Protein AF-A0A0F4G5C2-F1 (afdb_monomer_lite)

Sequence (392 aa):
MADSIFTSLRLTYRAVEDSDDDFLLQLQTDPESQLRLCPAFPTPQSKPNVEVRKAFHAKCMLVAMIWAKSGPDNEEPQRVGTIMLKRPTSFGNFRDKDLGLSRFNGCWIGRFGGVDLRNVGSMVCDYNVGGIKLYEQSGFKLEGRLREEIWYDGEWRDDLIYGMLKGEWENRYGNAKAQVEKAWSRKVISGIIVMRVMNTAYATSGFSFNTKSIDYHVHDTWATAGTAPLVLEYKNALRKGSYEDFNVYFLSDIPGGNLGSCTYPQQNITDLVRRRDRCSNLAGTLLGAETTDYNLGKTAVHETGHWLGLFHTVDGGNYTGDGDFIADTPAQLTPTTGCPIANRTDSCPMQEGLDPIHNYMDYSSDVCMTEFAKMQSVRMLKTFAEMRKGRK

Foldseek 3Di:
DDPDLQDDPWKGWDDDDPVCLVVLLVCLQPPVQVVFQDLDDNDHDDSVVSVVVVVQQVQFPDKTFMWTDQDPVRDDIDGAWMWTWHDDPDDPQDDDTAITTGHDQDADQDDCPPPVHQKHKHKGWPVPPSVVVNCVVNPWDFPDKDFQPGDDPNGRTIITMTMDGPVSSCVVVVDDPCVVCPVVVVLVVLVVQLLVVQCQQCVLLPDHDDDPDDDDDDDLQLLAPQDPVSLLVVLVVDPDDFLLDAAEEAHQHHPPPDQWAADAFDQDDDPVNGSNGYIYGHSQLGAPHDPPLRVPSLSVVLRVLRNLPFAALQAVQDLDDCRSVFPQRWRDNDADEEAPPVQAAARRVVTPDHHPLQDSRGHYGPVSHRHHGNVSSVSSVVSCVNGGPPGD

Structure (mmCIF, N/CA/C/O backbone):
data_AF-A0A0F4G5C2-F1
#
_entry.id   AF-A0A0F4G5C2-F1
#
loop_
_atom_site.group_PDB
_atom_site.id
_atom_site.type_symbol
_atom_site.label_atom_id
_atom_site.label_alt_id
_atom_site.label_comp_id
_atom_site.label_asym_id
_atom_site.label_entity_id
_atom_site.label_seq_id
_atom_site.pdbx_PDB_ins_code
_atom_site.Cartn_x
_atom_site.Cartn_y
_atom_site.Cartn_z
_atom_site.occupancy
_atom_site.B_iso_or_equiv
_atom_site.auth_seq_id
_atom_site.auth_comp_id
_atom_site.auth_asym_id
_atom_site.auth_atom_id
_atom_site.pdbx_PDB_model_num
ATOM 1 N N . MET A 1 1 ? -5.565 -22.561 -8.575 1.00 36.06 1 MET A N 1
ATOM 2 C CA . MET A 1 1 ? -4.162 -22.829 -8.959 1.00 36.06 1 MET A CA 1
ATOM 3 C C . MET A 1 1 ? -3.417 -21.514 -8.872 1.00 36.06 1 MET A C 1
ATOM 5 O O . MET A 1 1 ? -3.925 -20.538 -9.399 1.00 36.06 1 MET A O 1
ATOM 9 N N . ALA A 1 2 ? -2.331 -21.456 -8.105 1.00 33.47 2 ALA A N 1
ATOM 10 C CA . ALA A 1 2 ? -1.673 -20.198 -7.766 1.00 33.47 2 ALA A CA 1
ATOM 11 C C . ALA A 1 2 ? -1.012 -19.561 -9.000 1.00 33.47 2 ALA A C 1
ATOM 13 O O . ALA A 1 2 ? -0.161 -20.189 -9.628 1.00 33.47 2 ALA A O 1
ATOM 14 N N . ASP A 1 3 ? -1.391 -18.321 -9.320 1.00 42.22 3 ASP A N 1
ATOM 15 C CA . ASP A 1 3 ? -0.703 -17.477 -10.299 1.00 42.22 3 ASP A CA 1
ATOM 16 C C . ASP A 1 3 ? 0.692 -17.123 -9.765 1.00 42.22 3 ASP A C 1
ATOM 18 O O . ASP A 1 3 ? 0.887 -16.147 -9.039 1.00 42.22 3 ASP A O 1
ATOM 22 N N . SER A 1 4 ? 1.677 -17.959 -10.090 1.00 53.09 4 SER A N 1
ATOM 23 C CA . SER A 1 4 ? 3.087 -17.690 -9.822 1.00 53.09 4 SER A CA 1
ATOM 24 C C . SER A 1 4 ? 3.712 -16.972 -11.014 1.00 53.09 4 SER A C 1
ATOM 26 O O . SER A 1 4 ? 3.469 -17.333 -12.168 1.00 53.09 4 SER A O 1
ATOM 28 N N . ILE A 1 5 ? 4.603 -16.011 -10.745 1.00 60.09 5 ILE A N 1
ATOM 29 C CA . ILE A 1 5 ? 5.434 -15.355 -11.773 1.00 60.09 5 ILE A CA 1
ATOM 30 C C . ILE A 1 5 ? 6.325 -16.346 -12.546 1.00 60.09 5 ILE A C 1
ATOM 32 O O . ILE A 1 5 ? 6.849 -16.000 -13.600 1.00 60.09 5 ILE A O 1
ATOM 36 N N . PHE A 1 6 ? 6.470 -17.572 -12.036 1.00 65.00 6 PHE A N 1
ATOM 37 C CA . PHE A 1 6 ? 7.228 -18.667 -12.632 1.00 65.00 6 PHE A CA 1
ATOM 38 C C . PHE A 1 6 ? 6.337 -19.726 -13.293 1.00 65.00 6 PHE A C 1
ATOM 40 O O . PHE A 1 6 ? 6.737 -20.874 -13.467 1.00 65.00 6 PHE A O 1
ATOM 47 N N . THR A 1 7 ? 5.121 -19.365 -13.695 1.00 65.38 7 THR A N 1
ATOM 48 C CA . THR A 1 7 ? 4.233 -20.258 -14.448 1.00 65.38 7 THR A CA 1
ATOM 49 C C . THR A 1 7 ? 3.606 -19.522 -15.625 1.00 65.38 7 THR A C 1
ATOM 51 O O . THR A 1 7 ? 3.253 -18.352 -15.520 1.00 65.38 7 THR A O 1
ATOM 54 N N . SER A 1 8 ? 3.470 -20.202 -16.762 1.00 63.97 8 SER A N 1
ATOM 55 C CA . SER A 1 8 ? 2.703 -19.744 -17.925 1.00 63.97 8 SER A CA 1
ATOM 56 C C . SER A 1 8 ? 1.549 -20.707 -18.207 1.00 63.97 8 SER A C 1
ATOM 58 O O . SER A 1 8 ? 1.366 -21.699 -17.498 1.00 63.97 8 SER A O 1
ATOM 60 N N . LEU A 1 9 ? 0.759 -20.447 -19.252 1.00 65.44 9 LEU A N 1
ATOM 61 C CA . LEU A 1 9 ? -0.343 -21.332 -19.643 1.00 65.44 9 LEU A CA 1
ATOM 62 C C . LEU A 1 9 ? 0.125 -22.776 -19.893 1.00 65.44 9 LEU A C 1
ATOM 64 O O . LEU A 1 9 ? -0.583 -23.712 -19.545 1.00 65.44 9 LEU A O 1
ATOM 68 N N . ARG A 1 10 ? 1.322 -22.950 -20.467 1.00 67.31 10 ARG A N 1
ATOM 69 C CA . ARG A 1 10 ? 1.836 -24.258 -20.908 1.00 67.31 10 ARG A CA 1
ATOM 70 C C . ARG A 1 10 ? 3.088 -24.716 -20.174 1.00 67.31 10 ARG A C 1
ATOM 72 O O . ARG A 1 10 ? 3.471 -25.870 -20.317 1.00 67.31 10 ARG A O 1
ATOM 79 N N . LEU A 1 11 ? 3.741 -23.827 -19.427 1.00 75.81 11 LEU A N 1
ATOM 80 C CA . LEU A 1 11 ? 5.064 -24.089 -18.872 1.00 75.81 11 LEU A CA 1
ATOM 81 C C . LEU A 1 11 ? 5.139 -23.729 -17.391 1.00 75.81 11 LEU A C 1
ATOM 83 O O . LEU A 1 11 ? 4.446 -22.828 -16.913 1.00 75.81 11 LEU A O 1
ATOM 87 N N . THR A 1 12 ? 6.031 -24.410 -16.690 1.00 79.44 12 THR A N 1
ATOM 88 C CA . THR A 1 12 ? 6.445 -24.094 -15.326 1.00 79.44 12 THR A CA 1
ATOM 89 C C . THR A 1 12 ? 7.949 -23.858 -15.330 1.00 79.44 12 THR A C 1
ATOM 91 O O . THR A 1 12 ? 8.699 -24.585 -15.979 1.00 79.44 12 THR A O 1
ATOM 94 N N . TYR A 1 13 ? 8.386 -22.828 -14.619 1.00 79.75 13 TYR A N 1
ATOM 95 C CA . TYR A 1 13 ? 9.787 -22.472 -14.451 1.00 79.75 13 TYR A CA 1
ATOM 96 C C . TYR A 1 13 ? 10.160 -22.744 -12.999 1.00 79.75 13 TYR A C 1
ATOM 98 O O . TYR A 1 13 ? 9.467 -22.295 -12.088 1.00 79.75 13 TYR A O 1
ATOM 106 N N . ARG A 1 14 ? 11.233 -23.493 -12.762 1.00 83.88 14 ARG A N 1
ATOM 107 C CA . ARG A 1 14 ? 11.722 -23.743 -11.401 1.00 83.88 14 ARG A CA 1
ATOM 108 C C . ARG A 1 14 ? 13.230 -23.592 -11.312 1.00 83.88 14 ARG A C 1
ATOM 110 O O . ARG A 1 14 ? 13.912 -23.591 -12.338 1.00 83.88 14 ARG A O 1
ATOM 117 N N . ALA A 1 15 ? 13.731 -23.466 -10.087 1.00 83.69 15 ALA A N 1
ATOM 118 C CA . ALA A 1 15 ? 15.161 -23.520 -9.824 1.00 83.69 15 ALA A CA 1
ATOM 119 C C . ALA A 1 15 ? 15.757 -24.817 -10.395 1.00 83.69 15 ALA A C 1
ATOM 121 O O . ALA A 1 15 ? 15.070 -25.839 -10.492 1.00 83.69 15 ALA A O 1
ATOM 122 N N . VAL A 1 16 ? 17.011 -24.739 -10.833 1.00 81.69 16 VAL A N 1
ATOM 123 C CA . VAL A 1 16 ? 17.794 -25.912 -11.231 1.00 81.69 16 VAL A CA 1
ATOM 124 C C . VAL A 1 16 ? 18.244 -26.606 -9.950 1.00 81.69 16 VAL A C 1
ATOM 126 O O . VAL A 1 16 ? 18.852 -25.955 -9.107 1.00 81.69 16 VAL A O 1
ATOM 129 N N . GLU A 1 17 ? 17.941 -27.893 -9.818 1.00 85.88 17 GLU A N 1
ATOM 130 C CA . GLU A 1 17 ? 18.237 -28.700 -8.627 1.00 85.88 17 GLU A CA 1
ATOM 131 C C . GLU A 1 17 ? 19.154 -29.869 -9.009 1.00 85.88 17 GLU A C 1
ATOM 133 O O . GLU A 1 17 ? 19.202 -30.249 -10.179 1.00 85.88 17 GLU A O 1
ATOM 138 N N . ASP A 1 18 ? 19.800 -30.513 -8.036 1.00 86.19 18 ASP A N 1
ATOM 139 C CA . ASP A 1 18 ? 20.682 -31.672 -8.289 1.00 86.19 18 ASP A CA 1
ATOM 140 C C . ASP A 1 18 ? 19.955 -32.846 -8.968 1.00 86.19 18 ASP A C 1
ATOM 142 O O . ASP A 1 18 ? 20.534 -33.618 -9.729 1.00 86.19 18 ASP A O 1
ATOM 146 N N . SER A 1 19 ? 18.636 -32.945 -8.771 1.00 86.38 19 SER A N 1
ATOM 147 C CA . SER A 1 19 ? 17.789 -33.916 -9.480 1.00 86.38 19 SER A CA 1
ATOM 148 C C . SER A 1 19 ? 17.767 -33.743 -11.010 1.00 86.38 19 SER A C 1
ATOM 150 O O . SER A 1 19 ? 17.253 -34.616 -11.714 1.00 86.38 19 SER A O 1
ATOM 152 N N . ASP A 1 20 ? 18.276 -32.626 -11.540 1.00 85.31 20 ASP A N 1
ATOM 153 C CA . ASP A 1 20 ? 18.321 -32.325 -12.972 1.00 85.31 20 ASP A CA 1
ATOM 154 C C . ASP A 1 20 ? 19.657 -32.665 -13.635 1.00 85.31 20 ASP A C 1
ATOM 156 O O . ASP A 1 20 ? 19.783 -32.486 -14.845 1.00 85.31 20 ASP A O 1
ATOM 160 N N . ASP A 1 21 ? 20.638 -33.177 -12.893 1.00 87.88 21 ASP A N 1
ATOM 161 C CA . ASP A 1 21 ? 22.010 -33.364 -13.378 1.00 87.88 21 ASP A CA 1
ATOM 162 C C . ASP A 1 21 ? 22.106 -34.273 -14.590 1.00 87.88 21 ASP A C 1
ATOM 164 O O . ASP A 1 21 ? 22.791 -33.945 -15.558 1.00 87.88 21 ASP A O 1
ATOM 168 N N . ASP A 1 22 ? 21.376 -35.386 -14.580 1.00 86.00 22 ASP A N 1
ATOM 169 C CA . ASP A 1 22 ? 21.375 -36.310 -15.711 1.00 86.00 22 ASP A CA 1
ATOM 170 C C . ASP A 1 22 ? 20.715 -35.675 -16.950 1.00 86.00 22 ASP A C 1
ATOM 172 O O . ASP A 1 22 ? 21.152 -35.913 -18.075 1.00 86.00 22 ASP A O 1
ATOM 176 N N . PHE A 1 23 ? 19.723 -34.796 -16.763 1.00 84.31 23 PHE A N 1
ATOM 177 C CA . PHE A 1 23 ? 19.103 -34.051 -17.863 1.00 84.31 23 PHE A CA 1
ATOM 178 C C . PHE A 1 23 ? 20.009 -32.924 -18.378 1.00 84.31 23 PHE A C 1
ATOM 180 O O . PHE A 1 23 ? 20.114 -32.709 -19.584 1.00 84.31 23 PHE A O 1
ATOM 187 N N . LEU A 1 24 ? 20.706 -32.215 -17.488 1.00 81.06 24 LEU A N 1
ATOM 188 C CA . LEU A 1 24 ? 21.708 -31.219 -17.866 1.00 81.06 24 LEU A CA 1
ATOM 189 C C . LEU A 1 24 ? 22.868 -31.863 -18.622 1.00 81.06 24 LEU A C 1
ATOM 191 O O . LEU A 1 24 ? 23.302 -31.310 -19.633 1.00 81.06 24 LEU A O 1
ATOM 195 N N . LEU A 1 25 ? 23.320 -33.037 -18.174 1.00 83.56 25 LEU A N 1
ATOM 196 C CA . LEU A 1 25 ? 24.320 -33.831 -18.872 1.00 83.56 25 LEU A CA 1
ATOM 197 C C . LEU A 1 25 ? 23.807 -34.247 -20.249 1.00 83.56 25 LEU A C 1
ATOM 199 O O . LEU A 1 25 ? 24.530 -34.080 -21.219 1.00 83.56 25 LEU A O 1
ATOM 203 N N . GLN A 1 26 ? 22.561 -34.715 -20.358 1.00 83.44 26 GLN A N 1
ATOM 204 C CA . GLN A 1 26 ? 21.945 -35.060 -21.642 1.00 83.44 26 GLN A CA 1
ATOM 205 C C . GLN A 1 26 ? 21.903 -33.863 -22.606 1.00 83.44 26 GLN A C 1
ATOM 207 O O . GLN A 1 26 ? 22.252 -33.995 -23.775 1.00 83.44 26 GLN A O 1
ATOM 212 N N . LEU A 1 27 ? 21.515 -32.678 -22.125 1.00 74.31 27 LEU A N 1
ATOM 213 C CA . LEU A 1 27 ? 21.536 -31.445 -22.924 1.00 74.31 27 LEU A CA 1
ATOM 214 C C . LEU A 1 27 ? 22.954 -31.029 -23.323 1.00 74.31 27 LEU A C 1
ATOM 216 O O . LEU A 1 27 ? 23.143 -30.367 -24.339 1.00 74.31 27 LEU A O 1
ATOM 220 N N . GLN A 1 28 ? 23.938 -31.345 -22.484 1.00 72.62 28 GLN A N 1
ATOM 221 C CA . GLN A 1 28 ? 25.342 -31.085 -22.748 1.00 72.62 28 GLN A CA 1
ATOM 222 C C . GLN A 1 28 ? 25.944 -32.106 -23.704 1.00 72.62 28 GLN A C 1
ATOM 224 O O . GLN A 1 28 ? 26.836 -31.732 -24.439 1.00 72.62 28 GLN A O 1
ATOM 229 N N . THR A 1 29 ? 25.521 -33.364 -23.719 1.00 77.31 29 THR A N 1
ATOM 230 C CA . THR A 1 29 ? 26.096 -34.390 -24.600 1.00 77.31 29 THR A CA 1
ATOM 231 C C . THR A 1 29 ? 25.427 -34.448 -25.967 1.00 77.31 29 THR A C 1
ATOM 233 O O . THR A 1 29 ? 26.017 -35.004 -26.888 1.00 77.31 29 THR A O 1
ATOM 236 N N . ASP A 1 30 ? 24.238 -33.859 -26.117 1.00 75.81 30 ASP A N 1
ATOM 237 C CA . ASP A 1 30 ? 23.543 -33.733 -27.395 1.00 75.81 30 ASP A CA 1
ATOM 238 C C . ASP A 1 30 ? 24.249 -32.720 -28.325 1.00 75.81 30 ASP A C 1
ATOM 240 O O . ASP A 1 30 ? 24.230 -31.515 -28.042 1.00 75.81 30 ASP A O 1
ATOM 244 N N . PRO A 1 31 ? 24.860 -33.164 -29.443 1.00 66.62 31 PRO A N 1
ATOM 245 C CA . PRO A 1 31 ? 25.639 -32.286 -30.319 1.00 66.62 31 PRO A CA 1
ATOM 246 C C . PRO A 1 31 ? 24.798 -31.165 -30.937 1.00 66.62 31 PRO A C 1
ATOM 248 O O . PRO A 1 31 ? 25.261 -30.034 -31.057 1.00 66.62 31 PRO A O 1
ATOM 251 N N . GLU A 1 32 ? 23.539 -31.451 -31.280 1.00 66.19 32 GLU A N 1
ATOM 252 C CA . GLU A 1 32 ? 22.610 -30.464 -31.836 1.00 66.19 32 GLU A CA 1
ATOM 253 C C . GLU A 1 32 ? 22.288 -29.362 -30.812 1.00 66.19 32 GLU A C 1
ATOM 255 O O . GLU A 1 32 ? 22.259 -28.177 -31.150 1.00 66.19 32 GLU A O 1
ATOM 260 N N . SER A 1 33 ? 22.096 -29.728 -29.541 1.00 64.88 33 SER A N 1
ATOM 261 C CA . SER A 1 33 ? 21.919 -28.768 -28.448 1.00 64.88 33 SER A CA 1
ATOM 262 C C . SER A 1 33 ? 23.184 -27.959 -28.167 1.00 64.88 33 SER A C 1
ATOM 264 O O . SER A 1 33 ? 23.067 -26.751 -27.965 1.00 64.88 33 SER A O 1
ATOM 266 N N . GLN A 1 34 ? 24.376 -28.570 -28.178 1.00 62.69 34 GLN A N 1
ATOM 267 C CA . GLN A 1 34 ? 25.642 -27.845 -27.992 1.00 62.69 34 GLN A CA 1
ATOM 268 C C . GLN A 1 34 ? 25.836 -26.762 -29.056 1.00 62.69 34 GLN A C 1
ATOM 270 O O . GLN A 1 34 ? 26.064 -25.603 -28.711 1.00 62.69 34 GLN A O 1
ATOM 275 N N . LEU A 1 35 ? 25.658 -27.131 -30.325 1.00 59.50 35 LEU A N 1
ATOM 276 C CA . LEU A 1 35 ? 25.818 -26.236 -31.472 1.00 59.50 35 LEU A CA 1
ATOM 277 C C . LEU A 1 35 ? 24.798 -25.090 -31.477 1.00 59.50 35 LEU A C 1
ATOM 279 O O . LEU A 1 35 ? 25.081 -24.004 -31.967 1.00 59.50 35 LEU A O 1
ATOM 283 N N . ARG A 1 36 ? 23.605 -25.306 -30.912 1.00 58.62 36 ARG A N 1
ATOM 284 C CA . ARG A 1 36 ? 22.567 -24.267 -30.796 1.00 58.62 36 ARG A CA 1
ATOM 285 C C . ARG A 1 36 ? 22.738 -23.348 -29.592 1.00 58.62 36 ARG A C 1
ATOM 287 O O . ARG A 1 36 ? 22.155 -22.267 -29.583 1.00 58.62 36 ARG A O 1
ATOM 294 N N . LEU A 1 37 ? 23.460 -23.793 -28.568 1.00 55.09 37 LEU A N 1
ATOM 295 C CA . LEU A 1 37 ? 23.662 -23.059 -27.319 1.00 55.09 37 LEU A CA 1
ATOM 296 C C . LEU A 1 37 ? 24.893 -22.161 -27.350 1.00 55.09 37 LEU A C 1
ATOM 298 O O . LEU A 1 37 ? 24.911 -21.136 -26.672 1.00 55.09 37 LEU A O 1
ATOM 302 N N . CYS A 1 38 ? 25.940 -22.582 -28.055 1.00 51.84 38 CYS A N 1
ATOM 303 C CA . CYS A 1 38 ? 27.219 -21.900 -28.061 1.00 51.84 38 CYS A CA 1
ATOM 304 C C . CYS A 1 38 ? 27.936 -22.160 -29.391 1.00 51.84 38 CYS A C 1
ATOM 306 O O . CYS A 1 38 ? 28.037 -23.319 -29.789 1.00 51.84 38 CYS A O 1
ATOM 308 N N . PRO A 1 39 ? 28.503 -21.129 -30.040 1.00 48.44 39 PRO A N 1
ATOM 309 C CA . PRO A 1 39 ? 29.294 -21.299 -31.259 1.00 48.44 39 PRO A CA 1
ATOM 310 C C . PRO A 1 39 ? 30.679 -21.922 -31.004 1.00 48.44 39 PRO A C 1
ATOM 312 O O . PRO A 1 39 ? 31.496 -22.021 -31.915 1.00 48.44 39 PRO A O 1
ATOM 315 N N . ALA A 1 40 ? 30.973 -22.328 -29.765 1.00 54.41 40 ALA A N 1
ATOM 316 C CA . ALA A 1 40 ? 32.194 -23.046 -29.436 1.00 54.41 40 ALA A CA 1
ATOM 317 C C . ALA A 1 40 ? 32.184 -24.458 -30.033 1.00 54.41 40 ALA A C 1
ATOM 319 O O . ALA A 1 40 ? 31.137 -25.093 -30.168 1.00 54.41 40 ALA A O 1
ATOM 320 N N . PHE A 1 41 ? 33.379 -24.978 -30.319 1.00 58.34 41 PHE A N 1
ATOM 321 C CA . PHE A 1 41 ? 33.531 -26.354 -30.771 1.00 58.34 41 PHE A CA 1
ATOM 322 C C . PHE A 1 41 ? 32.867 -27.330 -29.787 1.00 58.34 41 PHE A C 1
ATOM 324 O O . PHE A 1 41 ? 33.153 -27.262 -28.583 1.00 58.34 41 PHE A O 1
ATOM 331 N N . PRO A 1 42 ? 32.023 -28.256 -30.285 1.00 64.38 42 PRO A N 1
ATOM 332 C CA . PRO A 1 42 ? 31.493 -29.344 -29.488 1.00 64.38 42 PRO A CA 1
ATOM 333 C C . PRO A 1 42 ? 32.634 -30.087 -28.804 1.00 64.38 42 PRO A C 1
ATOM 335 O O . PRO A 1 42 ? 33.502 -30.665 -29.457 1.00 64.38 42 PRO A O 1
ATOM 338 N N . THR A 1 43 ? 32.657 -30.049 -27.478 1.00 68.69 43 THR A N 1
ATOM 339 C CA . THR A 1 43 ? 33.632 -30.803 -26.687 1.00 68.69 43 THR A CA 1
ATOM 340 C C . THR A 1 43 ? 32.905 -31.924 -25.960 1.00 68.69 43 THR A C 1
ATOM 342 O O . THR A 1 43 ? 31.775 -31.708 -25.505 1.00 68.69 43 THR A O 1
ATOM 345 N N . PRO A 1 44 ? 33.511 -33.118 -25.824 1.00 78.00 44 PRO A N 1
ATOM 346 C CA . PRO A 1 44 ? 32.937 -34.192 -25.023 1.00 78.00 44 PRO A CA 1
ATOM 347 C C . PRO A 1 44 ? 32.630 -33.714 -23.600 1.00 78.00 44 PRO A C 1
ATOM 349 O O . PRO A 1 44 ? 33.484 -33.123 -22.940 1.00 78.00 44 PRO A O 1
ATOM 352 N N . GLN A 1 45 ? 31.405 -33.961 -23.135 1.00 79.69 45 GLN A N 1
ATOM 353 C CA . GLN A 1 45 ? 30.938 -33.531 -21.814 1.00 79.69 45 GLN A CA 1
ATOM 354 C C . GLN A 1 45 ? 30.816 -34.727 -20.877 1.00 79.69 45 GLN A C 1
ATOM 356 O O . GLN A 1 45 ? 30.445 -35.828 -21.281 1.00 79.69 45 GLN A O 1
ATOM 361 N N . SER A 1 46 ? 31.114 -34.492 -19.605 1.00 81.00 46 SER A N 1
ATOM 362 C CA . SER A 1 46 ? 31.052 -35.473 -18.524 1.00 81.00 46 SER A CA 1
ATOM 363 C C . SER A 1 46 ? 30.360 -34.874 -17.296 1.00 81.00 46 SER A C 1
ATOM 365 O O . SER A 1 46 ? 30.141 -33.665 -17.236 1.00 81.00 46 SER A O 1
ATOM 367 N N . LYS A 1 47 ? 30.022 -35.693 -16.289 1.00 79.31 47 LYS A N 1
ATOM 368 C CA . LYS A 1 47 ? 29.361 -35.217 -15.054 1.00 79.31 47 LYS A CA 1
ATOM 369 C C . LYS A 1 47 ? 30.079 -34.030 -14.379 1.00 79.31 47 LYS A C 1
ATOM 371 O O . LYS A 1 47 ? 29.399 -33.068 -14.042 1.00 79.31 47 LYS A O 1
ATOM 376 N N . PRO A 1 48 ? 31.422 -33.995 -14.268 1.00 83.19 48 PRO A N 1
ATOM 377 C CA . PRO A 1 48 ? 32.138 -32.801 -13.804 1.00 83.19 48 PRO A CA 1
ATOM 378 C C . PRO A 1 48 ? 31.836 -31.503 -14.579 1.00 83.19 48 PRO A C 1
ATOM 380 O O . PRO A 1 48 ? 31.866 -30.418 -14.002 1.00 83.19 48 PRO A O 1
ATOM 383 N N . ASN A 1 49 ? 31.509 -31.578 -15.874 1.00 79.06 49 ASN A N 1
ATOM 384 C CA . ASN A 1 49 ? 31.143 -30.406 -16.675 1.00 79.06 49 ASN A CA 1
ATOM 385 C C . ASN A 1 49 ? 29.740 -29.863 -16.341 1.00 79.06 49 ASN A C 1
ATOM 387 O O . ASN A 1 49 ? 29.457 -28.695 -16.633 1.00 79.06 49 ASN A O 1
ATOM 391 N N . VAL A 1 50 ? 28.875 -30.667 -15.709 1.00 78.06 50 VAL A N 1
ATOM 392 C CA . VAL A 1 50 ? 27.573 -30.216 -15.189 1.00 78.06 50 VAL A CA 1
ATOM 393 C C . VAL A 1 50 ? 27.791 -29.235 -14.041 1.00 78.06 50 VAL A C 1
ATOM 395 O O . VAL A 1 50 ? 27.182 -28.168 -14.028 1.00 78.06 50 VAL A O 1
ATOM 398 N N . GLU A 1 51 ? 28.732 -29.526 -13.142 1.00 80.50 51 GLU A N 1
ATOM 399 C CA . GLU A 1 51 ? 29.076 -28.644 -12.020 1.00 80.50 51 GLU A CA 1
ATOM 400 C C . GLU A 1 51 ? 29.666 -27.311 -12.492 1.00 80.50 51 GLU A C 1
ATOM 402 O O . GLU A 1 51 ? 29.298 -26.246 -11.998 1.00 80.50 51 GLU A O 1
ATOM 407 N N . VAL A 1 52 ? 30.501 -27.332 -13.537 1.00 76.25 52 VAL A N 1
ATOM 408 C CA . VAL A 1 52 ? 30.992 -26.101 -14.184 1.00 76.25 52 VAL A CA 1
ATOM 409 C C . VAL A 1 52 ? 29.831 -25.279 -14.757 1.00 76.25 52 VAL A C 1
ATOM 411 O O . VAL A 1 52 ? 29.803 -24.053 -14.621 1.00 76.25 52 VAL A O 1
ATOM 414 N N . ARG A 1 53 ? 28.836 -25.938 -15.360 1.00 74.12 53 ARG A N 1
ATOM 415 C CA . ARG A 1 53 ? 27.643 -25.274 -15.899 1.00 74.12 53 ARG A CA 1
ATOM 416 C C . ARG A 1 53 ? 26.732 -24.733 -14.798 1.00 74.12 53 ARG A C 1
ATOM 418 O O . ARG A 1 53 ? 26.264 -23.605 -14.928 1.00 74.12 53 ARG A O 1
ATOM 425 N N . LYS A 1 54 ? 26.529 -25.457 -13.695 1.00 75.94 54 LYS A N 1
ATOM 426 C CA . LYS A 1 54 ? 25.829 -24.946 -12.503 1.00 75.94 54 LYS A CA 1
ATOM 427 C C . LYS A 1 54 ? 26.559 -23.745 -11.897 1.00 75.94 54 LYS A C 1
ATOM 429 O O . LYS A 1 54 ? 25.925 -22.745 -11.568 1.00 75.94 54 LYS A O 1
ATOM 434 N N . ALA A 1 55 ? 27.890 -23.783 -11.832 1.00 77.12 55 ALA A N 1
ATOM 435 C CA . ALA A 1 55 ? 28.699 -22.655 -11.374 1.00 77.12 55 ALA A CA 1
ATOM 436 C C . ALA A 1 55 ? 28.574 -21.432 -12.302 1.00 77.12 55 ALA A C 1
ATOM 438 O O . ALA A 1 55 ? 28.591 -20.293 -11.832 1.00 77.12 55 ALA A O 1
ATOM 439 N N . PHE A 1 56 ? 28.414 -21.643 -13.612 1.00 68.62 56 PHE A N 1
ATOM 440 C CA . PHE A 1 56 ? 28.068 -20.576 -14.553 1.00 68.62 56 PHE A CA 1
ATOM 441 C C . PHE A 1 56 ? 26.638 -20.061 -14.330 1.00 68.62 56 PHE A C 1
ATOM 443 O O . PHE A 1 56 ? 26.439 -18.851 -14.232 1.00 68.62 56 PHE A O 1
ATOM 450 N N . HIS A 1 57 ? 25.658 -20.953 -14.163 1.00 72.81 57 HIS A N 1
ATOM 451 C CA . HIS A 1 57 ? 24.270 -20.602 -13.854 1.00 72.81 57 HIS A CA 1
ATOM 452 C C . HIS A 1 57 ? 24.159 -19.737 -12.586 1.00 72.81 57 HIS A C 1
ATOM 454 O O . HIS A 1 57 ? 23.440 -18.740 -12.581 1.00 72.81 57 HIS A O 1
ATOM 460 N N . ALA A 1 58 ? 24.927 -20.042 -11.537 1.00 72.88 58 ALA A N 1
ATOM 461 C CA . ALA A 1 58 ? 24.965 -19.251 -10.305 1.00 72.88 58 ALA A CA 1
ATOM 462 C C . ALA A 1 58 ? 25.451 -17.798 -10.516 1.00 72.88 58 ALA A C 1
ATOM 464 O O . ALA A 1 58 ? 25.162 -16.912 -9.708 1.00 72.88 58 ALA A O 1
ATOM 465 N N . LYS A 1 59 ? 26.175 -17.528 -11.612 1.00 66.62 59 LYS A N 1
ATOM 466 C CA . LYS A 1 59 ? 26.654 -16.186 -11.988 1.00 66.62 59 LYS A CA 1
ATOM 467 C C . LYS A 1 59 ? 25.653 -15.407 -12.849 1.00 66.62 59 LYS A C 1
ATOM 469 O O . LYS A 1 59 ? 25.844 -14.208 -13.058 1.00 66.62 59 LYS A O 1
ATOM 474 N N . CYS A 1 60 ? 24.590 -16.041 -13.338 1.00 64.88 60 CYS A N 1
ATOM 475 C CA . CYS A 1 60 ? 23.530 -15.387 -14.103 1.00 64.88 60 CYS A CA 1
ATOM 476 C C . CYS A 1 60 ? 22.599 -14.554 -13.192 1.00 64.88 60 CYS A C 1
ATOM 478 O O . CYS A 1 60 ? 22.604 -14.676 -11.965 1.00 64.88 60 CYS A O 1
ATOM 480 N N . MET A 1 61 ? 21.823 -13.645 -13.789 1.00 65.88 61 MET A N 1
ATOM 481 C CA . MET A 1 61 ? 20.752 -12.909 -13.093 1.00 65.88 61 MET A CA 1
ATOM 482 C C . MET A 1 61 ? 19.471 -13.734 -12.988 1.00 65.88 61 MET A C 1
ATOM 484 O O . MET A 1 61 ? 18.707 -13.576 -12.043 1.00 65.88 61 MET A O 1
ATOM 488 N N . LEU A 1 62 ? 19.232 -14.591 -13.980 1.00 66.75 62 LEU A N 1
ATOM 489 C CA . LEU A 1 62 ? 18.099 -15.501 -14.034 1.00 66.75 62 LEU A CA 1
ATOM 490 C C . LEU A 1 62 ? 18.585 -16.828 -14.595 1.00 66.75 62 LEU A C 1
ATOM 492 O O . LEU A 1 62 ? 19.258 -16.838 -15.624 1.00 66.75 62 LEU A O 1
ATOM 496 N N . VAL A 1 63 ? 18.195 -17.922 -13.948 1.00 72.88 63 VAL A N 1
ATOM 497 C CA . VAL A 1 63 ? 18.272 -19.274 -14.500 1.00 72.88 63 VAL A CA 1
ATOM 498 C C . VAL A 1 63 ? 17.025 -20.025 -14.077 1.00 72.88 63 VAL A C 1
ATOM 500 O O . VAL A 1 63 ? 16.632 -19.954 -12.914 1.00 72.88 63 VAL A O 1
ATOM 503 N N . ALA A 1 64 ? 16.410 -20.746 -15.008 1.00 79.19 64 ALA A N 1
ATOM 504 C CA . ALA A 1 64 ? 15.319 -21.648 -14.681 1.00 79.19 64 ALA A CA 1
ATOM 505 C C . ALA A 1 64 ? 15.341 -22.908 -15.546 1.00 79.19 64 ALA A C 1
ATOM 507 O O . ALA A 1 64 ? 15.638 -22.861 -16.743 1.00 79.19 64 ALA A O 1
ATOM 508 N N . MET A 1 65 ? 14.960 -24.022 -14.927 1.00 83.19 65 MET A N 1
ATOM 509 C CA . MET A 1 65 ? 14.561 -25.237 -15.621 1.00 83.19 65 MET A CA 1
ATOM 510 C C . MET A 1 65 ? 13.137 -25.059 -16.149 1.00 83.19 65 MET A C 1
ATOM 512 O O . MET A 1 65 ? 12.244 -24.631 -15.413 1.00 83.19 65 MET A O 1
ATOM 516 N N . ILE A 1 66 ? 12.926 -25.391 -17.418 1.00 82.88 66 ILE A N 1
ATOM 517 C CA . ILE A 1 66 ? 11.646 -25.275 -18.112 1.00 82.88 66 ILE A CA 1
ATOM 518 C C . ILE A 1 66 ? 10.963 -26.637 -18.114 1.00 82.88 66 ILE A C 1
ATOM 520 O O . ILE A 1 66 ? 11.521 -27.626 -18.592 1.00 82.88 66 ILE A O 1
ATOM 524 N N . TRP A 1 67 ? 9.729 -26.658 -17.629 1.00 82.38 67 TRP A N 1
ATOM 525 C CA . TRP A 1 67 ? 8.863 -27.827 -17.603 1.00 82.38 67 TRP A CA 1
ATOM 526 C C . TRP A 1 67 ? 7.624 -27.574 -18.450 1.00 82.38 67 TRP A C 1
ATOM 528 O O . TRP A 1 67 ? 6.993 -26.527 -18.313 1.00 82.38 67 TRP A O 1
ATOM 538 N N . ALA A 1 68 ? 7.255 -28.530 -19.296 1.00 82.00 68 ALA A N 1
ATOM 539 C CA . ALA A 1 68 ? 5.941 -28.565 -19.915 1.00 82.00 68 ALA A CA 1
ATOM 540 C C . ALA A 1 68 ? 4.917 -29.031 -18.880 1.00 82.00 68 ALA A C 1
ATOM 542 O O . ALA A 1 68 ? 5.138 -30.018 -18.177 1.00 82.00 68 ALA A O 1
ATOM 543 N N . LYS A 1 69 ? 3.806 -28.299 -18.759 1.00 79.69 69 LYS A N 1
ATOM 544 C CA . LYS A 1 69 ? 2.660 -28.755 -17.967 1.00 79.69 69 LYS A CA 1
ATOM 545 C C . LYS A 1 69 ? 2.048 -29.982 -18.642 1.00 79.69 69 LYS A C 1
ATOM 547 O O . LYS A 1 69 ? 2.029 -30.042 -19.870 1.00 79.69 69 LYS A O 1
ATOM 552 N N . SER A 1 70 ? 1.533 -30.903 -17.831 1.00 68.94 70 SER A N 1
ATOM 553 C CA . SER A 1 70 ? 0.783 -32.079 -18.276 1.00 68.94 70 SER A CA 1
ATOM 554 C C . SER A 1 70 ? -0.229 -31.716 -19.359 1.00 68.94 70 SER A C 1
ATOM 556 O O . SER A 1 70 ? -1.014 -30.776 -19.188 1.00 68.94 70 SER A O 1
ATOM 558 N N . GLY A 1 71 ? -0.179 -32.434 -20.481 1.00 60.97 71 GLY A N 1
ATOM 559 C CA . GLY A 1 71 ? -1.163 -32.306 -21.550 1.00 60.97 71 GLY A CA 1
ATOM 560 C C . GLY A 1 71 ? -2.566 -32.742 -21.097 1.00 60.97 71 GLY A C 1
ATOM 561 O O . GLY A 1 71 ? -2.722 -33.292 -20.004 1.00 60.97 71 GLY A O 1
ATOM 562 N N . PRO A 1 72 ? -3.604 -32.523 -21.926 1.00 51.28 72 PRO A N 1
ATOM 563 C CA . PRO A 1 72 ? -4.977 -32.955 -21.635 1.00 51.28 72 PRO A CA 1
ATOM 564 C C . PRO A 1 72 ? -5.120 -34.468 -21.376 1.00 51.28 72 PRO A C 1
ATOM 566 O O . PRO A 1 72 ? -6.102 -34.876 -20.762 1.00 51.28 72 PRO A O 1
ATOM 569 N N . ASP A 1 73 ? -4.126 -35.271 -21.762 1.00 56.97 73 ASP A N 1
ATOM 570 C CA . ASP A 1 73 ? -4.105 -36.731 -21.627 1.00 56.97 73 ASP A CA 1
ATOM 571 C C . ASP A 1 73 ? -3.433 -37.239 -20.329 1.00 56.97 73 ASP A C 1
ATOM 573 O O . ASP A 1 73 ? -3.035 -38.398 -20.251 1.00 56.97 73 ASP A O 1
ATOM 577 N N . ASN A 1 74 ? -3.308 -36.400 -19.287 1.00 52.44 74 ASN A N 1
ATOM 578 C CA . ASN A 1 74 ? -2.679 -36.751 -17.996 1.00 52.44 74 ASN A CA 1
ATOM 579 C C . ASN A 1 74 ? -1.204 -37.204 -18.094 1.00 52.44 74 ASN A C 1
ATOM 581 O O . ASN A 1 74 ? -0.704 -37.900 -17.211 1.00 52.44 74 ASN A O 1
ATOM 585 N N . GLU A 1 75 ? -0.481 -36.783 -19.132 1.00 60.09 75 GLU A N 1
ATOM 586 C CA . GLU A 1 75 ? 0.959 -37.038 -19.239 1.00 60.09 75 GLU A CA 1
ATOM 587 C C . GLU A 1 75 ? 1.728 -36.361 -18.092 1.00 60.09 75 GLU A C 1
ATOM 589 O O . GLU A 1 75 ? 1.421 -35.232 -17.687 1.00 60.09 75 GLU A O 1
ATOM 594 N N . GLU A 1 76 ? 2.743 -37.038 -17.551 1.00 66.81 76 GLU A N 1
ATOM 595 C CA . GLU A 1 76 ? 3.584 -36.446 -16.512 1.00 66.81 76 GLU A CA 1
ATOM 596 C C . GLU A 1 76 ? 4.317 -35.196 -17.037 1.00 66.81 76 GLU A C 1
ATOM 598 O O . GLU A 1 76 ? 4.713 -35.147 -18.205 1.00 66.81 76 GLU A O 1
ATOM 603 N N . PRO A 1 77 ? 4.517 -34.164 -16.196 1.00 72.94 77 PRO A N 1
ATOM 604 C CA . PRO A 1 77 ? 5.257 -32.969 -16.581 1.00 72.94 77 PRO A CA 1
ATOM 605 C C . PRO A 1 77 ? 6.643 -33.311 -17.150 1.00 72.94 77 PRO A C 1
ATOM 607 O O . PRO A 1 77 ? 7.437 -33.991 -16.502 1.00 72.94 77 PRO A O 1
ATOM 610 N N . GLN A 1 78 ? 6.965 -32.803 -18.342 1.00 81.31 78 GLN A N 1
ATOM 611 C CA . GLN A 1 78 ? 8.215 -33.136 -19.029 1.00 81.31 78 GLN A CA 1
ATOM 612 C C . GLN A 1 78 ? 9.239 -32.002 -18.926 1.00 81.31 78 GLN A C 1
ATOM 614 O O . GLN A 1 78 ? 8.914 -30.827 -19.118 1.00 81.31 78 GLN A O 1
ATOM 619 N N . ARG A 1 79 ? 10.508 -32.351 -18.685 1.00 81.06 79 ARG A N 1
ATOM 620 C CA . ARG A 1 79 ? 11.637 -31.415 -18.791 1.00 81.06 79 ARG A CA 1
ATOM 621 C C . ARG A 1 79 ? 11.857 -31.019 -20.252 1.00 81.06 79 ARG A C 1
ATOM 623 O O . ARG A 1 79 ? 12.049 -31.880 -21.107 1.00 81.06 79 ARG A O 1
ATOM 630 N N . VAL A 1 80 ? 11.853 -29.717 -20.525 1.00 79.56 80 VAL A N 1
ATOM 631 C CA . VAL A 1 80 ? 11.969 -29.167 -21.886 1.00 79.56 80 VAL A CA 1
ATOM 632 C C . VAL A 1 80 ? 13.364 -28.606 -22.137 1.00 79.56 80 VAL A C 1
ATOM 634 O O . VAL A 1 80 ? 13.956 -28.878 -23.176 1.00 79.56 80 VAL A O 1
ATOM 637 N N . GLY A 1 81 ? 13.917 -27.859 -21.179 1.00 77.81 81 GLY A N 1
ATOM 638 C CA . GLY A 1 81 ? 15.206 -27.194 -21.355 1.00 77.81 81 GLY A CA 1
ATOM 639 C C . GLY A 1 81 ? 15.534 -26.211 -20.238 1.00 77.81 81 GLY A C 1
ATOM 640 O O . GLY A 1 81 ? 14.917 -26.231 -19.175 1.00 77.81 81 GLY A O 1
ATOM 641 N N . THR A 1 82 ? 16.497 -25.326 -20.486 1.00 71.94 82 THR A N 1
ATOM 642 C CA . THR A 1 82 ? 16.918 -24.274 -19.548 1.00 71.94 82 THR A CA 1
ATOM 643 C C . THR A 1 82 ? 16.876 -22.907 -20.211 1.00 71.94 82 THR A C 1
ATOM 645 O O . THR A 1 82 ? 17.211 -22.779 -21.389 1.00 71.94 82 THR A O 1
ATOM 648 N N . ILE A 1 83 ? 16.527 -21.885 -19.433 1.00 73.12 83 ILE A N 1
ATOM 649 C CA . ILE A 1 83 ? 16.648 -20.478 -19.819 1.00 73.12 83 ILE A CA 1
ATOM 650 C C . ILE A 1 83 ? 17.609 -19.771 -18.876 1.00 73.12 83 ILE A C 1
ATOM 652 O O . ILE A 1 83 ? 17.585 -20.017 -17.668 1.00 73.12 83 ILE A O 1
ATOM 656 N N . MET A 1 84 ? 18.440 -18.888 -19.424 1.00 68.62 84 MET A N 1
ATOM 657 C CA . MET A 1 84 ? 19.384 -18.103 -18.638 1.00 68.62 84 MET A CA 1
ATOM 658 C C . MET A 1 84 ? 19.506 -16.667 -19.146 1.00 68.62 84 MET A C 1
ATOM 660 O O . MET A 1 84 ? 19.439 -16.418 -20.348 1.00 68.62 84 MET A O 1
ATOM 664 N N . LEU A 1 85 ? 19.720 -15.736 -18.216 1.00 68.62 85 LEU A N 1
ATOM 665 C CA . LEU A 1 85 ? 20.048 -14.338 -18.489 1.00 68.62 85 LEU A CA 1
ATOM 666 C C . LEU A 1 85 ? 21.359 -13.988 -17.787 1.00 68.62 85 LEU A C 1
ATOM 668 O O . LEU A 1 85 ? 21.434 -13.986 -16.553 1.00 68.62 85 LEU A O 1
ATOM 672 N N . LYS A 1 86 ? 22.401 -13.702 -18.566 1.00 63.47 86 LYS A N 1
ATOM 673 C CA . LYS A 1 86 ? 23.747 -13.422 -18.048 1.00 63.47 86 LYS A CA 1
ATOM 674 C C . LYS A 1 86 ? 23.826 -12.038 -17.375 1.00 63.47 86 LYS A C 1
ATOM 676 O O . LYS A 1 86 ? 23.113 -11.109 -17.751 1.00 63.47 86 LYS A O 1
ATOM 681 N N . ARG A 1 87 ? 24.697 -11.898 -16.363 1.00 57.81 87 ARG A N 1
ATOM 682 C CA . ARG A 1 87 ? 25.085 -10.589 -15.797 1.00 57.81 87 ARG A CA 1
ATOM 683 C C . ARG A 1 87 ? 26.054 -9.866 -16.748 1.00 57.81 87 ARG A C 1
ATOM 685 O O . ARG A 1 87 ? 26.934 -10.536 -17.289 1.00 57.81 87 ARG A O 1
ATOM 692 N N . PRO A 1 88 ? 25.957 -8.535 -16.911 1.00 53.56 88 PRO A N 1
ATOM 693 C CA . PRO A 1 88 ? 26.921 -7.778 -17.707 1.00 53.56 88 PRO A CA 1
ATOM 694 C C . PRO A 1 88 ? 28.316 -7.843 -17.068 1.00 53.56 88 PRO A C 1
ATOM 696 O O . PRO A 1 88 ? 28.448 -7.783 -15.843 1.00 53.56 88 PRO A O 1
ATOM 699 N N . THR A 1 89 ? 29.355 -7.988 -17.891 1.00 50.31 89 THR A N 1
ATOM 700 C CA . THR A 1 89 ? 30.734 -8.224 -17.428 1.00 50.31 89 THR A CA 1
ATOM 701 C C . THR A 1 89 ? 31.528 -6.952 -17.116 1.00 50.31 89 THR A C 1
ATOM 703 O O . THR A 1 89 ? 32.548 -7.047 -16.441 1.00 50.31 89 THR A O 1
ATOM 706 N N . SER A 1 90 ? 31.056 -5.766 -17.511 1.00 45.16 90 SER A N 1
ATOM 707 C CA . SER A 1 90 ? 31.652 -4.473 -17.135 1.00 45.16 90 SER A CA 1
ATOM 708 C C . SER A 1 90 ? 30.779 -3.316 -17.643 1.00 45.16 90 SER A C 1
ATOM 710 O O . SER A 1 90 ? 30.268 -3.376 -18.752 1.00 45.16 90 SER A O 1
ATOM 712 N N . PHE A 1 91 ? 30.619 -2.270 -16.821 1.00 39.22 91 PHE A N 1
ATOM 713 C CA . PHE A 1 91 ? 29.687 -1.131 -16.960 1.00 39.22 91 PHE A CA 1
ATOM 714 C C . PHE A 1 91 ? 28.218 -1.456 -16.647 1.00 39.22 91 PHE A C 1
ATOM 716 O O . PHE A 1 91 ? 27.414 -1.844 -17.494 1.00 39.22 91 PHE A O 1
ATOM 723 N N . GLY A 1 92 ? 27.853 -1.235 -15.380 1.00 42.00 92 GLY A N 1
ATOM 724 C CA . GLY A 1 92 ? 26.463 -1.225 -14.942 1.00 42.00 92 GLY A CA 1
ATOM 725 C C . GLY A 1 92 ? 25.631 -0.303 -15.836 1.00 42.00 92 GLY A C 1
ATOM 726 O O . GLY A 1 92 ? 25.919 0.885 -15.952 1.00 42.00 92 GLY A O 1
ATOM 727 N N . ASN A 1 93 ? 24.599 -0.885 -16.445 1.00 41.25 93 ASN A N 1
ATOM 728 C CA . ASN A 1 93 ? 23.522 -0.252 -17.216 1.00 41.25 93 ASN A CA 1
ATOM 729 C C . ASN A 1 93 ? 23.689 -0.094 -18.737 1.00 41.25 93 ASN A C 1
ATOM 731 O O . ASN A 1 93 ? 22.711 0.314 -19.368 1.00 41.25 93 ASN A O 1
ATOM 735 N N . PHE A 1 94 ? 24.797 -0.501 -19.373 1.00 35.47 94 PHE A N 1
ATOM 736 C CA . PHE A 1 94 ? 24.912 -0.383 -20.838 1.00 35.47 94 PHE A CA 1
ATOM 737 C C . PHE A 1 94 ? 25.529 -1.609 -21.532 1.00 35.47 94 PHE A C 1
ATOM 739 O O . PHE A 1 94 ? 26.698 -1.903 -21.339 1.00 35.47 94 PHE A O 1
ATOM 746 N N . ARG A 1 95 ? 24.713 -2.207 -22.423 1.00 35.88 95 ARG A N 1
ATOM 747 C CA . ARG A 1 95 ? 25.022 -3.205 -23.477 1.00 35.88 95 ARG A CA 1
ATOM 748 C C . ARG A 1 95 ? 25.459 -4.608 -22.995 1.00 35.88 95 ARG A C 1
ATOM 750 O O . ARG A 1 95 ? 25.946 -4.765 -21.887 1.00 35.88 95 ARG A O 1
ATOM 757 N N . ASP A 1 96 ? 25.134 -5.617 -23.810 1.00 34.78 96 ASP A N 1
ATOM 758 C CA . ASP A 1 96 ? 25.342 -7.071 -23.622 1.00 34.78 96 ASP A CA 1
ATOM 759 C C . ASP A 1 96 ? 24.640 -7.750 -22.439 1.00 34.78 96 ASP A C 1
ATOM 761 O O . ASP A 1 96 ? 25.233 -8.078 -21.409 1.00 34.78 96 ASP A O 1
ATOM 765 N N . LYS A 1 97 ? 23.343 -8.033 -22.609 1.00 47.69 97 LYS A N 1
ATOM 766 C CA . LYS A 1 97 ? 22.617 -8.981 -21.749 1.00 47.69 97 LYS A CA 1
ATOM 767 C C . LYS A 1 97 ? 22.112 -10.128 -22.597 1.00 47.69 97 LYS A C 1
ATOM 769 O O . LYS A 1 97 ? 21.005 -10.026 -23.114 1.00 47.69 97 LYS A O 1
ATOM 774 N N . ASP A 1 98 ? 22.919 -11.175 -22.710 1.00 45.44 98 ASP A N 1
ATOM 775 C CA . ASP A 1 98 ? 22.602 -12.332 -23.543 1.00 45.44 98 ASP A CA 1
ATOM 776 C C . ASP A 1 98 ? 21.544 -13.218 -22.890 1.00 45.44 98 ASP A C 1
ATOM 778 O O . ASP A 1 98 ? 21.708 -13.712 -21.763 1.00 45.44 98 ASP A O 1
ATOM 782 N N . LEU A 1 99 ? 20.453 -13.423 -23.625 1.00 41.97 99 LEU A N 1
ATOM 783 C CA . LEU A 1 99 ? 19.478 -14.470 -23.368 1.00 41.97 99 LEU A CA 1
ATOM 784 C C . LEU A 1 99 ? 19.924 -15.760 -24.069 1.00 41.97 99 LEU A C 1
ATOM 786 O O . LEU A 1 99 ? 20.076 -15.775 -25.290 1.00 41.97 99 LEU A O 1
ATOM 790 N N . GLY A 1 100 ? 20.091 -16.837 -23.297 1.00 41.47 100 GLY A N 1
ATOM 791 C CA . GLY A 1 100 ? 20.403 -18.176 -23.803 1.00 41.47 100 GLY A CA 1
ATOM 792 C C . GLY A 1 100 ? 19.251 -19.155 -23.566 1.00 41.47 100 GLY A C 1
ATOM 793 O O . GLY A 1 100 ? 18.698 -19.212 -22.463 1.00 41.47 100 GLY A O 1
ATOM 794 N N . LEU A 1 101 ? 18.902 -19.939 -24.591 1.00 43.41 101 LEU A N 1
ATOM 795 C CA . LEU A 1 101 ? 17.830 -20.941 -24.570 1.00 43.41 101 LEU A CA 1
ATOM 796 C C . LEU A 1 101 ? 18.359 -22.296 -25.058 1.00 43.41 101 LEU A C 1
ATOM 798 O O . LEU A 1 101 ? 18.922 -22.381 -26.146 1.00 43.41 101 LEU A O 1
ATOM 802 N N . SER A 1 102 ? 18.145 -23.370 -24.290 1.00 39.38 102 SER A N 1
ATOM 803 C CA . SER A 1 102 ? 18.376 -24.744 -24.763 1.00 39.38 102 SER A CA 1
ATOM 804 C C . SER A 1 102 ? 17.056 -25.425 -25.124 1.00 39.38 102 SER A C 1
ATOM 806 O O . SER A 1 102 ? 16.138 -25.448 -24.310 1.00 39.38 102 SER A O 1
ATOM 808 N N . ARG A 1 103 ? 16.991 -25.982 -26.345 1.00 42.22 103 ARG A N 1
ATOM 809 C CA . ARG A 1 103 ? 15.926 -26.851 -26.890 1.00 42.22 103 ARG A CA 1
ATOM 810 C C . ARG A 1 103 ? 14.493 -26.334 -26.646 1.00 42.22 103 ARG A C 1
ATOM 812 O O . ARG A 1 103 ? 13.818 -26.737 -25.705 1.00 42.22 103 ARG A O 1
ATOM 819 N N . PHE A 1 104 ? 13.997 -25.453 -27.521 1.00 36.22 104 PHE A N 1
ATOM 820 C CA . PHE A 1 104 ? 12.649 -24.888 -27.381 1.00 36.22 104 PHE A CA 1
ATOM 821 C C . PHE A 1 104 ? 11.943 -24.669 -28.732 1.00 36.22 104 PHE A C 1
ATOM 823 O O . PHE A 1 104 ? 12.487 -24.017 -29.615 1.00 36.22 104 PHE A O 1
ATOM 830 N N . ASN A 1 105 ? 10.711 -25.185 -28.855 1.00 30.14 105 ASN A N 1
ATOM 831 C CA . ASN A 1 105 ? 9.769 -24.966 -29.971 1.00 30.14 105 ASN A CA 1
ATOM 832 C C . ASN A 1 105 ? 8.535 -24.158 -29.503 1.00 30.14 105 ASN A C 1
ATOM 834 O O . ASN A 1 105 ? 7.400 -24.433 -29.891 1.00 30.14 105 ASN A O 1
ATOM 838 N N . GLY A 1 106 ? 8.726 -23.196 -28.601 1.00 27.52 106 GLY A N 1
ATOM 839 C CA . GLY A 1 106 ? 7.646 -22.379 -28.041 1.00 27.52 106 GLY A CA 1
ATOM 840 C C . GLY A 1 106 ? 8.046 -20.916 -27.907 1.00 27.52 106 GLY A C 1
ATOM 841 O O . GLY A 1 106 ? 9.195 -20.572 -28.127 1.00 27.52 106 GLY A O 1
ATOM 842 N N . CYS A 1 107 ? 7.108 -20.050 -27.527 1.00 26.50 107 CYS A N 1
ATOM 843 C CA . CYS A 1 107 ? 7.349 -18.629 -27.265 1.00 26.50 107 CYS A CA 1
ATOM 844 C C . CYS A 1 107 ? 7.503 -18.394 -25.751 1.00 26.50 107 CYS A C 1
ATOM 846 O O . CYS A 1 107 ? 6.653 -18.839 -24.974 1.00 26.50 107 CYS A O 1
ATOM 848 N N . TRP A 1 108 ? 8.577 -17.718 -25.321 1.00 33.12 108 TRP A N 1
ATOM 849 C CA . TRP A 1 108 ? 8.719 -17.215 -23.950 1.00 33.12 108 TRP A CA 1
ATOM 850 C C . TRP A 1 108 ? 8.741 -15.692 -23.945 1.00 33.12 108 TRP A C 1
ATOM 852 O O . TRP A 1 108 ? 9.504 -15.072 -24.678 1.00 33.12 108 TRP A O 1
ATOM 862 N N . ILE A 1 109 ? 7.930 -15.097 -23.071 1.00 32.97 109 ILE A N 1
ATOM 863 C CA . ILE A 1 109 ? 7.883 -13.654 -22.846 1.00 32.97 109 ILE A CA 1
ATOM 864 C C . ILE A 1 109 ? 8.330 -13.416 -21.405 1.00 32.97 109 ILE A C 1
ATOM 866 O O . ILE A 1 109 ? 7.550 -13.559 -20.461 1.00 32.97 109 ILE A O 1
ATOM 870 N N . GLY A 1 110 ? 9.603 -13.070 -21.233 1.00 34.31 110 GLY A N 1
ATOM 871 C CA . GLY A 1 110 ? 10.134 -12.607 -19.958 1.00 34.31 110 GLY A CA 1
ATOM 872 C C . GLY A 1 110 ? 9.528 -11.265 -19.570 1.00 34.31 110 GLY A C 1
ATOM 873 O O . GLY A 1 110 ? 9.383 -10.365 -20.396 1.00 34.31 110 GLY A O 1
ATOM 874 N N . ARG A 1 111 ? 9.153 -11.122 -18.300 1.00 32.38 111 ARG A N 1
ATOM 875 C CA . ARG A 1 111 ? 8.655 -9.867 -17.730 1.00 32.38 111 ARG A CA 1
ATOM 876 C C . ARG A 1 111 ? 9.865 -8.993 -17.378 1.00 32.38 111 ARG A C 1
ATOM 878 O O . ARG A 1 111 ? 10.640 -9.373 -16.509 1.00 32.38 111 ARG A O 1
ATOM 885 N N . PHE A 1 112 ? 9.972 -7.789 -17.942 1.00 37.84 112 PHE A N 1
ATOM 886 C CA . PHE A 1 112 ? 10.959 -6.755 -17.554 1.00 37.84 112 PHE A CA 1
ATOM 887 C C . PHE A 1 112 ? 10.757 -6.202 -16.116 1.00 37.84 112 PHE A C 1
ATOM 889 O O . PHE A 1 112 ? 11.312 -5.179 -15.738 1.00 37.84 112 PHE A O 1
ATOM 896 N N . GLY A 1 113 ? 9.905 -6.830 -15.299 1.00 30.31 113 GLY A N 1
ATOM 897 C CA . GLY A 1 113 ? 9.253 -6.204 -14.145 1.00 30.31 113 GLY A CA 1
ATOM 898 C C . GLY A 1 113 ? 9.985 -6.250 -12.802 1.00 30.31 113 GLY A C 1
ATOM 899 O O . GLY A 1 113 ? 9.364 -5.870 -11.816 1.00 30.31 113 GLY A O 1
ATOM 900 N N . GLY A 1 114 ? 11.233 -6.722 -12.732 1.00 33.16 114 GLY A N 1
ATOM 901 C CA . GLY A 1 114 ? 11.982 -6.837 -11.465 1.00 33.16 114 GLY A CA 1
ATOM 902 C C . GLY A 1 114 ? 13.408 -6.280 -11.486 1.00 33.16 114 GLY A C 1
ATOM 903 O O . GLY A 1 114 ? 14.030 -6.170 -10.439 1.00 33.16 114 GLY A O 1
ATOM 904 N N . VAL A 1 115 ? 13.924 -5.917 -12.661 1.00 41.84 115 VAL A N 1
ATOM 905 C CA . VAL A 1 115 ? 15.263 -5.347 -12.859 1.00 41.84 115 VAL A CA 1
ATOM 906 C C . VAL A 1 115 ? 15.092 -4.248 -13.905 1.00 41.84 115 VAL A C 1
ATOM 908 O O . VAL A 1 115 ? 14.498 -4.520 -14.948 1.00 41.84 115 VAL A O 1
ATOM 911 N N . ASP A 1 116 ? 15.535 -3.014 -13.640 1.00 47.91 116 ASP A N 1
ATOM 912 C CA . ASP A 1 116 ? 15.317 -1.876 -14.550 1.00 47.91 116 ASP A CA 1
ATOM 913 C C . ASP A 1 116 ? 16.231 -1.957 -15.786 1.00 47.91 116 ASP A C 1
ATOM 915 O O . ASP A 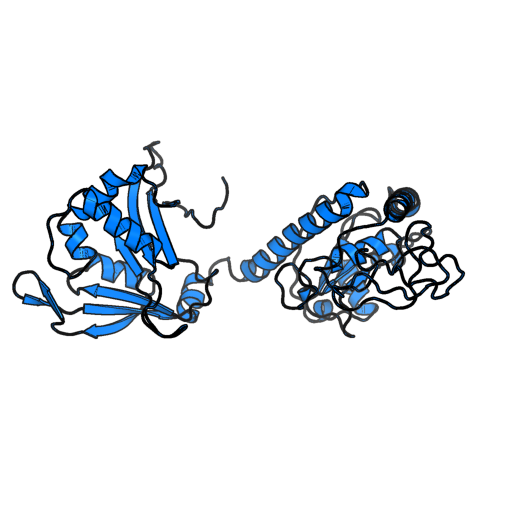1 116 ? 17.234 -1.261 -15.935 1.00 47.91 116 ASP A O 1
ATOM 919 N N . LEU A 1 117 ? 15.919 -2.904 -16.670 1.00 55.47 117 LEU A N 1
ATOM 920 C CA . LEU A 1 117 ? 16.669 -3.170 -17.886 1.00 55.47 117 LEU A CA 1
ATOM 921 C C . LEU A 1 117 ? 16.138 -2.304 -19.028 1.00 55.47 117 LEU A C 1
ATOM 923 O O . LEU A 1 117 ? 14.985 -2.432 -19.432 1.00 55.47 117 LEU A O 1
ATOM 927 N N . ARG A 1 118 ? 17.006 -1.467 -19.609 1.00 60.91 118 ARG A N 1
ATOM 928 C CA . ARG A 1 118 ? 16.680 -0.660 -20.800 1.00 60.91 118 ARG A CA 1
ATOM 929 C C . ARG A 1 118 ? 16.528 -1.496 -22.080 1.00 60.91 118 ARG A C 1
ATOM 931 O O . ARG A 1 118 ? 15.749 -1.129 -22.958 1.00 60.91 118 ARG A O 1
ATOM 938 N N . ASN A 1 119 ? 17.274 -2.595 -22.181 1.00 66.88 119 ASN A N 1
ATOM 939 C CA . ASN A 1 119 ? 17.245 -3.549 -23.289 1.00 66.88 119 ASN A CA 1
ATOM 940 C C . ASN A 1 119 ? 17.645 -4.962 -22.827 1.00 66.88 119 ASN A C 1
ATOM 942 O O . ASN A 1 119 ? 18.264 -5.128 -21.763 1.00 66.88 119 ASN A O 1
ATOM 946 N N . VAL A 1 120 ? 17.290 -5.949 -23.649 1.00 67.94 120 VAL A N 1
ATOM 947 C CA . VAL A 1 120 ? 17.764 -7.341 -23.602 1.00 67.94 120 VAL A CA 1
ATOM 948 C C . VAL A 1 120 ? 18.258 -7.708 -25.000 1.00 67.94 120 VAL A C 1
ATOM 950 O O . VAL A 1 120 ? 17.611 -7.334 -25.978 1.00 67.94 120 VAL A O 1
ATOM 953 N N . GLY A 1 121 ? 19.395 -8.402 -25.078 1.00 67.44 121 GLY A N 1
ATOM 954 C CA . GLY A 1 121 ? 20.012 -8.842 -26.327 1.00 67.44 121 GLY A CA 1
ATOM 955 C C . GLY A 1 121 ? 20.107 -10.364 -26.420 1.00 67.44 121 GLY A C 1
ATOM 956 O O . GLY A 1 121 ? 19.937 -11.087 -25.437 1.00 67.44 121 GLY A O 1
ATOM 957 N N . SER A 1 122 ? 20.351 -10.869 -27.617 1.00 70.69 122 SER A N 1
ATOM 958 C CA . SER A 1 122 ? 20.760 -12.249 -27.846 1.00 70.69 122 SER A CA 1
ATOM 959 C C . SER A 1 122 ? 21.527 -12.342 -29.159 1.00 70.69 122 SER A C 1
ATOM 961 O O . SER A 1 122 ? 21.289 -11.560 -30.080 1.00 70.69 122 SER A O 1
ATOM 963 N N . MET A 1 123 ? 22.434 -13.307 -29.233 1.00 67.50 123 MET A N 1
ATOM 964 C CA . MET A 1 123 ? 23.187 -13.643 -30.435 1.00 67.50 123 MET A CA 1
ATOM 965 C C . MET A 1 123 ? 22.719 -15.001 -30.945 1.00 67.50 123 MET A C 1
ATOM 967 O O . MET A 1 123 ? 22.424 -15.911 -30.162 1.00 67.50 123 MET A O 1
ATOM 971 N N . VAL A 1 124 ? 22.580 -15.118 -32.259 1.00 68.50 124 VAL A N 1
ATOM 972 C CA . VAL A 1 124 ? 22.103 -16.330 -32.914 1.00 68.50 124 VAL A CA 1
ATOM 973 C C . VAL A 1 124 ? 22.792 -16.506 -34.253 1.00 68.50 124 VAL A C 1
ATOM 975 O O . VAL A 1 124 ? 22.736 -15.638 -35.120 1.00 68.50 124 VAL A O 1
ATOM 978 N N . CYS A 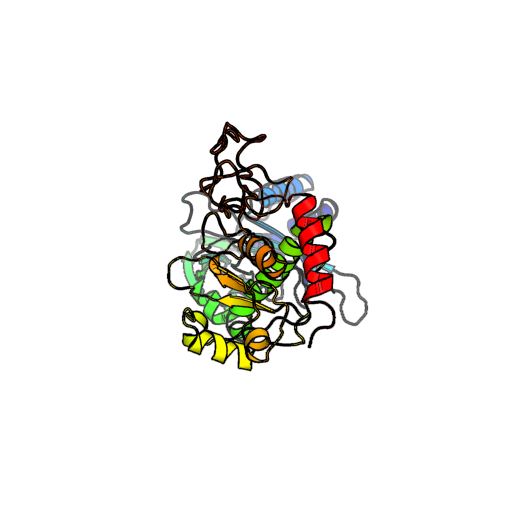1 125 ? 23.393 -17.675 -34.449 1.00 70.62 125 CYS A N 1
ATOM 979 C CA . CYS A 1 125 ? 24.008 -18.017 -35.721 1.00 70.62 125 CYS A CA 1
ATOM 980 C C . CYS A 1 125 ? 22.955 -18.049 -36.836 1.00 70.62 125 CYS A C 1
ATOM 982 O O . CYS A 1 125 ? 21.833 -18.529 -36.634 1.00 70.62 125 CYS A O 1
ATOM 984 N N . ASP A 1 126 ? 23.331 -17.602 -38.030 1.00 76.81 126 ASP A N 1
ATOM 985 C CA . ASP A 1 126 ? 22.434 -17.497 -39.185 1.00 76.81 126 ASP A CA 1
ATOM 986 C C . ASP A 1 126 ? 21.771 -18.831 -39.608 1.00 76.81 126 ASP A C 1
ATOM 988 O O . ASP A 1 126 ? 20.666 -18.836 -40.151 1.00 76.81 126 ASP A O 1
ATOM 992 N N . TYR A 1 127 ? 22.402 -19.973 -39.317 1.00 74.75 127 TYR A N 1
ATOM 993 C CA . TYR A 1 127 ? 21.887 -21.311 -39.607 1.00 74.75 127 TYR A CA 1
ATOM 994 C C . TYR A 1 127 ? 20.842 -21.778 -38.584 1.00 74.75 127 TYR A C 1
ATOM 996 O O . TYR A 1 127 ? 20.095 -22.725 -38.845 1.00 74.75 127 TYR A O 1
ATOM 1004 N N . ASN A 1 128 ? 20.729 -21.121 -37.424 1.00 69.69 128 ASN A N 1
ATOM 1005 C CA . ASN A 1 128 ? 19.728 -21.445 -36.412 1.00 69.69 128 ASN A CA 1
ATOM 1006 C C . ASN A 1 128 ? 18.382 -20.770 -36.728 1.00 69.69 128 ASN A C 1
ATOM 1008 O O . ASN A 1 128 ? 17.888 -19.895 -36.013 1.00 69.69 128 ASN A O 1
ATOM 1012 N N . VAL A 1 129 ? 17.751 -21.241 -37.806 1.00 77.81 129 VAL A N 1
ATOM 1013 C CA . VAL A 1 129 ? 16.464 -20.734 -38.312 1.00 77.81 129 VAL A CA 1
ATOM 1014 C C . VAL A 1 129 ? 15.358 -20.788 -37.248 1.00 77.81 129 VAL A C 1
ATOM 1016 O O . VAL A 1 129 ? 14.479 -19.926 -37.221 1.00 77.81 129 VAL A O 1
ATOM 1019 N N . GLY A 1 130 ? 15.388 -21.786 -36.358 1.00 66.75 130 GLY A N 1
ATOM 1020 C CA . GLY A 1 130 ? 14.429 -21.915 -35.257 1.00 66.75 130 GLY A CA 1
ATOM 1021 C C . GLY A 1 130 ? 14.561 -20.793 -34.225 1.00 66.75 130 GLY A C 1
ATOM 1022 O O . GLY A 1 130 ? 13.560 -20.174 -33.865 1.00 66.75 130 GLY A O 1
ATOM 1023 N N . GLY A 1 131 ? 15.793 -20.489 -33.802 1.00 64.75 131 GLY A N 1
ATOM 1024 C CA . GLY A 1 131 ? 16.086 -19.385 -32.887 1.00 64.75 131 GLY A CA 1
ATOM 1025 C C . GLY A 1 131 ? 15.720 -18.027 -33.482 1.00 64.75 131 GLY A C 1
ATOM 1026 O O . GLY A 1 131 ? 15.038 -17.239 -32.833 1.00 64.75 131 GLY A O 1
ATOM 1027 N N . ILE A 1 132 ? 16.072 -17.794 -34.750 1.00 75.12 132 ILE A N 1
ATOM 1028 C CA . ILE A 1 132 ? 15.730 -16.561 -35.478 1.00 75.12 132 ILE A CA 1
ATOM 1029 C C . ILE A 1 132 ? 14.214 -16.333 -35.486 1.00 75.12 132 ILE A C 1
ATOM 1031 O O . ILE A 1 132 ? 13.734 -15.293 -35.031 1.00 75.12 132 ILE A O 1
ATOM 1035 N N . LYS A 1 133 ? 13.440 -17.343 -35.913 1.00 76.81 133 LYS A N 1
ATOM 1036 C CA . LYS A 1 133 ? 11.970 -17.269 -35.924 1.00 76.81 133 LYS A CA 1
ATOM 1037 C C . LYS A 1 133 ? 11.408 -16.998 -34.536 1.00 76.81 133 LYS A C 1
ATOM 1039 O O . LYS A 1 133 ? 10.466 -16.221 -34.408 1.00 76.81 133 LYS A O 1
ATOM 1044 N N . LEU A 1 134 ? 11.969 -17.625 -33.504 1.00 67.44 134 LEU A N 1
ATOM 1045 C CA . LEU A 1 134 ? 11.547 -17.401 -32.129 1.00 67.44 134 LEU A CA 1
ATOM 1046 C C . LEU A 1 134 ? 11.783 -15.950 -31.697 1.00 67.44 134 LEU A C 1
ATOM 1048 O O . LEU A 1 134 ? 10.871 -15.341 -31.136 1.00 67.44 134 LEU A O 1
ATOM 1052 N N . TYR A 1 135 ? 12.962 -15.386 -31.966 1.00 72.19 135 TYR A N 1
ATOM 1053 C CA . TYR A 1 135 ? 13.286 -14.006 -31.601 1.00 72.19 135 TYR A CA 1
ATOM 1054 C C . TYR A 1 135 ? 12.360 -13.012 -32.304 1.00 72.19 135 TYR A C 1
ATOM 1056 O O . TYR A 1 135 ? 11.751 -12.168 -31.645 1.00 72.19 135 TYR A O 1
ATOM 1064 N N . GLU A 1 136 ? 12.148 -13.177 -33.606 1.00 83.62 136 GLU A N 1
ATOM 1065 C CA . GLU A 1 136 ? 11.270 -12.316 -34.404 1.00 83.62 136 GLU A CA 1
ATOM 1066 C C . GLU A 1 136 ? 9.796 -12.428 -33.987 1.00 83.62 136 GLU A C 1
ATOM 1068 O O . GLU A 1 136 ? 9.110 -11.419 -33.791 1.00 83.62 136 GLU A O 1
ATOM 1073 N N . GLN A 1 137 ? 9.294 -13.650 -33.765 1.00 77.12 137 GLN A N 1
ATOM 1074 C CA . GLN A 1 137 ? 7.940 -13.878 -33.243 1.00 77.12 137 GLN A CA 1
ATOM 1075 C C . GLN A 1 137 ? 7.774 -13.297 -31.838 1.00 77.12 137 GLN A C 1
ATOM 1077 O O . GLN A 1 137 ? 6.727 -12.725 -31.517 1.00 77.12 137 GLN A O 1
ATOM 1082 N N . SER A 1 138 ? 8.829 -13.373 -31.030 1.00 69.56 138 SER A N 1
ATOM 1083 C CA . SER A 1 138 ? 8.895 -12.755 -29.710 1.00 69.56 138 SER A CA 1
ATOM 1084 C C . SER A 1 138 ? 9.131 -11.242 -29.779 1.00 69.56 138 SER A C 1
ATOM 1086 O O . SER A 1 138 ? 9.132 -10.590 -28.741 1.00 69.56 138 SER A O 1
ATOM 1088 N N . GLY A 1 139 ? 9.249 -10.641 -30.964 1.00 80.94 139 GLY A N 1
ATOM 1089 C CA . GLY A 1 139 ? 9.327 -9.192 -31.147 1.00 80.94 139 GLY A CA 1
ATOM 1090 C C . GLY A 1 139 ? 10.708 -8.575 -30.974 1.00 80.94 139 GLY A C 1
ATOM 1091 O O . GLY A 1 139 ? 10.786 -7.351 -30.889 1.00 80.94 139 GLY A O 1
ATOM 1092 N N . PHE A 1 140 ? 11.768 -9.381 -30.897 1.00 83.38 140 PHE A N 1
ATOM 1093 C CA . PHE A 1 140 ? 13.132 -8.874 -31.018 1.00 83.38 140 PHE A CA 1
ATOM 1094 C C . PHE A 1 140 ? 13.364 -8.376 -32.447 1.00 83.38 140 PHE A C 1
ATOM 1096 O O . PHE A 1 140 ? 12.770 -8.882 -33.402 1.00 83.38 140 PHE A O 1
ATOM 1103 N N . LYS A 1 141 ? 14.247 -7.391 -32.589 1.00 89.88 141 LYS A N 1
ATOM 1104 C CA . LYS A 1 141 ? 14.676 -6.840 -33.873 1.00 89.88 141 LYS A CA 1
ATOM 1105 C C . LYS A 1 141 ? 16.140 -7.166 -34.112 1.00 89.88 141 LYS A C 1
ATOM 1107 O O . LYS A 1 141 ? 16.927 -7.168 -33.171 1.00 89.88 141 LYS A O 1
ATOM 1112 N N . LEU A 1 142 ? 16.493 -7.412 -35.370 1.00 90.19 142 LEU A N 1
ATOM 1113 C CA . LEU A 1 142 ? 17.884 -7.539 -35.785 1.00 90.19 142 LEU A CA 1
ATOM 1114 C C . LEU A 1 142 ? 18.575 -6.175 -35.614 1.00 90.19 142 LEU A C 1
ATOM 1116 O O . LEU A 1 142 ? 18.207 -5.207 -36.277 1.00 90.19 142 LEU A O 1
ATOM 1120 N N . GLU A 1 143 ? 19.545 -6.101 -34.709 1.00 85.12 143 GLU A N 1
ATOM 1121 C CA . GLU A 1 143 ? 20.337 -4.900 -34.421 1.00 85.12 143 GLU A CA 1
ATOM 1122 C C . GLU A 1 143 ? 21.669 -4.895 -35.179 1.00 85.12 143 GLU A C 1
ATOM 1124 O O . GLU A 1 143 ? 22.204 -3.826 -35.479 1.00 85.12 143 GLU A O 1
ATOM 1129 N N . GLY A 1 144 ? 22.204 -6.072 -35.516 1.00 77.88 144 GLY A N 1
ATOM 1130 C CA . GLY A 1 144 ? 23.492 -6.180 -36.189 1.00 77.88 144 GLY A CA 1
ATOM 1131 C C . GLY A 1 144 ? 23.818 -7.581 -36.691 1.00 77.88 144 GLY A C 1
ATOM 1132 O O . GLY A 1 144 ? 23.118 -8.551 -36.408 1.00 77.88 144 GLY A O 1
ATOM 1133 N N . ARG A 1 145 ? 24.902 -7.665 -37.461 1.00 86.88 145 ARG A N 1
ATOM 1134 C CA . ARG A 1 145 ? 25.440 -8.898 -38.034 1.00 86.88 145 ARG A CA 1
ATOM 1135 C C . ARG A 1 145 ? 26.960 -8.855 -37.963 1.00 86.88 145 ARG A C 1
ATOM 1137 O O . ARG A 1 145 ? 27.565 -7.939 -38.523 1.00 86.88 145 ARG A O 1
ATOM 1144 N N . LEU A 1 146 ? 27.552 -9.849 -37.319 1.00 74.62 146 LEU A N 1
ATOM 1145 C CA . LEU A 1 146 ? 28.980 -10.128 -37.391 1.00 74.62 146 LEU A CA 1
ATOM 1146 C C . LEU A 1 146 ? 29.186 -11.095 -38.553 1.00 74.62 146 LEU A C 1
ATOM 1148 O O . LEU A 1 146 ? 28.617 -12.184 -38.561 1.00 74.62 146 LEU A O 1
ATOM 1152 N N . ARG A 1 147 ? 29.899 -10.641 -39.585 1.00 87.06 147 ARG A N 1
ATOM 1153 C CA . ARG A 1 147 ? 30.081 -11.418 -40.813 1.00 87.06 147 ARG A CA 1
ATOM 1154 C C . ARG A 1 147 ? 31.258 -12.358 -40.665 1.00 87.06 147 ARG A C 1
ATOM 1156 O O . ARG A 1 147 ? 32.303 -11.899 -40.216 1.00 87.06 147 ARG A O 1
ATOM 1163 N N . GLU A 1 148 ? 31.086 -13.601 -41.102 1.00 85.81 148 GLU A N 1
ATOM 1164 C CA . GLU A 1 148 ? 32.146 -14.620 -41.062 1.00 85.81 148 GLU A CA 1
ATOM 1165 C C . GLU A 1 148 ? 32.766 -14.790 -39.658 1.00 85.81 148 GLU A C 1
ATOM 1167 O O . GLU A 1 148 ? 33.965 -14.996 -39.509 1.00 85.81 148 GLU A O 1
ATOM 1172 N N . GLU A 1 149 ? 31.944 -14.682 -38.613 1.00 73.75 149 GLU A N 1
ATOM 1173 C CA . GLU A 1 149 ? 32.395 -14.757 -37.216 1.00 73.75 149 GLU A CA 1
ATOM 1174 C C . GLU A 1 149 ? 32.542 -16.213 -36.745 1.00 73.75 149 GLU A C 1
ATOM 1176 O O . GLU A 1 149 ? 33.395 -16.532 -35.917 1.00 73.75 149 GLU A O 1
ATOM 1181 N N . ILE A 1 150 ? 31.708 -17.119 -37.271 1.00 66.00 150 ILE A N 1
ATOM 1182 C CA . ILE A 1 150 ? 31.572 -18.487 -36.760 1.00 66.00 150 ILE A CA 1
ATOM 1183 C C . ILE A 1 150 ? 31.926 -19.489 -37.853 1.00 66.00 150 ILE A C 1
ATOM 1185 O O . ILE A 1 150 ? 31.362 -19.451 -38.939 1.00 66.00 150 ILE A O 1
ATOM 1189 N N . TRP A 1 151 ? 32.803 -20.444 -37.556 1.00 67.56 151 TRP A N 1
ATOM 1190 C CA . TRP A 1 151 ? 33.078 -21.568 -38.451 1.00 67.56 151 TRP A CA 1
ATOM 1191 C C . TRP A 1 151 ? 32.106 -22.723 -38.186 1.00 67.56 151 TRP A C 1
ATOM 1193 O O . TRP A 1 151 ? 32.099 -23.287 -37.089 1.00 67.56 151 TRP A O 1
ATOM 1203 N N . TYR A 1 152 ? 31.297 -23.100 -39.177 1.00 66.94 152 TYR A N 1
ATOM 1204 C CA . TYR A 1 152 ? 30.319 -24.182 -39.053 1.00 66.94 152 TYR A CA 1
ATOM 1205 C C . TYR A 1 152 ? 30.120 -24.912 -40.384 1.00 66.94 152 TYR A C 1
ATOM 1207 O O . TYR A 1 152 ? 30.022 -24.288 -41.432 1.00 66.94 152 TYR A O 1
ATOM 1215 N N . ASP A 1 153 ? 30.073 -26.246 -40.330 1.00 70.81 153 ASP A N 1
ATOM 1216 C CA . ASP A 1 153 ? 29.844 -27.133 -41.485 1.00 70.81 153 ASP A CA 1
ATOM 1217 C C . ASP A 1 153 ? 30.734 -26.847 -42.715 1.00 70.81 153 ASP A C 1
ATOM 1219 O O . ASP A 1 153 ? 30.322 -26.945 -43.867 1.00 70.81 153 ASP A O 1
ATOM 1223 N N . GLY A 1 154 ? 31.997 -26.485 -42.463 1.00 76.12 154 GLY A N 1
ATOM 1224 C CA . GLY A 1 154 ? 32.990 -26.249 -43.515 1.00 76.12 154 GLY A CA 1
ATOM 1225 C C . GLY A 1 154 ? 32.938 -24.863 -44.161 1.00 76.12 154 GLY A C 1
ATOM 1226 O O . GLY A 1 154 ? 33.671 -24.624 -45.120 1.00 76.12 154 GLY A O 1
ATOM 1227 N N . GLU A 1 155 ? 32.126 -23.948 -43.636 1.00 83.94 155 GLU A N 1
ATOM 1228 C CA . GLU A 1 155 ? 32.017 -22.573 -44.117 1.00 83.94 155 GLU A CA 1
ATOM 1229 C C . GLU A 1 155 ? 32.002 -21.559 -42.962 1.00 83.94 155 GLU A C 1
ATOM 1231 O O . GLU A 1 155 ? 31.673 -21.870 -41.813 1.00 83.94 155 GLU A O 1
ATOM 1236 N N . TRP A 1 156 ? 32.387 -20.318 -43.269 1.00 79.62 156 TRP A N 1
ATOM 1237 C CA . TRP A 1 156 ? 32.217 -19.196 -42.351 1.00 79.62 156 TRP A CA 1
ATOM 1238 C C . TRP A 1 156 ? 30.766 -18.714 -42.397 1.00 79.62 156 TRP A C 1
ATOM 1240 O O . TRP A 1 156 ? 30.190 -18.525 -43.468 1.00 79.62 156 TRP A O 1
ATOM 1250 N N . ARG A 1 157 ? 30.178 -18.528 -41.220 1.00 77.69 157 ARG A N 1
ATOM 1251 C CA . ARG A 1 157 ? 28.777 -18.179 -40.990 1.00 77.69 157 ARG A CA 1
ATOM 1252 C C . ARG A 1 157 ? 28.678 -16.881 -40.207 1.00 77.69 157 ARG A C 1
ATOM 1254 O O . ARG A 1 157 ? 29.580 -16.520 -39.444 1.00 77.69 157 ARG A O 1
ATOM 1261 N N . ASP A 1 158 ? 27.553 -16.203 -40.380 1.00 78.75 158 ASP A N 1
ATOM 1262 C CA . ASP A 1 158 ? 27.289 -14.944 -39.702 1.00 78.75 158 ASP A CA 1
ATOM 1263 C C . ASP A 1 158 ? 26.687 -15.179 -38.308 1.00 78.75 158 ASP A C 1
ATOM 1265 O O . ASP A 1 158 ? 25.875 -16.090 -38.102 1.00 78.75 158 ASP A O 1
ATOM 1269 N N . ASP A 1 159 ? 27.029 -14.302 -37.365 1.00 72.00 159 ASP A N 1
ATOM 1270 C CA . ASP A 1 159 ? 26.352 -14.202 -36.073 1.00 72.00 159 ASP A CA 1
ATOM 1271 C C . ASP A 1 159 ? 25.407 -12.996 -36.067 1.00 72.00 159 ASP A C 1
ATOM 1273 O O . ASP A 1 159 ? 25.791 -11.865 -36.390 1.00 72.00 159 ASP A O 1
ATOM 1277 N N . LEU A 1 160 ? 24.139 -13.235 -35.749 1.00 76.62 160 LEU A N 1
ATOM 1278 C CA . LEU A 1 160 ? 23.085 -12.233 -35.797 1.00 76.62 160 LEU A CA 1
ATOM 1279 C C . LEU A 1 160 ? 22.805 -11.715 -34.392 1.00 76.62 160 LEU A C 1
ATOM 1281 O O . LEU A 1 160 ? 22.451 -12.472 -33.491 1.00 76.62 160 LEU A O 1
ATOM 1285 N N . ILE A 1 161 ? 22.897 -10.400 -34.225 1.00 77.44 161 ILE A N 1
ATOM 1286 C CA . ILE A 1 161 ? 22.623 -9.725 -32.960 1.00 77.44 161 ILE A CA 1
ATOM 1287 C C . ILE A 1 161 ? 21.174 -9.260 -32.985 1.00 77.44 161 ILE A C 1
ATOM 1289 O O . ILE A 1 161 ? 20.805 -8.387 -33.773 1.00 77.44 161 ILE A O 1
ATOM 1293 N N . TYR A 1 162 ? 20.356 -9.829 -32.110 1.00 78.00 162 TYR A N 1
ATOM 1294 C CA . TYR A 1 162 ? 18.979 -9.418 -31.884 1.00 78.00 162 TYR A CA 1
ATOM 1295 C C . TYR A 1 162 ? 18.861 -8.658 -30.568 1.00 78.00 162 TYR A C 1
ATOM 1297 O O . TYR A 1 162 ? 19.436 -9.042 -29.552 1.00 78.00 162 TYR A O 1
ATOM 1305 N N . GLY A 1 163 ? 18.046 -7.610 -30.563 1.00 77.94 163 GLY A N 1
ATOM 1306 C CA . GLY A 1 163 ? 17.759 -6.831 -29.369 1.00 77.94 163 GLY A CA 1
ATOM 1307 C C . GLY A 1 163 ? 16.297 -6.439 -29.270 1.00 77.94 163 GLY A C 1
ATOM 1308 O O . GLY A 1 163 ? 15.533 -6.470 -30.236 1.00 77.94 163 GLY A O 1
ATOM 1309 N N . MET A 1 164 ? 15.888 -6.121 -28.050 1.00 80.19 164 MET A N 1
ATOM 1310 C CA . MET A 1 164 ? 14.569 -5.584 -27.762 1.00 80.19 164 MET A CA 1
ATOM 1311 C C . MET A 1 164 ? 14.688 -4.493 -26.712 1.00 80.19 164 MET A C 1
ATOM 1313 O O . MET A 1 164 ? 15.215 -4.710 -25.612 1.00 80.19 164 MET A O 1
ATOM 1317 N N . LEU A 1 165 ? 14.162 -3.316 -27.037 1.00 81.00 165 LEU A N 1
ATOM 1318 C CA . LEU A 1 165 ? 14.074 -2.212 -26.095 1.00 81.00 165 LEU A CA 1
ATOM 1319 C C . LEU A 1 165 ? 12.894 -2.408 -25.144 1.00 81.00 165 LEU A C 1
ATOM 1321 O O . LEU A 1 165 ? 11.842 -2.926 -25.521 1.00 81.00 165 LEU A O 1
ATOM 1325 N N . LYS A 1 166 ? 13.033 -1.892 -23.919 1.00 66.50 166 LYS A N 1
ATOM 1326 C CA . LYS A 1 166 ? 11.957 -1.882 -22.916 1.00 66.50 166 LYS A CA 1
ATOM 1327 C C . LYS A 1 166 ? 10.646 -1.325 -23.485 1.00 66.50 166 LYS A C 1
ATOM 1329 O O . LYS A 1 166 ? 9.617 -1.978 -23.373 1.00 66.50 166 LYS A O 1
ATOM 1334 N N . GLY A 1 167 ? 10.698 -0.185 -24.178 1.00 72.06 167 GLY A N 1
ATOM 1335 C CA . GLY A 1 167 ? 9.515 0.431 -24.791 1.00 72.06 167 GLY A CA 1
ATOM 1336 C C . GLY A 1 167 ? 8.882 -0.404 -25.912 1.00 72.06 167 GLY A C 1
ATOM 1337 O O . GLY A 1 167 ? 7.673 -0.358 -26.108 1.00 72.06 167 GLY A O 1
ATOM 1338 N N . GLU A 1 168 ? 9.665 -1.209 -26.634 1.00 78.88 168 GLU A N 1
ATOM 1339 C CA . GLU A 1 168 ? 9.151 -2.103 -27.683 1.00 78.88 168 GLU A CA 1
ATOM 1340 C C . GLU A 1 168 ? 8.461 -3.321 -27.081 1.00 78.88 168 GLU A C 1
ATOM 1342 O O . GLU A 1 168 ? 7.378 -3.701 -27.528 1.00 78.88 168 GLU A O 1
ATOM 1347 N N . TRP A 1 169 ? 9.050 -3.888 -26.025 1.00 71.31 169 TRP A N 1
ATOM 1348 C CA . TRP A 1 169 ? 8.403 -4.917 -25.224 1.00 71.31 169 TRP A CA 1
ATOM 1349 C C . TRP A 1 169 ? 7.103 -4.393 -24.606 1.00 71.31 169 TRP A C 1
ATOM 1351 O O . TRP A 1 169 ? 6.065 -5.042 -24.700 1.00 71.31 169 TRP A O 1
ATOM 1361 N N . GLU A 1 170 ? 7.138 -3.200 -24.012 1.00 66.31 170 GLU A N 1
ATOM 1362 C CA . GLU A 1 170 ? 5.973 -2.542 -23.417 1.00 66.31 170 GLU A CA 1
ATOM 1363 C C . GLU A 1 170 ? 4.906 -2.206 -24.459 1.00 66.31 170 GLU A C 1
ATOM 1365 O O . GLU A 1 170 ? 3.727 -2.301 -24.156 1.00 66.31 170 GLU A O 1
ATOM 1370 N N . ASN A 1 171 ? 5.263 -1.867 -25.693 1.00 73.00 171 ASN A N 1
ATOM 1371 C CA . ASN A 1 171 ? 4.278 -1.646 -26.749 1.00 73.00 171 ASN A CA 1
ATOM 1372 C C . ASN A 1 171 ? 3.653 -2.975 -27.216 1.00 73.00 171 ASN A C 1
ATOM 1374 O O . ASN A 1 171 ? 2.434 -3.133 -27.241 1.00 73.00 171 ASN A O 1
ATOM 1378 N N . ARG A 1 172 ? 4.493 -3.971 -27.522 1.00 69.00 172 ARG A N 1
ATOM 1379 C CA . ARG A 1 172 ? 4.069 -5.261 -28.089 1.00 69.00 172 ARG A CA 1
ATOM 1380 C C . ARG A 1 172 ? 3.313 -6.136 -27.094 1.00 69.00 172 ARG A C 1
ATOM 1382 O O . ARG A 1 172 ? 2.324 -6.768 -27.449 1.00 69.00 172 ARG A O 1
ATOM 1389 N N . TYR A 1 173 ? 3.789 -6.186 -25.857 1.00 61.59 173 TYR A N 1
ATOM 1390 C CA . TYR A 1 173 ? 3.239 -7.020 -24.787 1.00 61.59 173 TYR A CA 1
ATOM 1391 C C . TYR A 1 173 ? 2.486 -6.218 -23.733 1.00 61.59 173 TYR A C 1
ATOM 1393 O O . TYR A 1 173 ? 1.940 -6.795 -22.789 1.00 61.59 173 TYR A O 1
ATOM 1401 N N . GLY A 1 174 ? 2.455 -4.891 -23.856 1.00 52.50 174 GLY A N 1
ATOM 1402 C CA . GLY A 1 174 ? 1.717 -4.054 -22.924 1.00 52.50 174 GLY A CA 1
ATOM 1403 C C . GLY A 1 174 ? 0.250 -3.867 -23.256 1.00 52.50 174 GLY A C 1
ATOM 1404 O O . GLY A 1 174 ? -0.461 -3.504 -22.331 1.00 52.50 174 GLY A O 1
ATOM 1405 N N . ASN A 1 175 ? -0.256 -4.162 -24.462 1.00 47.06 175 ASN A N 1
ATOM 1406 C CA . ASN A 1 175 ? -1.671 -3.909 -24.775 1.00 47.06 175 ASN A CA 1
ATOM 1407 C C . ASN A 1 175 ? -2.421 -5.067 -25.452 1.00 47.06 175 ASN A C 1
ATOM 1409 O O . ASN A 1 175 ? -2.555 -5.122 -26.667 1.00 47.06 175 ASN A O 1
ATOM 1413 N N . ALA A 1 176 ? -3.035 -5.921 -24.630 1.00 41.38 176 ALA A N 1
ATOM 1414 C CA . ALA A 1 176 ? -4.407 -6.397 -24.831 1.00 41.38 176 ALA A CA 1
ATOM 1415 C C . ALA A 1 176 ? -4.955 -6.831 -23.455 1.00 41.38 176 ALA A C 1
ATOM 1417 O O . ALA A 1 176 ? -4.391 -7.715 -22.818 1.00 41.38 176 ALA A O 1
ATOM 1418 N N . LYS A 1 177 ? -6.005 -6.171 -22.946 1.00 38.03 177 LYS A N 1
ATOM 1419 C CA . LYS A 1 177 ? -6.623 -6.334 -21.602 1.00 38.03 177 LYS A CA 1
ATOM 1420 C C . LYS A 1 177 ? -5.833 -5.851 -20.367 1.00 38.03 177 LYS A C 1
ATOM 1422 O O . LYS A 1 177 ? -6.443 -5.292 -19.466 1.00 38.03 177 LYS A O 1
ATOM 1427 N N . ALA A 1 178 ? -4.505 -5.963 -20.331 1.00 43.16 178 ALA A N 1
ATOM 1428 C CA . ALA A 1 178 ? -3.752 -5.780 -19.081 1.00 43.16 178 ALA A CA 1
ATOM 1429 C C . ALA A 1 178 ? -3.288 -4.346 -18.735 1.00 43.16 178 ALA A C 1
ATOM 1431 O O . ALA A 1 178 ? -2.784 -4.146 -17.635 1.00 43.16 178 ALA A O 1
ATOM 1432 N N . GLN A 1 179 ? -3.385 -3.345 -19.619 1.00 40.25 179 GLN A N 1
ATOM 1433 C CA . GLN A 1 179 ? -2.824 -2.004 -19.342 1.00 40.25 179 GLN A CA 1
ATOM 1434 C C . GLN A 1 179 ? -3.802 -1.046 -18.664 1.00 40.25 179 GLN A C 1
ATOM 1436 O O . GLN A 1 179 ? -3.387 -0.287 -17.789 1.00 40.25 179 GLN A O 1
ATOM 1441 N N . VAL A 1 180 ? -5.102 -1.200 -18.926 1.00 38.97 180 VAL A N 1
ATOM 1442 C CA . VAL A 1 180 ? -6.116 -0.714 -17.988 1.00 38.97 180 VAL A CA 1
ATOM 1443 C C . VAL A 1 180 ? -6.074 -1.552 -16.710 1.00 38.97 180 VAL A C 1
ATOM 1445 O O . VAL A 1 180 ? -6.391 -1.013 -15.686 1.00 38.97 180 VAL A O 1
ATOM 1448 N N . GLU A 1 181 ? -5.555 -2.786 -16.675 1.00 38.75 181 GLU A N 1
ATOM 1449 C CA . GLU A 1 181 ? -5.444 -3.572 -15.428 1.00 38.75 181 GLU A CA 1
ATOM 1450 C C . GLU A 1 181 ? -4.089 -3.467 -14.685 1.00 38.75 181 GLU A C 1
ATOM 1452 O O . GLU A 1 181 ? -3.980 -3.995 -13.588 1.00 38.75 181 GLU A O 1
ATOM 1457 N N . LYS A 1 182 ? -3.033 -2.806 -15.193 1.00 39.75 182 LYS A N 1
ATOM 1458 C CA . LYS A 1 182 ? -1.681 -2.809 -14.558 1.00 39.75 182 LYS A CA 1
ATOM 1459 C C . LYS A 1 182 ? -1.373 -1.591 -13.693 1.00 39.75 182 LYS A C 1
ATOM 1461 O O . LYS A 1 182 ? -0.668 -1.732 -12.693 1.00 39.75 182 LYS A O 1
ATOM 1466 N N . ALA A 1 183 ? -1.949 -0.429 -14.005 1.00 39.47 183 ALA A N 1
ATOM 1467 C CA . ALA A 1 183 ? -2.129 0.607 -12.985 1.00 39.47 183 ALA A CA 1
ATOM 1468 C C . ALA A 1 183 ? -3.072 0.097 -11.875 1.00 39.47 183 ALA A C 1
ATOM 1470 O O . ALA A 1 183 ? -2.911 0.450 -10.708 1.00 39.47 183 ALA A O 1
ATOM 1471 N N . TRP A 1 184 ? -3.981 -0.819 -12.233 1.00 37.97 184 TRP A N 1
ATOM 1472 C CA . TRP A 1 184 ? -4.908 -1.456 -11.310 1.00 37.97 184 TRP A CA 1
ATOM 1473 C C . TRP A 1 184 ? -4.249 -2.588 -10.518 1.00 37.97 184 TRP A C 1
ATOM 1475 O O . TRP A 1 184 ? -4.492 -2.678 -9.332 1.00 37.97 184 TRP A O 1
ATOM 1485 N N . SER A 1 185 ? -3.342 -3.400 -11.072 1.00 40.41 185 SER A N 1
ATOM 1486 C CA . SER A 1 185 ? -2.778 -4.555 -10.363 1.00 40.41 185 SER A CA 1
ATOM 1487 C C . SER A 1 185 ? -1.752 -4.142 -9.320 1.00 40.41 185 SER A C 1
ATOM 1489 O O . SER A 1 185 ? -1.729 -4.740 -8.259 1.00 40.41 185 SER A O 1
ATOM 1491 N N . ARG A 1 186 ? -0.918 -3.118 -9.561 1.00 46.88 186 ARG A N 1
ATOM 1492 C CA . ARG A 1 186 ? -0.011 -2.612 -8.514 1.00 46.88 186 ARG A CA 1
ATOM 1493 C C . ARG A 1 186 ? -0.790 -1.950 -7.386 1.00 46.88 186 ARG A C 1
ATOM 1495 O O . ARG A 1 186 ? -0.515 -2.266 -6.246 1.00 46.88 186 ARG A O 1
ATOM 1502 N N . LYS A 1 187 ? -1.808 -1.132 -7.680 1.00 45.91 187 LYS A N 1
ATOM 1503 C CA . LYS A 1 187 ? -2.617 -0.460 -6.649 1.00 45.91 187 LYS A CA 1
ATOM 1504 C C . LYS A 1 187 ? -3.620 -1.385 -5.948 1.00 45.91 187 LYS A C 1
ATOM 1506 O O . LYS A 1 187 ? -3.832 -1.221 -4.758 1.00 45.91 187 LYS A O 1
ATOM 1511 N N . VAL A 1 188 ? -4.175 -2.394 -6.624 1.00 50.19 188 VAL A N 1
ATOM 1512 C CA . VAL A 1 188 ? -5.006 -3.453 -6.013 1.00 50.19 188 VAL A CA 1
ATOM 1513 C C . VAL A 1 188 ? -4.138 -4.403 -5.190 1.00 50.19 188 VAL A C 1
ATOM 1515 O O . VAL A 1 188 ? -4.517 -4.725 -4.072 1.00 50.19 188 VAL A O 1
ATOM 1518 N N . ILE A 1 189 ? -2.949 -4.800 -5.667 1.00 50.22 189 ILE A N 1
ATOM 1519 C CA . ILE A 1 189 ? -1.981 -5.560 -4.856 1.00 50.22 189 ILE A CA 1
ATOM 1520 C C . ILE A 1 189 ? -1.519 -4.716 -3.668 1.00 50.22 189 ILE A C 1
ATOM 1522 O O . ILE A 1 189 ? -1.515 -5.226 -2.559 1.00 50.22 189 ILE A O 1
ATOM 1526 N N . SER A 1 190 ? -1.212 -3.432 -3.851 1.00 58.41 190 SER A N 1
ATOM 1527 C CA . SER A 1 190 ? -0.888 -2.518 -2.754 1.00 58.41 190 SER A CA 1
ATOM 1528 C C . SER A 1 190 ? -2.070 -2.300 -1.811 1.00 58.41 190 SER A C 1
ATOM 1530 O O . SER A 1 190 ? -1.849 -2.215 -0.615 1.00 58.41 190 SER A O 1
ATOM 1532 N N . GLY A 1 191 ? -3.314 -2.288 -2.295 1.00 59.50 191 GLY A N 1
ATOM 1533 C CA . GLY A 1 191 ? -4.518 -2.242 -1.462 1.00 59.50 191 GLY A CA 1
ATOM 1534 C C . GLY A 1 191 ? -4.709 -3.526 -0.649 1.00 59.50 191 GLY A C 1
ATOM 1535 O O . GLY A 1 191 ? -4.976 -3.468 0.547 1.00 59.50 191 GLY A O 1
ATOM 1536 N N . ILE A 1 192 ? -4.480 -4.693 -1.261 1.00 66.19 192 ILE A N 1
ATOM 1537 C CA . ILE A 1 192 ? -4.462 -5.997 -0.577 1.00 66.19 192 ILE A CA 1
ATOM 1538 C C . ILE A 1 192 ? -3.320 -6.052 0.446 1.00 66.19 192 ILE A C 1
ATOM 1540 O O . ILE A 1 192 ? -3.501 -6.552 1.553 1.00 66.19 192 ILE A O 1
ATOM 1544 N N . ILE A 1 193 ? -2.139 -5.543 0.098 1.00 67.69 193 ILE A N 1
ATOM 1545 C CA . ILE A 1 193 ? -0.969 -5.503 0.976 1.00 67.69 193 ILE A CA 1
ATOM 1546 C C . ILE A 1 193 ? -1.197 -4.530 2.126 1.00 67.69 193 ILE A C 1
ATOM 1548 O O . ILE A 1 193 ? -0.931 -4.902 3.261 1.00 67.69 193 ILE A O 1
ATOM 1552 N N . VAL A 1 194 ? -1.737 -3.336 1.882 1.00 82.06 194 VAL A N 1
ATOM 1553 C CA . VAL A 1 194 ? -2.105 -2.404 2.953 1.00 82.06 194 VAL A CA 1
ATOM 1554 C C . VAL A 1 194 ? -3.141 -3.035 3.862 1.00 82.06 194 VAL A C 1
ATOM 1556 O O . VAL A 1 194 ? -3.008 -2.932 5.074 1.00 82.06 194 VAL A O 1
ATOM 1559 N N . MET A 1 195 ? -4.098 -3.791 3.324 1.00 86.25 195 MET A N 1
ATOM 1560 C CA . MET A 1 195 ? -5.025 -4.535 4.171 1.00 86.25 195 MET A CA 1
ATOM 1561 C C . MET A 1 195 ? -4.317 -5.588 5.039 1.00 86.25 195 MET A C 1
ATOM 1563 O O . MET A 1 195 ? -4.730 -5.833 6.171 1.00 86.25 195 MET A O 1
ATOM 1567 N N . ARG A 1 196 ? -3.227 -6.203 4.559 1.00 85.50 196 ARG A N 1
ATOM 1568 C CA . ARG A 1 196 ? -2.375 -7.069 5.393 1.00 85.50 196 ARG A CA 1
ATOM 1569 C C . ARG A 1 196 ? -1.617 -6.266 6.446 1.00 85.50 196 ARG A C 1
ATOM 1571 O O . ARG A 1 196 ? -1.613 -6.683 7.594 1.00 85.50 196 ARG A O 1
ATOM 1578 N N . VAL A 1 197 ? -1.024 -5.126 6.087 1.00 88.56 197 VAL A N 1
ATOM 1579 C CA . VAL A 1 197 ? -0.333 -4.226 7.030 1.00 88.56 197 VAL A CA 1
ATOM 1580 C C . VAL A 1 197 ? -1.285 -3.783 8.141 1.00 88.56 197 VAL A C 1
ATOM 1582 O O . VAL A 1 197 ? -0.931 -3.874 9.313 1.00 88.56 197 VAL A O 1
ATOM 1585 N N . MET A 1 198 ? -2.510 -3.394 7.783 1.00 92.88 198 MET A N 1
ATOM 1586 C CA . MET A 1 198 ? -3.575 -3.068 8.725 1.00 92.88 198 MET A CA 1
ATOM 1587 C C . MET A 1 198 ? -3.924 -4.257 9.616 1.00 92.88 198 MET A C 1
ATOM 1589 O O . MET A 1 198 ? -3.875 -4.133 10.833 1.00 92.88 198 MET A O 1
ATOM 1593 N N . ASN A 1 199 ? -4.230 -5.424 9.043 1.00 93.62 199 ASN A N 1
ATOM 1594 C CA . ASN A 1 199 ? -4.553 -6.606 9.843 1.00 93.62 199 ASN A CA 1
ATOM 1595 C C . ASN A 1 199 ? -3.413 -6.998 10.794 1.00 93.62 199 ASN A C 1
ATOM 1597 O O . ASN A 1 199 ? -3.689 -7.392 11.919 1.00 93.62 199 ASN A O 1
ATOM 1601 N N . THR A 1 200 ? -2.149 -6.842 10.392 1.00 92.19 200 THR A N 1
ATOM 1602 C CA . THR A 1 200 ? -0.996 -7.054 11.277 1.00 92.19 200 THR A CA 1
ATOM 1603 C C . THR A 1 200 ? -0.950 -6.023 12.406 1.00 92.19 200 THR A C 1
ATOM 1605 O O . THR A 1 200 ? -0.791 -6.407 13.559 1.00 92.19 200 THR A O 1
ATOM 1608 N N . ALA A 1 201 ? -1.106 -4.731 12.099 1.00 94.56 201 ALA A N 1
ATOM 1609 C CA . ALA A 1 201 ? -1.044 -3.656 13.095 1.00 94.56 201 ALA A CA 1
ATOM 1610 C C . ALA A 1 201 ? -2.188 -3.726 14.121 1.00 94.56 201 ALA A C 1
ATOM 1612 O O . ALA A 1 201 ? -1.990 -3.420 15.291 1.00 94.56 201 ALA A O 1
ATOM 1613 N N . TYR A 1 202 ? -3.371 -4.161 13.687 1.00 96.62 202 TYR A N 1
ATOM 1614 C CA . TYR A 1 202 ? -4.582 -4.213 14.504 1.00 96.62 202 TYR A CA 1
ATOM 1615 C C . TYR A 1 202 ? -4.861 -5.574 15.155 1.00 96.62 202 TYR A C 1
ATOM 1617 O O . TYR A 1 202 ? -5.786 -5.676 15.968 1.00 96.62 202 TYR A O 1
ATOM 1625 N N . ALA A 1 203 ? -4.073 -6.610 14.840 1.00 92.94 203 ALA A N 1
ATOM 1626 C CA . ALA A 1 203 ? -4.275 -7.966 15.355 1.00 92.94 203 ALA A CA 1
ATOM 1627 C C . ALA A 1 203 ? -4.303 -8.013 16.891 1.00 92.94 203 ALA A C 1
ATOM 1629 O O . ALA A 1 203 ? -5.128 -8.713 17.477 1.00 92.94 203 ALA A O 1
ATOM 1630 N N . THR A 1 204 ? -3.429 -7.245 17.547 1.00 89.50 204 THR A N 1
ATOM 1631 C CA . THR A 1 204 ? -3.345 -7.163 19.014 1.00 89.50 204 THR A CA 1
ATOM 1632 C C . THR A 1 204 ? -4.441 -6.291 19.628 1.00 89.50 204 THR A C 1
ATOM 1634 O O . THR A 1 204 ? -4.762 -6.457 20.802 1.00 89.50 204 THR A O 1
ATOM 1637 N N . SER A 1 205 ? -5.064 -5.413 18.837 1.00 92.62 205 SER A N 1
ATOM 1638 C CA . SER A 1 205 ? -6.154 -4.528 19.261 1.00 92.62 205 SER A CA 1
ATOM 1639 C C . SER A 1 205 ? -7.549 -5.147 19.115 1.00 92.62 205 SER A C 1
ATOM 1641 O O . SER A 1 205 ? -8.544 -4.489 19.411 1.00 92.62 205 SER A O 1
ATOM 1643 N N . GLY A 1 206 ? -7.646 -6.399 18.653 1.00 91.44 206 GLY A N 1
ATOM 1644 C CA . GLY A 1 206 ? -8.916 -7.119 18.514 1.00 91.44 206 GLY A CA 1
ATOM 1645 C C . GLY A 1 206 ? -9.728 -6.754 17.267 1.00 91.44 206 GLY A C 1
ATOM 1646 O O . GLY A 1 206 ? -10.908 -7.097 17.191 1.00 91.44 206 GLY A O 1
ATOM 1647 N N . PHE A 1 207 ? -9.115 -6.089 16.284 1.00 94.50 207 PHE A N 1
ATOM 1648 C CA . PHE A 1 207 ? -9.748 -5.782 15.002 1.00 94.50 207 PHE A CA 1
ATOM 1649 C C . PHE A 1 207 ? -9.193 -6.669 13.888 1.00 94.50 207 PHE A C 1
ATOM 1651 O O . PHE A 1 207 ? -8.009 -6.992 13.839 1.00 94.50 207 PHE A O 1
ATOM 1658 N N . SER A 1 208 ? -10.071 -7.033 12.957 1.00 93.25 208 SER A N 1
ATOM 1659 C CA . SER A 1 208 ? -9.688 -7.618 11.677 1.00 93.25 208 SER A CA 1
ATOM 1660 C C . SER A 1 208 ? -10.537 -7.001 10.577 1.00 93.25 208 SER A C 1
ATOM 1662 O O . SER A 1 208 ? -11.724 -6.723 10.759 1.00 93.25 208 SER A O 1
ATOM 1664 N N . PHE A 1 209 ? -9.916 -6.770 9.432 1.00 91.56 209 PHE A N 1
ATOM 1665 C CA . PHE A 1 209 ? -10.526 -6.129 8.285 1.00 91.56 209 PHE A CA 1
ATOM 1666 C C . PHE A 1 209 ? -10.666 -7.149 7.162 1.00 91.56 209 PHE A C 1
ATOM 1668 O O . PHE A 1 209 ? -9.679 -7.709 6.676 1.00 91.56 209 PHE A O 1
ATOM 1675 N N . ASN A 1 210 ? -11.910 -7.376 6.744 1.00 89.94 210 ASN A N 1
ATOM 1676 C CA . ASN A 1 210 ? -12.249 -8.261 5.638 1.00 89.94 210 ASN A CA 1
ATOM 1677 C C . ASN A 1 210 ? -12.642 -7.430 4.413 1.00 89.94 210 ASN A C 1
ATOM 1679 O O . ASN A 1 210 ? -13.720 -6.832 4.383 1.00 89.94 210 ASN A O 1
ATOM 1683 N N . THR A 1 211 ? -11.779 -7.400 3.401 1.00 88.25 211 THR A N 1
ATOM 1684 C CA . THR A 1 211 ? -12.028 -6.656 2.163 1.00 88.25 211 THR A CA 1
ATOM 1685 C C . THR A 1 211 ? -13.260 -7.194 1.436 1.00 88.25 211 THR A C 1
ATOM 1687 O O . THR A 1 211 ? -13.291 -8.351 1.024 1.00 88.25 211 THR A O 1
ATOM 1690 N N . LYS A 1 212 ? -14.268 -6.336 1.237 1.00 89.31 212 LYS A N 1
ATOM 1691 C CA . LYS A 1 212 ? -15.485 -6.673 0.477 1.00 89.31 212 LYS A CA 1
ATOM 1692 C C . LYS A 1 212 ? -15.345 -6.398 -1.014 1.00 89.31 212 LYS A C 1
ATOM 1694 O O . LYS A 1 212 ? -15.683 -7.249 -1.828 1.00 89.31 212 LYS A O 1
ATOM 1699 N N . SER A 1 213 ? -14.839 -5.223 -1.365 1.00 84.44 213 SER A N 1
ATOM 1700 C CA . SER A 1 213 ? -14.511 -4.853 -2.737 1.00 84.44 213 SER A CA 1
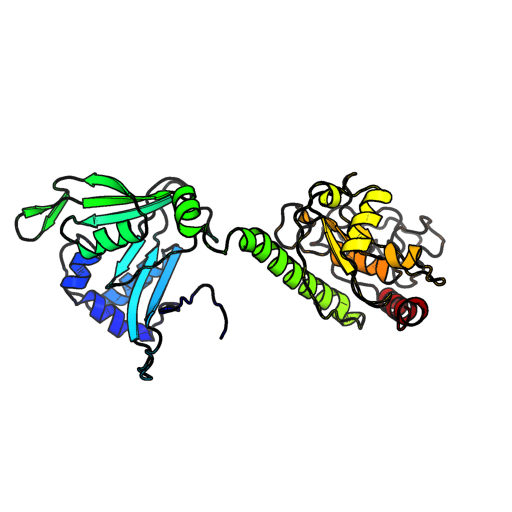ATOM 1701 C C . SER A 1 213 ? -13.294 -3.942 -2.748 1.00 84.44 213 SER A C 1
ATOM 1703 O O . SER A 1 213 ? -12.982 -3.289 -1.753 1.00 84.44 213 SER A O 1
ATOM 1705 N N . ILE A 1 214 ? -12.608 -3.918 -3.885 1.00 83.38 214 ILE A N 1
ATOM 1706 C CA . ILE A 1 214 ? -11.602 -2.912 -4.201 1.00 83.38 214 ILE A CA 1
ATOM 1707 C C . ILE A 1 214 ? -12.031 -2.319 -5.532 1.00 83.38 214 ILE A C 1
ATOM 1709 O O . ILE A 1 214 ? -12.141 -3.038 -6.524 1.00 83.38 214 ILE A O 1
ATOM 1713 N N . ASP A 1 215 ? -12.298 -1.023 -5.525 1.00 82.50 215 ASP A N 1
ATOM 1714 C CA . ASP A 1 215 ? -12.724 -0.274 -6.695 1.00 82.50 215 ASP A CA 1
ATOM 1715 C C . ASP A 1 215 ? -11.623 0.723 -7.074 1.00 82.50 215 ASP A C 1
ATOM 1717 O O . ASP A 1 215 ? -10.890 1.223 -6.217 1.00 82.50 215 ASP A O 1
ATOM 1721 N N . TYR A 1 216 ? -11.491 1.006 -8.366 1.00 76.50 216 TYR A N 1
ATOM 1722 C CA . TYR A 1 216 ? -10.546 1.989 -8.879 1.00 76.50 216 TYR A CA 1
ATOM 1723 C C . TYR A 1 216 ? -11.247 2.894 -9.881 1.00 76.50 216 TYR A C 1
ATOM 1725 O O . TYR A 1 216 ? -11.981 2.432 -10.755 1.00 76.50 216 TYR A O 1
ATOM 1733 N N . HIS A 1 217 ? -10.993 4.192 -9.760 1.00 79.31 217 HIS A N 1
ATOM 1734 C CA . HIS A 1 217 ? -11.605 5.217 -10.588 1.00 79.31 217 HIS A CA 1
ATOM 1735 C C . HIS A 1 217 ? -10.516 6.148 -11.111 1.00 79.31 217 HIS A C 1
ATOM 1737 O O . HIS A 1 217 ? -9.658 6.598 -10.352 1.00 79.31 217 HIS A O 1
ATOM 1743 N N . VAL A 1 218 ? -10.556 6.435 -12.411 1.00 78.81 218 VAL A N 1
ATOM 1744 C CA . VAL A 1 218 ? -9.748 7.496 -13.019 1.00 78.81 218 VAL A CA 1
ATOM 1745 C C . VAL A 1 218 ? -10.626 8.733 -13.074 1.00 78.81 218 VAL A C 1
ATOM 1747 O O . VAL A 1 218 ? -11.580 8.774 -13.847 1.00 78.81 218 VAL A O 1
ATOM 1750 N N . HIS A 1 219 ? -10.352 9.692 -12.195 1.00 80.56 219 HIS A N 1
ATOM 1751 C CA . HIS A 1 219 ? -11.122 10.925 -12.112 1.00 80.56 219 HIS A CA 1
ATOM 1752 C C . HIS A 1 219 ? -10.252 12.039 -11.524 1.00 80.56 219 HIS A C 1
ATOM 1754 O O . HIS A 1 219 ? -10.156 12.184 -10.306 1.00 80.56 219 HIS A O 1
ATOM 1760 N N . ASP A 1 220 ? -9.600 12.817 -12.387 1.00 79.88 220 ASP A N 1
ATOM 1761 C CA . ASP A 1 220 ? -8.543 13.767 -11.998 1.00 79.88 220 ASP A CA 1
ATOM 1762 C C . ASP A 1 220 ? -9.006 14.793 -10.947 1.00 79.88 220 ASP A C 1
ATOM 1764 O O . ASP A 1 220 ? -8.266 15.151 -10.029 1.00 79.88 220 ASP A O 1
ATOM 1768 N N . THR A 1 221 ? -10.272 15.214 -11.013 1.00 79.75 221 THR A N 1
ATOM 1769 C CA . THR A 1 221 ? -10.858 16.158 -10.046 1.00 79.75 221 THR A CA 1
ATOM 1770 C C . THR A 1 221 ? -11.137 15.531 -8.682 1.00 79.75 221 THR A C 1
ATOM 1772 O O . THR A 1 221 ? -11.026 16.199 -7.658 1.00 79.75 221 THR A O 1
ATOM 1775 N N . TRP A 1 222 ? -11.491 14.244 -8.631 1.00 83.19 222 TRP A N 1
ATOM 1776 C CA . TRP A 1 222 ? -11.692 13.542 -7.360 1.00 83.19 222 TRP A CA 1
ATOM 1777 C C . TRP A 1 222 ? -10.353 13.172 -6.736 1.00 83.19 222 TRP A C 1
ATOM 1779 O O . TRP A 1 222 ? -10.197 13.189 -5.517 1.00 83.19 222 TRP A O 1
ATOM 1789 N N . ALA A 1 223 ? -9.376 12.875 -7.590 1.00 75.38 223 ALA A N 1
ATOM 1790 C CA . ALA A 1 223 ? -8.035 12.496 -7.203 1.00 75.38 223 ALA A CA 1
ATOM 1791 C C . ALA A 1 223 ? -7.236 13.635 -6.554 1.00 75.38 223 ALA A C 1
ATOM 1793 O O . ALA A 1 223 ? -6.204 13.332 -5.975 1.00 75.38 223 ALA A O 1
ATOM 1794 N N . THR A 1 224 ? -7.728 14.880 -6.633 1.00 75.19 224 THR A N 1
ATOM 1795 C CA . THR A 1 224 ? -7.197 16.110 -6.010 1.00 75.19 224 THR A CA 1
ATOM 1796 C C . THR A 1 224 ? -8.175 16.715 -4.985 1.00 75.19 224 THR A C 1
ATOM 1798 O O . THR A 1 224 ? -8.031 17.868 -4.569 1.00 75.19 224 THR A O 1
ATOM 1801 N N . ALA A 1 225 ? -9.219 15.975 -4.582 1.00 68.69 225 ALA A N 1
ATOM 1802 C CA . ALA A 1 225 ? -10.321 16.499 -3.775 1.00 68.69 225 ALA A CA 1
ATOM 1803 C C . ALA A 1 225 ? -9.900 16.846 -2.330 1.00 68.69 225 ALA A C 1
ATOM 1805 O O . ALA A 1 225 ? -10.120 16.078 -1.391 1.00 68.69 225 ALA A O 1
ATOM 1806 N N . GLY A 1 226 ? -9.354 18.050 -2.144 1.00 62.16 226 GLY A N 1
ATOM 1807 C CA . GLY A 1 226 ? -9.091 18.663 -0.837 1.00 62.16 226 GLY A CA 1
ATOM 1808 C C . GLY A 1 226 ? -10.241 19.505 -0.281 1.00 62.16 226 GLY A C 1
ATOM 1809 O O . GLY A 1 226 ? -10.223 19.876 0.888 1.00 62.16 226 GLY A O 1
ATOM 1810 N N . THR A 1 227 ? -11.255 19.818 -1.094 1.00 62.34 227 THR A N 1
ATOM 1811 C CA . THR A 1 227 ? -12.371 20.696 -0.708 1.00 62.34 227 THR A CA 1
ATOM 1812 C C . THR A 1 227 ? -13.654 19.911 -0.430 1.00 62.34 227 THR A C 1
ATOM 1814 O O . THR A 1 227 ? -13.951 18.902 -1.072 1.00 62.34 227 THR A O 1
ATOM 1817 N N . ALA A 1 228 ? -14.457 20.388 0.527 1.00 69.19 228 ALA A N 1
ATOM 1818 C CA . ALA A 1 228 ? -15.679 19.711 0.969 1.00 69.19 228 ALA A CA 1
ATOM 1819 C C . ALA A 1 228 ? -16.691 19.353 -0.153 1.00 69.19 228 ALA A C 1
ATOM 1821 O O . ALA A 1 228 ? -17.297 18.285 -0.038 1.00 69.19 228 ALA A O 1
ATOM 1822 N N . PRO A 1 229 ? -16.892 20.164 -1.218 1.00 76.81 229 PRO A N 1
ATOM 1823 C CA . PRO A 1 229 ? -17.828 19.826 -2.295 1.00 76.81 229 PRO A CA 1
ATOM 1824 C C . PRO A 1 229 ? -17.393 18.613 -3.128 1.00 76.81 229 PRO A C 1
ATOM 1826 O O . PRO A 1 229 ? -18.165 17.667 -3.260 1.00 76.81 229 PRO A O 1
ATOM 1829 N N . LEU A 1 230 ? -16.142 18.590 -3.604 1.00 78.12 230 LEU A N 1
ATOM 1830 C CA . LEU A 1 230 ? -15.598 17.474 -4.394 1.00 78.12 230 LEU A CA 1
ATOM 1831 C C . LEU A 1 230 ? -15.503 16.197 -3.558 1.00 78.12 230 LEU A C 1
ATOM 1833 O O . LEU A 1 230 ? -15.817 15.103 -4.021 1.00 78.12 230 LEU A O 1
ATOM 1837 N N . VAL A 1 231 ? -15.132 16.353 -2.284 1.00 79.81 231 VAL A N 1
ATOM 1838 C CA . VAL A 1 231 ? -15.116 15.262 -1.310 1.00 79.81 231 VAL A CA 1
ATOM 1839 C C . VAL A 1 231 ? -16.497 14.625 -1.159 1.00 79.81 231 VAL A C 1
ATOM 1841 O O . VAL A 1 231 ? -16.587 13.410 -1.023 1.00 79.81 231 VAL A O 1
ATOM 1844 N N . LEU A 1 232 ? -17.572 15.415 -1.147 1.00 84.00 232 LEU A N 1
ATOM 1845 C CA . LEU A 1 232 ? -18.929 14.888 -1.019 1.00 84.00 232 LEU A CA 1
ATOM 1846 C C . LEU A 1 232 ? -19.409 14.227 -2.317 1.00 84.00 232 LEU A C 1
ATOM 1848 O O . LEU A 1 232 ? -20.078 13.201 -2.257 1.00 84.00 232 LEU A O 1
ATOM 1852 N N . GLU A 1 233 ? -19.050 14.789 -3.471 1.00 86.69 233 GLU A N 1
ATOM 1853 C CA . GLU A 1 233 ? -19.429 14.276 -4.789 1.00 86.69 233 GLU A CA 1
ATOM 1854 C C . GLU A 1 233 ? -18.960 12.833 -4.997 1.00 86.69 233 GLU A C 1
ATOM 1856 O O . GLU A 1 233 ? -19.786 11.933 -5.171 1.00 86.69 233 GLU A O 1
ATOM 1861 N N . TYR A 1 234 ? -17.652 12.581 -4.889 1.00 84.56 234 TYR A N 1
ATOM 1862 C CA . TYR A 1 234 ? -17.133 11.238 -5.131 1.00 84.56 234 TYR A CA 1
ATOM 1863 C C . TYR A 1 234 ? -17.584 10.253 -4.046 1.00 84.56 234 TYR A C 1
ATOM 1865 O O . TYR A 1 234 ? -17.813 9.079 -4.320 1.00 84.56 234 TYR A O 1
ATOM 1873 N N . LYS A 1 235 ? -17.777 10.705 -2.802 1.00 84.69 235 LYS A N 1
ATOM 1874 C CA . LYS A 1 235 ? -18.291 9.837 -1.733 1.00 84.69 235 LYS A CA 1
ATOM 1875 C C . LYS A 1 235 ? -19.729 9.413 -1.967 1.00 84.69 235 LYS A C 1
ATOM 1877 O O . LYS A 1 235 ? -20.061 8.265 -1.690 1.00 84.69 235 LYS A O 1
ATOM 1882 N N . ASN A 1 236 ? -20.569 10.308 -2.484 1.00 87.69 236 ASN A N 1
ATOM 1883 C CA . ASN A 1 236 ? -21.937 9.958 -2.853 1.00 87.69 236 ASN A CA 1
ATOM 1884 C C . ASN A 1 236 ? -21.959 8.884 -3.943 1.00 87.69 236 ASN A C 1
ATOM 1886 O O . ASN A 1 236 ? -22.849 8.039 -3.936 1.00 87.69 236 ASN A O 1
ATOM 1890 N N . ALA A 1 237 ? -20.980 8.911 -4.850 1.00 88.62 237 ALA A N 1
ATOM 1891 C CA . ALA A 1 237 ? -20.854 7.924 -5.913 1.00 88.62 237 ALA A CA 1
ATOM 1892 C C . ALA A 1 237 ? -20.249 6.591 -5.437 1.00 88.62 237 ALA A C 1
ATOM 1894 O O . ALA A 1 237 ? -20.659 5.537 -5.917 1.00 88.62 237 ALA A O 1
ATOM 1895 N N . LEU A 1 238 ? -19.267 6.626 -4.527 1.00 90.31 238 LEU A N 1
ATOM 1896 C CA . LEU A 1 238 ? -18.397 5.475 -4.252 1.00 90.31 238 LEU A CA 1
ATOM 1897 C C . LEU A 1 238 ? -18.623 4.789 -2.903 1.00 90.31 238 LEU A C 1
ATOM 1899 O O . LEU A 1 238 ? -18.251 3.623 -2.765 1.00 90.31 238 LEU A O 1
ATOM 1903 N N . ARG A 1 239 ? -19.201 5.469 -1.903 1.00 90.62 239 ARG A N 1
ATOM 1904 C CA . ARG A 1 239 ? -19.390 4.876 -0.571 1.00 90.62 239 ARG A CA 1
ATOM 1905 C C . ARG A 1 239 ? -20.320 3.667 -0.657 1.00 90.62 239 ARG A C 1
ATOM 1907 O O . ARG A 1 239 ? -21.418 3.754 -1.205 1.00 90.62 239 ARG A O 1
ATOM 1914 N N . LYS A 1 240 ? -19.919 2.568 -0.017 1.00 91.06 240 LYS A N 1
ATOM 1915 C CA . LYS A 1 240 ? -20.716 1.341 0.095 1.00 91.06 240 LYS A CA 1
ATOM 1916 C C . LYS A 1 240 ? -20.974 0.993 1.561 1.00 91.06 240 LYS A C 1
ATOM 1918 O O . LYS A 1 240 ? -20.153 1.286 2.428 1.00 91.06 240 LYS A O 1
ATOM 1923 N N . GLY A 1 241 ? -22.112 0.348 1.814 1.00 90.75 241 GLY A N 1
ATOM 1924 C CA . GLY A 1 241 ? -22.474 -0.155 3.140 1.00 90.75 241 GLY A CA 1
ATOM 1925 C C . GLY A 1 241 ? -23.087 0.880 4.094 1.00 90.75 241 GLY A C 1
ATOM 1926 O O . GLY A 1 241 ? -23.486 1.978 3.696 1.00 90.75 241 GLY A O 1
ATOM 1927 N N . SER A 1 242 ? -23.204 0.483 5.358 1.00 90.56 242 SER A N 1
ATOM 1928 C CA . SER A 1 242 ? -23.740 1.263 6.480 1.00 90.56 242 SER A CA 1
ATOM 1929 C C . SER A 1 242 ? -22.648 2.088 7.178 1.00 90.56 242 SER A C 1
ATOM 1931 O O . SER A 1 242 ? -21.540 2.213 6.658 1.00 90.56 242 SER A O 1
ATOM 1933 N N . TYR A 1 243 ? -22.935 2.700 8.333 1.00 91.62 243 TYR A N 1
ATOM 1934 C CA . TYR A 1 243 ? -21.936 3.456 9.106 1.00 91.62 243 TYR A CA 1
ATOM 1935 C C . TYR A 1 243 ? -20.874 2.557 9.770 1.00 91.62 243 TYR A C 1
ATOM 1937 O O . TYR A 1 243 ? -19.798 3.034 10.136 1.00 91.62 243 TYR A O 1
ATOM 1945 N N . GLU A 1 244 ? -21.151 1.254 9.884 1.00 91.31 244 GLU A N 1
ATOM 1946 C CA . GLU A 1 244 ? -20.198 0.262 10.392 1.00 91.31 244 GLU A CA 1
ATOM 1947 C C . GLU A 1 244 ? -19.175 -0.187 9.335 1.00 91.31 244 GLU A C 1
ATOM 1949 O O . GLU A 1 244 ? -18.100 -0.674 9.686 1.00 91.31 244 GLU A O 1
ATOM 1954 N N . ASP A 1 245 ? -19.491 -0.001 8.048 1.00 91.69 245 ASP A N 1
ATOM 1955 C CA . ASP A 1 245 ? -18.656 -0.441 6.935 1.00 91.69 245 ASP A CA 1
ATOM 1956 C C . ASP A 1 245 ? -17.523 0.551 6.655 1.00 91.69 245 ASP A C 1
ATOM 1958 O O . ASP A 1 245 ? -17.726 1.736 6.356 1.00 91.69 245 ASP A O 1
ATOM 1962 N N . PHE A 1 246 ? -16.298 0.039 6.719 1.00 91.81 246 PHE A N 1
ATOM 1963 C CA . PHE A 1 246 ? -15.098 0.848 6.605 1.00 91.81 246 PHE A CA 1
ATOM 1964 C C . PHE A 1 246 ? -14.747 1.153 5.143 1.00 91.81 246 PHE A C 1
ATOM 1966 O O . PHE A 1 246 ? -14.412 0.259 4.366 1.00 91.81 246 PHE A O 1
ATOM 1973 N N . ASN A 1 247 ? -14.816 2.435 4.771 1.00 92.88 247 ASN A N 1
ATOM 1974 C CA . ASN A 1 247 ? -14.508 2.917 3.425 1.00 92.88 247 ASN A CA 1
ATOM 1975 C C . ASN A 1 247 ? -13.178 3.694 3.429 1.00 92.88 247 ASN A C 1
ATOM 1977 O O . ASN A 1 247 ? -13.095 4.795 3.986 1.00 92.88 247 ASN A O 1
ATOM 1981 N N . VAL A 1 248 ? -12.162 3.136 2.763 1.00 91.94 248 VAL A N 1
ATOM 1982 C CA . VAL A 1 248 ? -10.820 3.726 2.618 1.00 91.94 248 VAL A CA 1
ATOM 1983 C C . VAL A 1 248 ? -10.560 4.091 1.166 1.00 91.94 248 VAL A C 1
ATOM 1985 O O . VAL A 1 248 ? -10.773 3.278 0.270 1.00 91.94 248 VAL A O 1
ATOM 1988 N N . TYR A 1 249 ? -10.055 5.299 0.939 1.00 91.31 249 TYR A N 1
ATOM 1989 C CA . TYR A 1 249 ? -9.752 5.835 -0.382 1.00 91.31 249 TYR A CA 1
ATOM 1990 C C . TYR A 1 249 ? -8.272 6.190 -0.477 1.00 91.31 249 TYR A C 1
ATOM 1992 O O . TYR A 1 249 ? -7.744 6.848 0.415 1.00 91.31 249 TYR A O 1
ATOM 2000 N N . PHE A 1 250 ? -7.630 5.811 -1.580 1.00 89.06 250 PHE A N 1
ATOM 2001 C CA . PHE A 1 250 ? -6.260 6.209 -1.904 1.00 89.06 250 PHE A CA 1
ATOM 2002 C C . PHE A 1 250 ? -6.289 7.175 -3.087 1.00 89.06 250 PHE A C 1
ATOM 2004 O O . PHE A 1 250 ? -6.631 6.779 -4.202 1.00 89.06 250 PHE A O 1
ATOM 2011 N N . LEU A 1 251 ? -5.980 8.444 -2.834 1.00 87.50 251 LEU A N 1
ATOM 2012 C CA . LEU A 1 251 ? -6.013 9.526 -3.820 1.00 87.50 251 LEU A CA 1
ATOM 2013 C C . LEU A 1 251 ? -4.600 9.775 -4.345 1.00 87.50 251 LEU A C 1
ATOM 2015 O O . LEU A 1 251 ? -3.647 9.700 -3.578 1.00 87.50 251 LEU A O 1
ATOM 2019 N N . SER A 1 252 ? -4.433 10.044 -5.642 1.00 83.69 252 SER A N 1
ATOM 2020 C CA . SER A 1 252 ? -3.093 10.297 -6.194 1.00 83.69 252 SER A CA 1
ATOM 2021 C C . SER A 1 252 ? -2.498 11.622 -5.734 1.00 83.69 252 SER A C 1
ATOM 2023 O O . SER A 1 252 ? -1.281 11.746 -5.736 1.00 83.69 252 SER A O 1
ATOM 2025 N N . ASP A 1 253 ? -3.336 12.587 -5.356 1.00 82.25 253 ASP A N 1
ATOM 2026 C CA . ASP A 1 253 ? -2.901 13.899 -4.903 1.00 82.25 253 ASP A CA 1
ATOM 2027 C C . ASP A 1 253 ? -3.771 14.360 -3.723 1.00 82.25 253 ASP A C 1
ATOM 2029 O O . ASP A 1 253 ? -5.001 14.433 -3.802 1.00 82.25 253 ASP A O 1
ATOM 2033 N N . ILE A 1 254 ? -3.134 14.642 -2.591 1.00 81.06 254 ILE A N 1
ATOM 2034 C CA . ILE A 1 254 ? -3.794 15.277 -1.455 1.00 81.06 254 ILE A CA 1
ATOM 2035 C C . ILE A 1 254 ? -3.171 16.665 -1.297 1.00 81.06 254 ILE A C 1
ATOM 2037 O O . ILE A 1 254 ? -1.993 16.778 -0.947 1.00 81.06 254 ILE A O 1
ATOM 2041 N N . PRO A 1 255 ? -3.945 17.739 -1.532 1.00 72.44 255 PRO A N 1
ATOM 2042 C CA . PRO A 1 255 ? -3.406 19.087 -1.469 1.00 72.44 255 PRO A CA 1
ATOM 2043 C C . PRO A 1 255 ? -2.997 19.457 -0.039 1.00 72.44 255 PRO A C 1
ATOM 2045 O O . PRO A 1 255 ? -3.594 19.008 0.941 1.00 72.44 255 PRO A O 1
ATOM 2048 N N . GLY A 1 256 ? -1.996 20.332 0.070 1.00 71.38 256 GLY A N 1
ATOM 2049 C CA . GLY A 1 256 ? -1.511 20.854 1.352 1.00 71.38 256 GLY A CA 1
ATOM 2050 C C . GLY A 1 256 ? -0.418 20.018 2.021 1.00 71.38 256 GLY A C 1
ATOM 2051 O O . GLY A 1 256 ? -0.060 20.323 3.151 1.00 71.38 256 GLY A O 1
ATOM 2052 N N . GLY A 1 257 ? 0.123 18.998 1.343 1.00 75.38 257 GLY A N 1
ATOM 2053 C CA . GLY A 1 257 ? 1.229 18.183 1.863 1.00 75.38 257 GLY A CA 1
ATOM 2054 C C . GLY A 1 257 ? 0.815 17.139 2.905 1.00 75.38 257 GLY A C 1
ATOM 2055 O O . GLY A 1 257 ? 1.678 16.509 3.508 1.00 75.38 257 GLY A O 1
ATOM 2056 N N . ASN A 1 258 ? -0.489 16.938 3.108 1.00 84.75 258 ASN A N 1
ATOM 2057 C CA . ASN A 1 258 ? -1.010 15.930 4.025 1.00 84.75 258 ASN A CA 1
ATOM 2058 C C . ASN A 1 258 ? -0.911 14.526 3.417 1.00 84.75 258 ASN A C 1
ATOM 2060 O O . ASN A 1 258 ? -1.186 14.327 2.233 1.00 84.75 258 ASN A O 1
ATOM 2064 N N . LEU A 1 259 ? -0.596 13.536 4.253 1.00 90.31 259 LEU A N 1
ATOM 2065 C CA . LEU A 1 259 ? -0.544 12.129 3.847 1.00 90.31 259 LEU A CA 1
ATOM 2066 C C . LEU A 1 259 ? -1.907 11.436 3.931 1.00 90.31 259 LEU A C 1
ATOM 2068 O O . LEU A 1 259 ? -2.151 10.474 3.205 1.00 90.31 259 LEU A O 1
ATOM 2072 N N . GLY A 1 260 ? -2.808 11.918 4.784 1.00 91.31 260 GLY A N 1
ATOM 2073 C CA . GLY A 1 260 ? -4.119 11.321 4.979 1.00 91.31 260 GLY A CA 1
ATOM 2074 C C . GLY A 1 260 ? -5.071 12.199 5.785 1.00 91.31 260 GLY A C 1
ATOM 2075 O O . GLY A 1 260 ? -4.740 13.319 6.172 1.00 91.31 260 GLY A O 1
ATOM 2076 N N . SER A 1 261 ? -6.312 11.727 5.910 1.00 90.94 261 SER A N 1
ATOM 2077 C CA . SER A 1 261 ? -7.317 12.250 6.833 1.00 90.94 261 SER A CA 1
ATOM 2078 C C . SER A 1 261 ? -8.498 11.282 6.978 1.00 90.94 261 SER A C 1
ATOM 2080 O O . SER A 1 261 ? -9.122 10.878 5.981 1.00 90.94 261 SER A O 1
ATOM 2082 N N . CYS A 1 262 ? -8.892 11.007 8.223 1.00 92.38 262 CYS A N 1
ATOM 2083 C CA . CYS A 1 262 ? -10.131 10.313 8.572 1.00 92.38 262 CYS A CA 1
ATOM 2084 C C . CYS A 1 262 ? -11.107 11.148 9.395 1.00 92.38 262 CYS A C 1
ATOM 2086 O O . CYS A 1 262 ? -10.776 12.134 10.046 1.00 92.38 262 CYS A O 1
ATOM 2088 N N . THR A 1 263 ? -12.365 10.718 9.367 1.00 92.31 263 THR A N 1
ATOM 2089 C CA . THR A 1 263 ? -13.421 11.270 10.215 1.00 92.31 263 THR A CA 1
ATOM 2090 C C . THR A 1 263 ? -13.511 10.535 11.544 1.00 92.31 263 THR A C 1
ATOM 2092 O O . THR A 1 263 ? -13.628 9.308 11.559 1.00 92.31 263 THR A O 1
ATOM 2095 N N . TYR A 1 264 ? -13.600 11.289 12.636 1.00 94.69 264 TYR A N 1
ATOM 2096 C CA . TYR A 1 264 ? -13.930 10.749 13.951 1.00 94.69 264 TYR A CA 1
ATOM 2097 C C . TYR A 1 264 ? -15.347 10.147 14.004 1.00 94.69 264 TYR A C 1
ATOM 2099 O O . TYR A 1 264 ? -16.252 10.623 13.302 1.00 94.69 264 TYR A O 1
ATOM 2107 N N . PRO A 1 265 ? -15.564 9.124 14.850 1.00 93.94 265 PRO A N 1
ATOM 2108 C CA . PRO A 1 265 ? -16.890 8.584 15.111 1.00 93.94 265 PRO A CA 1
ATOM 2109 C C . PRO A 1 265 ? -17.788 9.643 15.760 1.00 93.94 265 PRO A C 1
ATOM 2111 O O . PRO A 1 265 ? -17.357 10.400 16.628 1.00 93.94 265 PRO A O 1
ATOM 2114 N N . GLN A 1 266 ? -19.054 9.701 15.343 1.00 91.94 266 GLN A N 1
ATOM 2115 C CA . GLN A 1 266 ? -20.036 10.643 15.887 1.00 91.94 266 GLN A CA 1
ATOM 2116 C C . GLN A 1 266 ? -21.226 9.917 16.505 1.00 91.94 266 GLN A C 1
ATOM 2118 O O . GLN A 1 266 ? -21.605 8.837 16.072 1.00 91.94 266 GLN A O 1
ATOM 2123 N N . GLN A 1 267 ? -21.833 10.510 17.532 1.00 87.62 267 GLN A N 1
ATOM 2124 C CA . GLN A 1 267 ? -22.975 9.898 18.216 1.00 87.62 267 GLN A CA 1
ATOM 2125 C C . GLN A 1 267 ? -24.285 10.068 17.428 1.00 87.62 267 GLN A C 1
ATOM 2127 O O . GLN A 1 267 ? -25.133 9.176 17.433 1.00 87.62 267 GLN A O 1
ATOM 2132 N N . ASN A 1 268 ? -24.449 11.207 16.743 1.00 89.94 268 ASN A N 1
ATOM 2133 C CA . ASN A 1 268 ? -25.629 11.520 15.940 1.00 89.94 268 ASN A CA 1
ATOM 2134 C C . ASN A 1 268 ? -25.336 11.345 14.442 1.00 89.94 268 ASN A C 1
ATOM 2136 O O . ASN A 1 268 ? -24.744 12.217 13.799 1.00 89.94 268 ASN A O 1
ATOM 2140 N N . ILE A 1 269 ? -25.756 10.209 13.885 1.00 90.25 269 ILE A N 1
ATOM 2141 C CA . ILE A 1 269 ? -25.503 9.849 12.487 1.00 90.25 269 ILE A CA 1
ATOM 2142 C C . ILE A 1 269 ? -26.580 10.459 11.593 1.00 90.25 269 ILE A C 1
ATOM 2144 O O . ILE A 1 269 ? -27.586 9.838 11.267 1.00 90.25 269 ILE A O 1
ATOM 2148 N N . THR A 1 270 ? -26.367 11.710 11.192 1.00 91.06 270 THR A N 1
ATOM 2149 C CA . THR A 1 270 ? -27.155 12.316 10.110 1.00 91.06 270 THR A CA 1
ATOM 2150 C C . THR A 1 270 ? -26.699 11.783 8.751 1.00 91.06 270 THR A C 1
ATOM 2152 O O . THR A 1 270 ? -25.567 11.318 8.596 1.00 91.06 270 THR A O 1
ATOM 2155 N N . ASP A 1 271 ? -27.527 11.943 7.717 1.00 87.62 271 ASP A N 1
ATOM 2156 C CA . ASP A 1 271 ? -27.132 11.607 6.343 1.00 87.62 271 ASP A CA 1
ATOM 2157 C C . ASP A 1 271 ? -25.846 12.312 5.898 1.00 87.62 271 ASP A C 1
ATOM 2159 O O . ASP A 1 271 ? -25.045 11.752 5.150 1.00 87.62 271 ASP A O 1
ATOM 2163 N N . LEU A 1 272 ? -25.617 13.545 6.359 1.00 87.19 272 LEU A N 1
ATOM 2164 C CA . LEU A 1 272 ? -24.392 14.269 6.042 1.00 87.19 272 LEU A CA 1
ATOM 2165 C C . LEU A 1 272 ? -23.171 13.652 6.735 1.00 87.19 272 LEU A C 1
ATOM 2167 O O . LEU A 1 272 ? -22.129 13.526 6.095 1.00 87.19 272 LEU A O 1
ATOM 2171 N N . VAL A 1 273 ? -23.299 13.251 8.003 1.00 89.19 273 VAL A N 1
ATOM 2172 C CA . VAL A 1 273 ? -22.236 12.554 8.749 1.00 89.19 273 VAL A CA 1
ATOM 2173 C C . VAL A 1 273 ? -21.896 11.240 8.055 1.00 89.19 273 VAL A C 1
ATOM 2175 O O . VAL A 1 273 ? -20.736 11.003 7.726 1.00 89.19 273 VAL A O 1
ATOM 2178 N N . ARG A 1 274 ? -22.912 10.439 7.722 1.00 88.31 274 ARG A N 1
ATOM 2179 C CA . ARG A 1 274 ? -22.744 9.164 7.018 1.00 88.31 274 ARG A CA 1
ATOM 2180 C C . ARG A 1 274 ? -22.068 9.330 5.656 1.00 88.31 274 ARG A C 1
ATOM 2182 O O . ARG A 1 274 ? -21.145 8.590 5.336 1.00 88.31 274 ARG A O 1
ATOM 2189 N N . ARG A 1 275 ? -22.485 10.317 4.855 1.00 86.31 275 ARG A N 1
ATOM 2190 C CA . ARG A 1 275 ? -21.878 10.590 3.536 1.00 86.31 275 ARG A CA 1
ATOM 2191 C C . ARG A 1 275 ? -20.468 11.165 3.631 1.00 86.31 275 ARG A C 1
ATOM 2193 O O . ARG A 1 275 ? -19.715 11.060 2.671 1.00 86.31 275 ARG A O 1
ATOM 2200 N N . ARG A 1 276 ? -20.094 11.781 4.756 1.00 86.94 276 ARG A N 1
ATOM 2201 C CA . ARG A 1 276 ? -18.742 12.315 4.970 1.00 86.94 276 ARG A CA 1
ATOM 2202 C C . ARG A 1 276 ? -17.778 11.304 5.574 1.00 86.94 276 ARG A C 1
ATOM 2204 O O . ARG A 1 276 ? -16.581 11.479 5.347 1.00 86.94 276 ARG A O 1
ATOM 2211 N N . ASP A 1 277 ? -18.271 10.294 6.280 1.00 91.12 277 ASP A N 1
ATOM 2212 C CA . ASP A 1 277 ? -17.456 9.290 6.959 1.00 91.12 277 ASP A CA 1
ATOM 2213 C C . ASP A 1 277 ? -16.526 8.544 5.988 1.00 91.12 277 ASP A C 1
ATOM 2215 O O . ASP A 1 277 ? -16.975 8.031 4.956 1.00 91.12 277 ASP A O 1
ATOM 2219 N N . ARG A 1 278 ? -15.219 8.566 6.276 1.00 88.00 278 ARG A N 1
ATOM 2220 C CA . ARG A 1 278 ? -14.172 7.961 5.436 1.00 88.00 278 ARG A CA 1
ATOM 2221 C C . ARG A 1 278 ? -12.821 7.889 6.142 1.00 88.00 278 ARG A C 1
ATOM 2223 O O . ARG A 1 278 ? -12.590 8.602 7.118 1.00 88.00 278 ARG A O 1
ATOM 2230 N N . CYS A 1 279 ? -11.908 7.205 5.463 1.00 91.81 279 CYS A N 1
ATOM 2231 C CA . CYS A 1 279 ? -10.479 7.479 5.493 1.00 91.81 279 CYS A CA 1
ATOM 2232 C C . CYS A 1 279 ? -9.945 7.775 4.090 1.00 91.81 279 CYS A C 1
ATOM 2234 O O . CYS A 1 279 ? -10.195 7.005 3.166 1.00 91.81 279 CYS A O 1
ATOM 2236 N N . SER A 1 280 ? -9.239 8.890 3.907 1.00 90.56 280 SER A N 1
ATOM 2237 C CA . SER A 1 280 ? -8.523 9.212 2.666 1.00 90.56 280 SER A CA 1
ATOM 2238 C C . SER A 1 280 ? -7.027 9.217 2.928 1.00 90.56 280 SER A C 1
ATOM 2240 O O . SER A 1 280 ? -6.592 9.833 3.885 1.00 90.56 280 SER A O 1
ATOM 2242 N N . ASN A 1 281 ? -6.260 8.567 2.064 1.00 92.00 281 ASN A N 1
ATOM 2243 C CA . ASN A 1 281 ? -4.809 8.458 2.149 1.00 92.00 281 ASN A CA 1
ATOM 2244 C C . ASN A 1 281 ? -4.194 8.843 0.804 1.00 92.00 281 ASN A C 1
ATOM 2246 O O . ASN A 1 281 ? -4.804 8.629 -0.247 1.00 92.00 281 ASN A O 1
ATOM 2250 N N . LEU A 1 282 ? -2.986 9.386 0.826 1.00 90.12 282 LEU A N 1
ATOM 2251 C CA . LEU A 1 282 ? -2.190 9.634 -0.362 1.00 90.12 282 LEU A CA 1
ATOM 2252 C C . LEU A 1 282 ? -1.727 8.285 -0.918 1.00 90.12 282 LEU A C 1
ATOM 2254 O O . LEU A 1 282 ? -1.183 7.454 -0.202 1.00 90.12 282 LEU A O 1
ATOM 2258 N N . ALA A 1 283 ? -1.934 8.037 -2.207 1.00 87.31 283 ALA A N 1
ATOM 2259 C CA . ALA A 1 283 ? -1.558 6.771 -2.834 1.00 87.31 283 ALA A CA 1
ATOM 2260 C C . ALA A 1 283 ? -0.037 6.524 -2.798 1.00 87.31 283 ALA A C 1
ATOM 2262 O O . ALA A 1 283 ? 0.381 5.367 -2.827 1.00 87.31 283 ALA A O 1
ATOM 2263 N N . GLY A 1 284 ? 0.768 7.584 -2.682 1.00 85.12 284 GLY A N 1
ATOM 2264 C CA . GLY A 1 284 ? 2.219 7.515 -2.516 1.00 85.12 284 GLY A CA 1
ATOM 2265 C C . GLY A 1 284 ? 2.696 6.907 -1.194 1.00 85.12 284 GLY A C 1
ATOM 2266 O O . GLY A 1 284 ? 3.866 6.543 -1.097 1.00 85.12 284 GLY A O 1
ATOM 2267 N N . THR A 1 285 ? 1.804 6.719 -0.211 1.00 88.50 285 THR A N 1
ATOM 2268 C CA . THR A 1 285 ? 2.120 6.065 1.076 1.00 88.50 285 THR A CA 1
ATOM 2269 C C . THR A 1 285 ? 1.878 4.556 1.070 1.00 88.50 285 THR A C 1
ATOM 2271 O O . THR A 1 285 ? 2.135 3.848 2.047 1.00 88.50 285 THR A O 1
ATOM 2274 N N . LEU A 1 286 ? 1.381 4.018 -0.049 1.00 84.81 286 LEU A N 1
ATOM 2275 C CA . LEU A 1 286 ? 1.261 2.577 -0.246 1.00 84.81 286 LEU A CA 1
ATOM 2276 C C . LEU A 1 286 ? 2.637 1.897 -0.172 1.00 84.81 286 LEU A C 1
ATOM 2278 O O . LEU A 1 286 ? 3.661 2.498 -0.496 1.00 84.81 286 LEU A O 1
ATOM 2282 N N . LEU A 1 287 ? 2.658 0.606 0.190 1.00 78.00 287 LEU A N 1
ATOM 2283 C CA . LEU A 1 287 ? 3.913 -0.147 0.283 1.00 78.00 287 LEU A CA 1
ATOM 2284 C C . LEU A 1 287 ? 4.719 -0.054 -1.027 1.00 78.00 287 LEU A C 1
ATOM 2286 O O . LEU A 1 287 ? 4.244 -0.502 -2.075 1.00 78.00 287 LEU A O 1
ATOM 2290 N N . GLY A 1 288 ? 5.943 0.474 -0.942 1.00 71.50 288 GLY A N 1
ATOM 2291 C CA . GLY A 1 288 ? 6.878 0.597 -2.065 1.00 71.50 288 GLY A CA 1
ATOM 2292 C C . GLY A 1 288 ? 6.548 1.707 -3.069 1.00 71.50 288 GLY A C 1
ATOM 2293 O O . GLY A 1 288 ? 7.078 1.686 -4.181 1.00 71.50 288 GLY A O 1
ATOM 2294 N N . ALA A 1 289 ? 5.660 2.635 -2.709 1.00 77.75 289 ALA A N 1
ATOM 2295 C CA . ALA A 1 289 ? 5.335 3.811 -3.506 1.00 77.75 289 ALA A CA 1
ATOM 2296 C C . ALA A 1 289 ? 6.324 4.977 -3.262 1.00 77.75 289 ALA A C 1
ATOM 2298 O O . ALA A 1 289 ? 7.360 4.815 -2.611 1.00 77.75 289 ALA A O 1
ATOM 2299 N N . GLU A 1 290 ? 6.047 6.128 -3.873 1.00 80.44 290 GLU A N 1
ATOM 2300 C CA . GLU A 1 290 ? 6.981 7.242 -4.062 1.00 80.44 290 GLU A CA 1
ATOM 2301 C C . GLU A 1 290 ? 7.214 8.147 -2.841 1.00 80.44 290 GLU A C 1
ATOM 2303 O O . GLU A 1 290 ? 8.176 8.916 -2.850 1.00 80.44 290 GLU A O 1
ATOM 2308 N N . THR A 1 291 ? 6.381 8.082 -1.795 1.00 82.12 291 THR A N 1
ATOM 2309 C CA . THR A 1 291 ? 6.553 8.912 -0.592 1.00 82.12 291 THR A CA 1
ATOM 2310 C C . THR A 1 291 ? 7.584 8.282 0.345 1.00 82.12 291 THR A C 1
ATOM 2312 O O . THR A 1 291 ? 7.240 7.513 1.241 1.00 82.12 291 THR A O 1
ATOM 2315 N N . THR A 1 292 ? 8.864 8.594 0.125 1.00 83.50 292 THR A N 1
ATOM 2316 C CA . THR A 1 292 ? 9.985 8.159 0.978 1.00 83.50 292 THR A CA 1
ATOM 2317 C C . THR A 1 292 ? 9.678 8.367 2.466 1.00 83.50 292 THR A C 1
ATOM 2319 O O . THR A 1 292 ? 9.024 9.340 2.828 1.00 83.50 292 THR A O 1
ATOM 2322 N N . ASP A 1 293 ? 10.131 7.436 3.309 1.00 87.12 293 ASP A N 1
ATOM 2323 C CA . ASP A 1 293 ? 9.887 7.356 4.761 1.00 87.12 293 ASP A CA 1
ATOM 2324 C C . ASP A 1 293 ? 8.442 7.059 5.195 1.00 87.12 293 ASP A C 1
ATOM 2326 O O . ASP A 1 293 ? 8.237 6.650 6.337 1.00 87.12 293 ASP A O 1
ATOM 2330 N N . TYR A 1 294 ? 7.463 7.161 4.293 1.00 88.56 294 TYR A N 1
ATOM 2331 C CA . TYR A 1 294 ? 6.040 6.922 4.572 1.00 88.56 294 TYR A CA 1
ATOM 2332 C C . TYR A 1 294 ? 5.399 5.912 3.609 1.00 88.56 294 TYR A C 1
ATOM 2334 O O . TYR A 1 294 ? 4.188 5.898 3.410 1.00 88.56 294 TYR A O 1
ATOM 2342 N N . ASN A 1 295 ? 6.211 5.074 2.965 1.00 84.62 295 ASN A N 1
ATOM 2343 C CA . ASN A 1 295 ? 5.791 4.128 1.933 1.00 84.62 295 ASN A CA 1
ATOM 2344 C C . ASN A 1 295 ? 5.769 2.672 2.423 1.00 84.62 295 ASN A C 1
ATOM 2346 O O . ASN A 1 295 ? 6.087 1.765 1.648 1.00 84.62 295 ASN A O 1
ATOM 2350 N N . LEU A 1 296 ? 5.404 2.421 3.689 1.00 85.12 296 LEU A N 1
ATOM 2351 C CA . LEU A 1 296 ? 5.149 1.075 4.227 1.00 85.12 296 LEU A CA 1
ATOM 2352 C C . LEU A 1 296 ? 3.670 0.835 4.571 1.00 85.12 296 LEU A C 1
ATOM 2354 O O . LEU A 1 296 ? 3.316 -0.234 5.076 1.00 85.12 296 LEU A O 1
ATOM 2358 N N . GLY A 1 297 ? 2.792 1.790 4.254 1.00 89.56 297 GLY A N 1
ATOM 2359 C CA . GLY A 1 297 ? 1.352 1.701 4.479 1.00 89.56 297 GLY A CA 1
ATOM 2360 C C . GLY A 1 297 ? 0.911 2.047 5.900 1.00 89.56 297 GLY A C 1
ATOM 2361 O O . GLY A 1 297 ? -0.242 1.768 6.241 1.00 89.56 297 GLY A O 1
ATOM 2362 N N . LYS A 1 298 ? 1.780 2.632 6.739 1.00 94.06 298 LYS A N 1
ATOM 2363 C CA . LYS A 1 298 ? 1.412 2.986 8.120 1.00 94.06 298 LYS A CA 1
ATOM 2364 C C . LYS A 1 298 ? 0.553 4.241 8.205 1.00 94.06 298 LYS A C 1
ATOM 2366 O O . LYS A 1 298 ? -0.220 4.342 9.150 1.00 94.06 298 LYS A O 1
ATOM 2371 N N . THR A 1 299 ? 0.548 5.103 7.186 1.00 95.06 299 THR A N 1
ATOM 2372 C CA . THR A 1 299 ? -0.443 6.190 7.085 1.00 95.06 299 THR A CA 1
ATOM 2373 C C . THR A 1 299 ? -1.869 5.650 7.197 1.00 95.06 299 THR A C 1
ATOM 2375 O O . THR A 1 299 ? -2.645 6.129 8.011 1.00 95.06 299 THR A O 1
ATOM 2378 N N . ALA A 1 300 ? -2.209 4.572 6.481 1.00 94.75 300 ALA A N 1
ATOM 2379 C CA . ALA A 1 300 ? -3.546 3.985 6.579 1.00 94.75 300 ALA A CA 1
ATOM 2380 C C . ALA A 1 300 ? -3.850 3.429 7.981 1.00 94.75 300 ALA A C 1
ATOM 2382 O O . ALA A 1 300 ? -5.005 3.447 8.403 1.00 94.75 300 ALA A O 1
ATOM 2383 N N . VAL A 1 301 ? -2.833 2.949 8.705 1.00 96.94 301 VAL A N 1
ATOM 2384 C CA . VAL A 1 301 ? -2.965 2.490 10.097 1.00 96.94 301 VAL A CA 1
ATOM 2385 C C . VAL A 1 301 ? -3.257 3.675 11.021 1.00 96.94 301 VAL A C 1
ATOM 2387 O O . VAL A 1 301 ? -4.252 3.639 11.736 1.00 96.94 301 VAL A O 1
ATOM 2390 N N . HIS A 1 302 ? -2.454 4.736 10.947 1.00 97.69 302 HIS A N 1
ATOM 2391 C CA . HIS A 1 302 ? -2.626 5.975 11.712 1.00 97.69 302 HIS A CA 1
ATOM 2392 C C . HIS A 1 302 ? -4.030 6.566 11.529 1.00 97.69 302 HIS A C 1
ATOM 2394 O O . HIS A 1 302 ? -4.802 6.743 12.470 1.00 97.69 302 HIS A O 1
ATOM 2400 N N . GLU A 1 303 ? -4.408 6.757 10.271 1.00 97.12 303 GLU A N 1
ATOM 2401 C CA . GLU A 1 303 ? -5.678 7.336 9.863 1.00 97.12 303 GLU A CA 1
ATOM 2402 C C . GLU A 1 303 ? -6.869 6.486 10.351 1.00 97.12 303 GLU A C 1
ATOM 2404 O O . GLU A 1 303 ? -7.846 6.994 10.915 1.00 97.12 303 GLU A O 1
ATOM 2409 N N . THR A 1 304 ? -6.768 5.157 10.244 1.00 97.12 304 THR A N 1
ATOM 2410 C CA . THR A 1 304 ? -7.790 4.249 10.790 1.00 97.12 304 THR A CA 1
ATOM 2411 C C . THR A 1 304 ? -7.917 4.374 12.316 1.00 97.12 304 THR A C 1
ATOM 2413 O O . THR A 1 304 ? -9.020 4.222 12.847 1.00 97.12 304 THR A O 1
ATOM 2416 N N . GLY A 1 305 ? -6.838 4.719 13.027 1.00 97.62 305 GLY A N 1
ATOM 2417 C CA . GLY A 1 305 ? -6.857 5.024 14.457 1.00 97.62 305 GLY A CA 1
ATOM 2418 C C . GLY A 1 305 ? -7.826 6.160 14.784 1.00 97.62 305 GLY A C 1
ATOM 2419 O O . GLY A 1 305 ? -8.687 6.000 15.653 1.00 97.62 305 GLY A O 1
ATOM 2420 N N . HIS A 1 306 ? -7.797 7.254 14.017 1.00 97.50 306 HIS A N 1
ATOM 2421 C CA . HIS A 1 306 ? -8.769 8.347 14.150 1.00 97.50 306 HIS A CA 1
ATOM 2422 C C . HIS A 1 306 ? -10.200 7.910 13.841 1.00 97.50 306 HIS A C 1
ATOM 2424 O O . HIS A 1 306 ? -11.139 8.279 14.552 1.00 97.50 306 HIS A O 1
ATOM 2430 N N . TRP A 1 307 ? -10.390 7.073 12.815 1.00 96.88 307 TRP A N 1
ATOM 2431 C CA . TRP A 1 307 ? -11.712 6.529 12.486 1.00 96.88 307 TRP A CA 1
ATOM 2432 C C . TRP A 1 307 ? -12.302 5.683 13.627 1.00 96.88 307 TRP A C 1
ATOM 2434 O O . TRP A 1 307 ? -13.525 5.671 13.819 1.00 96.88 307 TRP A O 1
ATOM 2444 N N . LEU A 1 308 ? -11.435 5.039 14.415 1.00 96.94 308 LEU A N 1
ATOM 2445 C CA . LEU A 1 308 ? -11.759 4.295 15.636 1.00 96.94 308 LEU A CA 1
ATOM 2446 C C . LEU A 1 308 ? -11.733 5.155 16.916 1.00 96.94 308 LEU A C 1
ATOM 2448 O O . LEU A 1 308 ? -12.018 4.640 17.996 1.00 96.94 308 LEU A O 1
ATOM 2452 N N . GLY A 1 309 ? -11.466 6.458 16.805 1.00 96.06 309 GLY A N 1
ATOM 2453 C CA . GLY A 1 309 ? -11.588 7.428 17.894 1.00 96.06 309 GLY A CA 1
ATOM 2454 C C . GLY A 1 309 ? -10.311 7.732 18.672 1.00 96.06 309 GLY A C 1
ATOM 2455 O O . GLY A 1 309 ? -10.425 8.284 19.769 1.00 96.06 309 GLY A O 1
ATOM 2456 N N . LEU A 1 310 ? -9.130 7.382 18.156 1.00 97.31 310 LEU A N 1
ATOM 2457 C CA . LEU A 1 310 ? -7.844 7.783 18.734 1.00 97.31 310 LEU A CA 1
ATOM 2458 C C . LEU A 1 310 ? -7.458 9.198 18.308 1.00 97.31 310 LEU A C 1
ATOM 2460 O O . LEU A 1 310 ? -7.693 9.591 17.168 1.00 97.31 310 LEU A O 1
ATOM 2464 N N . PHE A 1 311 ? -6.858 9.942 19.226 1.00 95.88 311 PHE A N 1
ATOM 2465 C CA . PHE A 1 311 ? -6.236 11.235 18.956 1.00 95.88 311 PHE A CA 1
ATOM 2466 C C . PHE A 1 311 ? -4.744 11.046 18.673 1.00 95.88 311 PHE A C 1
ATOM 2468 O O . PHE A 1 311 ? -4.220 9.948 18.874 1.00 95.88 311 PHE A O 1
ATOM 2475 N N . HIS A 1 312 ? -4.073 12.087 18.183 1.00 95.50 312 HIS A N 1
ATOM 2476 C CA . HIS A 1 312 ? -2.615 12.057 18.116 1.00 95.50 312 HIS A CA 1
ATOM 2477 C C . HIS A 1 312 ? 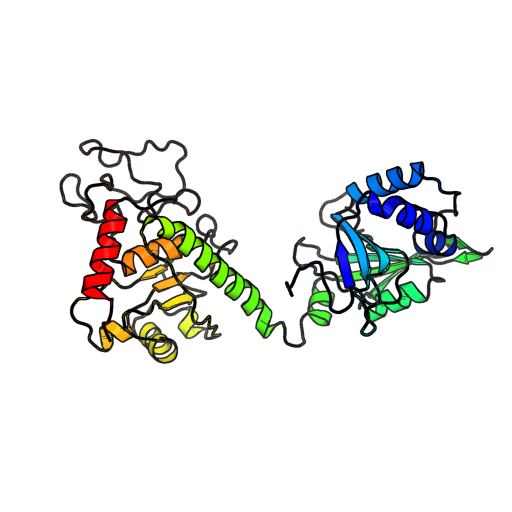-2.033 11.974 19.524 1.00 95.50 312 HIS A C 1
ATOM 2479 O O . HIS A 1 312 ? -2.604 12.535 20.456 1.00 95.50 312 HIS A O 1
ATOM 2485 N N . THR A 1 313 ? -0.861 11.363 19.668 1.00 92.56 313 THR A N 1
ATOM 2486 C CA . THR A 1 313 ? -0.131 11.315 20.950 1.00 92.56 313 THR A CA 1
ATOM 2487 C C . THR A 1 313 ? 0.217 12.705 21.493 1.00 92.56 313 THR A C 1
ATOM 2489 O O . THR A 1 313 ? 0.373 12.879 22.698 1.00 92.56 313 THR A O 1
ATOM 2492 N N . VAL A 1 314 ? 0.300 13.699 20.604 1.00 90.31 314 VAL A N 1
ATOM 2493 C CA . VAL A 1 314 ? 0.564 15.110 20.925 1.00 90.31 314 VAL A CA 1
ATOM 2494 C C . VAL A 1 314 ? -0.692 15.940 21.190 1.00 90.31 314 VAL A C 1
ATOM 2496 O O . VAL A 1 314 ? -0.592 17.101 21.601 1.00 90.31 314 VAL A O 1
ATOM 2499 N N . ASP A 1 315 ? -1.882 15.395 20.914 1.00 84.44 315 ASP A N 1
ATOM 2500 C CA . ASP A 1 315 ? -3.123 16.123 21.165 1.00 84.44 315 ASP A CA 1
ATOM 2501 C C . ASP A 1 315 ? -3.268 16.385 22.675 1.00 84.44 315 ASP A C 1
ATOM 2503 O O . ASP A 1 315 ? -2.789 15.632 23.517 1.00 84.44 315 ASP A O 1
ATOM 2507 N N . GLY A 1 316 ? -3.880 17.518 23.029 1.00 68.94 316 GLY A N 1
ATOM 2508 C CA . GLY A 1 316 ? -3.941 18.008 24.413 1.00 68.94 316 GLY A CA 1
ATOM 2509 C C . GLY A 1 316 ? -2.820 18.990 24.776 1.00 68.94 316 GLY A C 1
ATOM 2510 O O . GLY A 1 316 ? -3.058 19.881 25.591 1.00 68.94 316 GLY A O 1
ATOM 2511 N N . GLY A 1 317 ? -1.662 18.919 24.103 1.00 57.50 317 GLY A N 1
ATOM 2512 C CA . GLY A 1 317 ? -0.674 20.004 23.985 1.00 57.50 317 GLY A CA 1
ATOM 2513 C C . GLY A 1 317 ? -0.163 20.629 25.289 1.00 57.50 317 GLY A C 1
ATOM 2514 O O . GLY A 1 317 ? 0.284 21.778 25.281 1.00 57.50 317 GLY A O 1
ATOM 2515 N N . ASN A 1 318 ? -0.262 19.934 26.423 1.00 61.75 318 ASN A N 1
ATOM 2516 C CA . ASN A 1 318 ? 0.145 20.457 27.719 1.00 61.75 318 ASN A CA 1
ATOM 2517 C C . ASN A 1 318 ? 0.873 19.403 28.561 1.00 61.75 318 ASN A C 1
ATOM 2519 O O . ASN A 1 318 ? 0.595 18.212 28.507 1.00 61.75 318 ASN A O 1
ATOM 2523 N N . TYR A 1 319 ? 1.797 19.877 29.396 1.00 67.00 319 TYR A N 1
ATOM 2524 C CA . TYR A 1 319 ? 2.581 19.040 30.308 1.00 67.00 319 TYR A CA 1
ATOM 2525 C C . TYR A 1 319 ? 1.745 18.353 31.401 1.00 67.00 319 TYR A C 1
ATOM 2527 O O . TYR A 1 319 ? 2.297 17.570 32.164 1.00 67.00 319 TYR A O 1
ATOM 2535 N N . THR A 1 320 ? 0.471 18.718 31.582 1.00 65.31 320 THR A N 1
ATOM 2536 C CA . THR A 1 320 ? -0.303 18.420 32.805 1.00 65.31 320 THR A CA 1
ATOM 2537 C C . THR A 1 320 ? -1.795 18.166 32.555 1.00 65.31 320 THR A C 1
ATOM 2539 O O . THR A 1 320 ? -2.608 18.398 33.449 1.00 65.31 320 THR A O 1
ATOM 2542 N N . GLY A 1 321 ? -2.186 17.774 31.346 1.00 68.06 321 GLY A N 1
ATOM 2543 C CA . GLY A 1 321 ? -3.573 17.451 31.001 1.00 68.06 321 GLY A CA 1
ATOM 2544 C C . GLY A 1 321 ? -3.733 16.006 30.557 1.00 68.06 321 GLY A C 1
ATOM 2545 O O . GLY A 1 321 ? -2.798 15.215 30.620 1.00 68.06 321 GLY A O 1
ATOM 2546 N N . ASP A 1 322 ? -4.933 15.675 30.088 1.00 76.38 322 ASP A N 1
ATOM 2547 C CA . ASP A 1 322 ? -5.280 14.302 29.715 1.00 76.38 322 ASP A CA 1
ATOM 2548 C C . ASP A 1 322 ? -4.609 13.832 28.409 1.00 76.38 322 ASP A C 1
ATOM 2550 O O . ASP A 1 322 ? -4.778 12.676 28.035 1.00 76.38 322 ASP A O 1
ATOM 2554 N N . GLY A 1 323 ? -3.867 14.702 27.710 1.00 85.19 323 GLY A N 1
ATOM 2555 C CA . GLY A 1 323 ? -3.185 14.376 26.456 1.00 85.19 323 GLY A CA 1
ATOM 2556 C C . GLY A 1 323 ? -4.151 13.859 25.385 1.00 85.19 323 GLY A C 1
ATOM 2557 O O . GLY A 1 323 ? -5.196 14.461 25.117 1.00 85.19 323 GLY A O 1
ATOM 2558 N N . ASP A 1 324 ? -3.835 12.690 24.827 1.00 91.44 324 ASP A N 1
ATOM 2559 C CA . ASP A 1 324 ? -4.682 11.944 23.888 1.00 91.44 324 ASP A CA 1
ATOM 2560 C C . ASP A 1 324 ? -5.875 11.235 24.578 1.00 91.44 324 ASP A C 1
ATOM 2562 O O . ASP A 1 324 ? -6.667 10.535 23.933 1.00 91.44 324 ASP A O 1
ATOM 2566 N N . PHE A 1 325 ? -6.054 11.456 25.885 1.00 91.62 325 PHE A N 1
ATOM 2567 C CA . PHE A 1 325 ? -6.979 10.795 26.807 1.00 91.62 325 PHE A CA 1
ATOM 2568 C C . PHE A 1 325 ? -6.734 9.284 26.929 1.00 91.62 325 PHE A C 1
ATOM 2570 O O . PHE A 1 325 ? -7.680 8.511 27.132 1.00 91.62 325 PHE A O 1
ATOM 2577 N N . ILE A 1 326 ? -5.479 8.848 26.787 1.00 92.88 326 ILE A N 1
ATOM 2578 C CA . ILE A 1 326 ? -5.047 7.469 26.988 1.00 92.88 326 ILE A CA 1
ATOM 2579 C C . ILE A 1 326 ? -3.942 7.400 28.048 1.00 92.88 326 ILE A C 1
ATOM 2581 O O . ILE A 1 326 ? -2.806 7.796 27.834 1.00 92.88 326 ILE A O 1
ATOM 2585 N N . ALA A 1 327 ? -4.271 6.806 29.195 1.00 90.75 327 ALA A N 1
ATOM 2586 C CA . ALA A 1 327 ? -3.390 6.790 30.364 1.00 90.75 327 ALA A CA 1
ATOM 2587 C C . ALA A 1 327 ? -2.045 6.059 30.174 1.00 90.75 327 ALA A C 1
ATOM 2589 O O . ALA A 1 327 ? -1.127 6.308 30.945 1.00 90.75 327 ALA A O 1
ATOM 2590 N N . ASP A 1 328 ? -1.934 5.129 29.218 1.00 92.56 328 ASP A N 1
ATOM 2591 C CA . ASP A 1 328 ? -0.694 4.384 28.948 1.00 92.56 328 ASP A CA 1
ATOM 2592 C C . ASP A 1 328 ? 0.063 4.877 27.704 1.00 92.56 328 ASP A C 1
ATOM 2594 O O . ASP A 1 328 ? 1.028 4.235 27.289 1.00 92.56 328 ASP A O 1
ATOM 2598 N N . THR A 1 329 ? -0.344 6.015 27.134 1.00 92.38 329 THR A N 1
ATOM 2599 C CA . THR A 1 329 ? 0.452 6.767 26.163 1.00 92.38 329 THR A CA 1
ATOM 2600 C C . THR A 1 329 ? 1.295 7.793 26.937 1.00 92.38 329 THR A C 1
ATOM 2602 O O . THR A 1 329 ? 0.719 8.675 27.574 1.00 92.38 329 THR A O 1
ATOM 2605 N N . PRO A 1 330 ? 2.639 7.712 26.919 1.00 91.00 330 PRO A N 1
ATOM 2606 C CA . PRO A 1 330 ? 3.491 8.760 27.477 1.00 91.00 330 PRO A CA 1
ATOM 2607 C C . PRO A 1 330 ? 3.166 10.142 26.901 1.00 91.00 330 PRO A C 1
ATOM 2609 O O . PRO A 1 330 ? 2.874 10.270 25.710 1.00 91.00 330 PRO A O 1
ATOM 2612 N N . ALA A 1 331 ? 3.240 11.174 27.740 1.00 89.56 331 ALA A N 1
ATOM 2613 C CA . ALA A 1 331 ? 2.953 12.541 27.321 1.00 89.56 331 ALA A CA 1
ATOM 2614 C C . ALA A 1 331 ? 3.978 13.030 26.288 1.00 89.56 331 ALA A C 1
ATOM 2616 O O . ALA A 1 331 ? 5.183 12.890 26.488 1.00 89.56 331 ALA A O 1
ATOM 2617 N N . GLN A 1 332 ? 3.493 13.650 25.212 1.00 89.25 332 GLN A N 1
ATOM 2618 C CA . GLN A 1 332 ? 4.321 14.173 24.132 1.00 89.25 332 GLN A CA 1
ATOM 2619 C C . GLN A 1 332 ? 3.880 15.591 23.770 1.00 89.25 332 GLN A C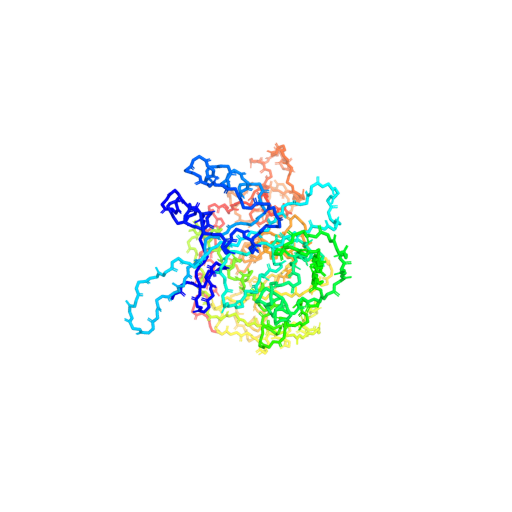 1
ATOM 2621 O O . GLN A 1 332 ? 2.699 15.848 23.552 1.00 89.25 332 GLN A O 1
ATOM 2626 N N . LEU A 1 333 ? 4.826 16.524 23.676 1.00 88.81 333 LEU A N 1
ATOM 2627 C CA . LEU A 1 333 ? 4.540 17.915 23.316 1.00 88.81 333 LEU A CA 1
ATOM 2628 C C . LEU A 1 333 ? 4.710 18.177 21.820 1.00 88.81 333 LEU A C 1
ATOM 2630 O O . LEU A 1 333 ? 3.963 18.957 21.229 1.00 88.81 333 LEU A O 1
ATOM 2634 N N . THR A 1 334 ? 5.728 17.568 21.216 1.00 88.50 334 THR A N 1
ATOM 2635 C CA . THR A 1 334 ? 6.100 17.818 19.823 1.00 88.50 334 THR A CA 1
ATOM 2636 C C . THR A 1 334 ? 6.047 16.536 19.013 1.00 88.50 334 THR A C 1
ATOM 2638 O O . THR A 1 334 ? 6.648 15.549 19.441 1.00 88.50 334 THR A O 1
ATOM 2641 N N . PRO A 1 335 ? 5.396 16.547 17.837 1.00 90.00 335 PRO A N 1
ATOM 2642 C CA . PRO A 1 335 ? 5.324 15.368 16.990 1.00 90.00 335 PRO A CA 1
ATOM 2643 C C . PRO A 1 335 ? 6.724 14.975 16.537 1.00 90.00 335 PRO A C 1
ATOM 2645 O O . PRO A 1 335 ? 7.536 15.829 16.160 1.00 90.00 335 PRO A O 1
ATOM 2648 N N . THR A 1 336 ? 7.007 13.680 16.560 1.00 91.19 336 THR A N 1
ATOM 2649 C CA . THR A 1 336 ? 8.306 13.181 16.119 1.00 91.19 336 THR A CA 1
ATOM 2650 C C . THR A 1 336 ? 8.374 13.239 14.601 1.00 91.19 336 THR A C 1
ATOM 2652 O O . THR A 1 336 ? 7.398 12.975 13.910 1.00 91.19 336 THR A O 1
ATOM 2655 N N . THR A 1 337 ? 9.534 13.590 14.049 1.00 88.44 337 THR A N 1
ATOM 2656 C CA . THR A 1 337 ? 9.790 13.494 12.606 1.00 88.44 337 THR A CA 1
ATOM 2657 C C . THR A 1 337 ? 10.928 12.511 12.361 1.00 88.44 337 THR A C 1
ATOM 2659 O O . THR A 1 337 ? 11.966 12.572 13.023 1.00 88.44 337 THR A O 1
ATOM 2662 N N . GLY A 1 338 ? 10.748 11.613 11.390 1.00 88.25 338 GLY A N 1
ATOM 2663 C CA . GLY A 1 338 ? 11.723 10.571 11.072 1.00 88.25 338 GLY A CA 1
ATOM 2664 C C . GLY A 1 338 ? 11.772 9.453 12.118 1.00 88.25 338 GLY A C 1
ATOM 2665 O O . GLY A 1 338 ? 10.777 9.156 12.773 1.00 88.25 338 GLY A O 1
ATOM 2666 N N . CYS A 1 339 ? 12.937 8.812 12.246 1.00 87.81 339 CYS A N 1
ATOM 2667 C CA . CYS A 1 339 ? 13.179 7.707 13.178 1.00 87.81 339 CYS A CA 1
ATOM 2668 C C . CYS A 1 339 ? 14.447 7.996 14.002 1.00 87.81 339 CYS A C 1
ATOM 2670 O O . CYS A 1 339 ? 15.540 7.550 13.630 1.00 87.81 339 CYS A O 1
ATOM 2672 N N . PRO A 1 340 ? 14.357 8.795 15.080 1.00 83.19 340 PRO A N 1
ATOM 2673 C CA . PRO A 1 340 ? 15.523 9.154 15.879 1.00 83.19 340 PRO A CA 1
ATOM 2674 C C . PRO A 1 340 ? 16.088 7.924 16.610 1.00 83.19 340 PRO A C 1
ATOM 2676 O O . PRO A 1 340 ? 15.535 7.473 17.604 1.00 83.19 340 PRO A O 1
ATOM 2679 N N . ILE A 1 341 ? 17.245 7.423 16.153 1.00 65.44 341 ILE A N 1
ATOM 2680 C CA . ILE A 1 341 ? 17.934 6.209 16.658 1.00 65.44 341 ILE A CA 1
ATOM 2681 C C . ILE A 1 341 ? 18.179 6.243 18.177 1.00 65.44 341 ILE A C 1
ATOM 2683 O O . ILE A 1 341 ? 18.341 5.206 18.817 1.00 65.44 341 ILE A O 1
ATOM 2687 N N . ALA A 1 342 ? 18.234 7.436 18.768 1.00 60.97 342 ALA A N 1
ATOM 2688 C CA . ALA A 1 342 ? 18.507 7.580 20.184 1.00 60.97 342 ALA A CA 1
ATOM 2689 C C . ALA A 1 342 ? 17.364 7.087 21.086 1.00 60.97 342 ALA A C 1
ATOM 2691 O O . ALA A 1 342 ? 17.670 6.839 22.248 1.00 60.97 342 ALA A O 1
ATOM 2692 N N . ASN A 1 343 ? 16.110 6.956 20.608 1.00 64.19 343 ASN A N 1
ATOM 2693 C CA . ASN A 1 343 ? 14.924 6.589 21.412 1.00 64.19 343 ASN A CA 1
ATOM 2694 C C . ASN A 1 343 ? 14.920 7.240 22.811 1.00 64.19 343 ASN A C 1
ATOM 2696 O O . ASN A 1 343 ? 14.628 6.593 23.811 1.00 64.19 343 ASN A O 1
ATOM 2700 N N . ARG A 1 344 ? 15.375 8.492 22.898 1.00 71.62 344 ARG A N 1
ATOM 2701 C CA . ARG A 1 344 ? 15.671 9.208 24.153 1.00 71.62 344 ARG A CA 1
ATOM 2702 C C . ARG A 1 344 ? 15.063 10.603 24.171 1.00 71.62 344 ARG A C 1
ATOM 2704 O O . ARG A 1 344 ? 15.396 11.393 25.048 1.00 71.62 344 ARG A O 1
ATOM 2711 N N . THR A 1 345 ? 14.238 10.921 23.178 1.00 81.56 345 THR A N 1
ATOM 2712 C CA . THR A 1 345 ? 13.509 12.181 23.173 1.00 81.56 345 THR A CA 1
ATOM 2713 C C . THR A 1 345 ? 12.463 12.114 24.271 1.00 81.56 345 THR A C 1
ATOM 2715 O O . THR A 1 345 ? 11.696 11.158 24.355 1.00 81.56 345 THR A O 1
ATOM 2718 N N . ASP A 1 346 ? 12.501 13.112 25.134 1.00 87.06 346 ASP A N 1
ATOM 2719 C CA . ASP A 1 346 ? 11.546 13.311 26.205 1.00 87.06 346 ASP A CA 1
ATOM 2720 C C . ASP A 1 346 ? 11.160 14.784 26.161 1.00 87.06 346 ASP A C 1
ATOM 2722 O O . ASP A 1 346 ? 11.884 15.666 26.637 1.00 87.06 346 ASP A O 1
ATOM 2726 N N . SER A 1 347 ? 10.064 15.057 25.463 1.00 87.19 347 SER A N 1
ATOM 2727 C CA . SER A 1 347 ? 9.519 16.401 25.330 1.00 87.19 347 SER A CA 1
ATOM 2728 C C . SER A 1 347 ? 8.721 16.823 26.568 1.00 87.19 347 SER A C 1
ATOM 2730 O O . SER A 1 347 ? 8.399 18.005 26.705 1.00 87.19 347 SER A O 1
ATOM 2732 N N . CYS A 1 348 ? 8.444 15.895 27.494 1.00 86.56 348 CYS A N 1
ATOM 2733 C CA . CYS A 1 348 ? 7.709 16.124 28.735 1.00 86.56 348 CYS A CA 1
ATOM 2734 C C . CYS A 1 348 ? 8.414 15.508 29.969 1.00 86.56 348 CYS A C 1
ATOM 2736 O O . CYS A 1 348 ? 7.800 14.700 30.663 1.00 86.56 348 CYS A O 1
ATOM 2738 N N . PRO A 1 349 ? 9.615 15.978 30.378 1.00 87.12 349 PRO A N 1
ATOM 2739 C CA . PRO A 1 349 ? 10.426 15.318 31.422 1.00 87.12 349 PRO A CA 1
ATOM 2740 C C . PRO A 1 349 ? 9.840 15.306 32.838 1.00 87.12 349 PRO A C 1
ATOM 2742 O O . PRO A 1 349 ? 10.403 14.719 33.760 1.00 87.12 349 PRO A O 1
ATOM 2745 N N . MET A 1 350 ? 8.745 16.037 33.038 1.00 84.81 350 MET A N 1
ATOM 2746 C CA . MET A 1 350 ? 7.996 16.079 34.295 1.00 84.81 350 MET A CA 1
ATOM 2747 C C . MET A 1 350 ? 6.894 15.011 34.353 1.00 84.81 350 MET A C 1
ATOM 2749 O O . MET A 1 350 ? 6.248 14.872 35.390 1.00 84.81 350 MET A O 1
ATOM 2753 N N . GLN A 1 351 ? 6.661 14.299 33.251 1.00 84.19 351 GLN A N 1
ATOM 2754 C CA . GLN A 1 351 ? 5.736 13.180 33.127 1.00 84.19 351 GLN A CA 1
ATOM 2755 C C . GLN A 1 351 ? 6.522 11.873 33.005 1.00 84.19 351 GLN A C 1
ATOM 2757 O O . GLN A 1 351 ? 7.712 11.865 32.700 1.00 84.19 351 GLN A O 1
ATOM 2762 N N . GLU A 1 352 ? 5.870 10.754 33.305 1.00 86.00 352 GLU A N 1
ATOM 2763 C CA . GLU A 1 352 ? 6.506 9.445 33.195 1.00 86.00 352 GLU A CA 1
ATOM 2764 C C . GLU A 1 352 ? 6.563 8.984 31.731 1.00 86.00 352 GLU A C 1
ATOM 2766 O O . GLU A 1 352 ? 5.559 9.010 31.018 1.00 86.00 352 GLU A O 1
ATOM 2771 N N . GLY A 1 353 ? 7.731 8.490 31.315 1.00 87.56 353 GLY A N 1
ATOM 2772 C CA . GLY A 1 353 ? 7.947 7.897 29.997 1.00 87.56 353 GLY A CA 1
ATOM 2773 C C . GLY A 1 353 ? 8.728 8.798 29.042 1.00 87.56 353 GLY A C 1
ATOM 2774 O O . GLY A 1 353 ? 9.016 9.947 29.336 1.00 87.56 353 GLY A O 1
ATOM 2775 N N . LEU A 1 354 ? 9.121 8.225 27.908 1.00 90.19 354 LEU A N 1
ATOM 2776 C CA . LEU A 1 354 ? 9.746 8.947 26.797 1.00 90.19 354 LEU A CA 1
ATOM 2777 C C . LEU A 1 354 ? 8.695 9.204 25.721 1.00 90.19 354 LEU A C 1
ATOM 2779 O O . LEU A 1 354 ? 7.673 8.513 25.701 1.00 90.19 354 LEU A O 1
ATOM 2783 N N . ASP A 1 355 ? 8.979 10.118 24.792 1.00 91.00 355 ASP A N 1
ATOM 2784 C CA . ASP A 1 355 ? 8.084 10.380 23.667 1.00 91.00 355 ASP A CA 1
ATOM 2785 C C . ASP A 1 355 ? 7.746 9.053 22.951 1.00 91.00 355 ASP A C 1
ATOM 2787 O O . ASP A 1 355 ? 8.653 8.264 22.643 1.00 91.00 355 ASP A O 1
ATOM 2791 N N . PRO A 1 356 ? 6.460 8.768 22.685 1.00 92.31 356 PRO A N 1
ATOM 2792 C CA . PRO A 1 356 ? 5.997 7.489 22.160 1.00 92.31 356 PRO A CA 1
ATOM 2793 C C . PRO A 1 356 ? 6.246 7.360 20.649 1.00 92.31 356 PRO A C 1
ATOM 2795 O O . PRO A 1 356 ? 5.336 7.086 19.873 1.00 92.31 356 PRO A O 1
ATOM 2798 N N . ILE A 1 357 ? 7.505 7.483 20.224 1.00 92.62 357 ILE A N 1
ATOM 2799 C CA . ILE A 1 357 ? 7.930 7.536 18.814 1.00 92.62 357 ILE A CA 1
ATOM 2800 C C . ILE A 1 357 ? 7.561 6.294 17.987 1.00 92.62 357 ILE A C 1
ATOM 2802 O O . ILE A 1 357 ? 7.577 6.336 16.756 1.00 92.62 357 ILE A O 1
ATOM 2806 N N . HIS A 1 358 ? 7.283 5.169 18.651 1.00 93.75 358 HIS A N 1
ATOM 2807 C CA . HIS A 1 358 ? 6.881 3.908 18.025 1.00 93.75 358 HIS A CA 1
ATOM 2808 C C . HIS A 1 358 ? 5.362 3.746 17.920 1.00 93.75 358 HIS A C 1
ATOM 2810 O O . HIS A 1 358 ? 4.887 2.787 17.301 1.00 93.75 358 HIS A O 1
ATOM 2816 N N . ASN A 1 359 ? 4.600 4.670 18.506 1.00 95.94 359 ASN A N 1
ATOM 2817 C CA . ASN A 1 359 ? 3.151 4.646 18.482 1.00 95.94 359 ASN A CA 1
ATOM 2818 C C . ASN A 1 359 ? 2.631 5.024 17.092 1.00 95.94 359 ASN A C 1
ATOM 2820 O O . ASN A 1 359 ? 3.087 5.993 16.487 1.00 95.94 359 ASN A O 1
ATOM 2824 N N . TYR A 1 360 ? 1.641 4.283 16.595 1.00 97.38 360 TYR A N 1
ATOM 2825 C CA . TYR A 1 360 ? 1.007 4.577 15.310 1.00 97.38 360 TYR A CA 1
ATOM 2826 C C . TYR A 1 360 ? 0.306 5.939 15.257 1.00 97.38 360 TYR A C 1
ATOM 2828 O O . TYR A 1 360 ? 0.017 6.384 14.154 1.00 97.38 360 TYR A O 1
ATOM 2836 N N . MET A 1 361 ? 0.021 6.578 16.396 1.00 97.25 361 MET A N 1
ATOM 2837 C CA . MET A 1 361 ? -0.630 7.891 16.487 1.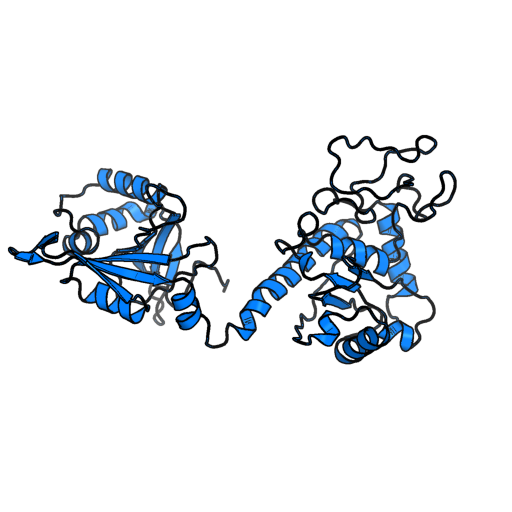00 97.25 361 MET A CA 1
ATOM 2838 C C . MET A 1 361 ? 0.354 9.073 16.624 1.00 97.25 361 MET A C 1
ATOM 2840 O O . MET A 1 361 ? -0.098 10.205 16.796 1.00 97.25 361 MET A O 1
ATOM 2844 N N . ASP A 1 362 ? 1.669 8.832 16.541 1.00 94.81 362 ASP A N 1
ATOM 2845 C CA . ASP A 1 362 ? 2.699 9.876 16.370 1.00 94.81 362 ASP A CA 1
ATOM 2846 C C . ASP A 1 362 ? 2.961 10.141 14.865 1.00 94.81 362 ASP A C 1
ATOM 2848 O O . ASP A 1 362 ? 2.376 9.490 13.996 1.00 94.81 362 ASP A O 1
ATOM 2852 N N . TYR A 1 363 ? 3.830 11.102 14.535 1.00 94.38 363 TYR A N 1
ATOM 2853 C CA . TYR A 1 363 ? 4.216 11.488 13.163 1.00 94.38 363 TYR A CA 1
ATOM 2854 C C . TYR A 1 363 ? 5.590 10.957 12.717 1.00 94.38 363 TYR A C 1
ATOM 2856 O O . TYR A 1 363 ? 6.115 11.353 11.664 1.00 94.38 363 TYR A O 1
ATOM 2864 N N . SER A 1 364 ? 6.172 10.040 13.496 1.00 93.38 364 SER A N 1
ATOM 2865 C CA . SER A 1 364 ? 7.392 9.319 13.133 1.00 93.38 364 SER A CA 1
ATOM 2866 C C . SER A 1 364 ? 7.284 8.673 11.747 1.00 93.38 364 SER A C 1
ATOM 2868 O O . SER A 1 364 ? 6.196 8.409 11.239 1.00 93.38 364 SER A O 1
ATOM 2870 N N . SER A 1 365 ? 8.422 8.374 11.120 1.00 92.31 365 SER A N 1
ATOM 2871 C CA . SER A 1 365 ? 8.415 7.656 9.841 1.00 92.31 365 SER A CA 1
ATOM 2872 C C . SER A 1 365 ? 7.880 6.226 9.982 1.00 92.31 365 SER A C 1
ATOM 2874 O O . SER A 1 365 ? 7.935 5.615 11.053 1.00 92.31 365 SER A O 1
ATOM 2876 N N . ASP A 1 366 ? 7.404 5.652 8.876 1.00 91.62 366 ASP A N 1
ATOM 2877 C CA . ASP A 1 366 ? 6.762 4.334 8.838 1.00 91.62 366 ASP A CA 1
ATOM 2878 C C . ASP A 1 366 ? 7.633 3.214 9.431 1.00 91.62 366 ASP A C 1
ATOM 2880 O O . ASP A 1 366 ? 7.112 2.256 10.002 1.00 91.62 366 ASP A O 1
ATOM 2884 N N . VAL A 1 367 ? 8.959 3.322 9.298 1.00 88.69 367 VAL A N 1
ATOM 2885 C CA . VAL A 1 367 ? 9.925 2.353 9.849 1.00 88.69 367 VAL A CA 1
ATOM 2886 C C . VAL A 1 367 ? 9.982 2.368 11.378 1.00 88.69 367 VAL A C 1
ATOM 2888 O O . VAL A 1 367 ? 10.384 1.375 11.980 1.00 88.69 367 VAL A O 1
ATOM 2891 N N . CYS A 1 368 ? 9.600 3.486 11.997 1.00 90.06 368 CYS A N 1
ATOM 2892 C CA . CYS A 1 368 ? 9.635 3.688 13.439 1.00 90.06 368 CYS A CA 1
ATOM 2893 C C . CYS A 1 368 ? 8.322 3.260 14.099 1.00 90.06 368 CYS A C 1
ATOM 2895 O O . CYS A 1 368 ? 8.340 2.759 15.219 1.00 90.06 368 CYS A O 1
ATOM 2897 N N . MET A 1 369 ? 7.190 3.413 13.410 1.00 92.69 369 MET A N 1
ATOM 2898 C CA . MET A 1 369 ? 5.873 3.093 13.960 1.00 92.69 369 MET A CA 1
ATOM 2899 C C . MET A 1 369 ? 5.597 1.582 13.967 1.00 92.69 369 MET A C 1
ATOM 2901 O O . MET A 1 369 ? 5.504 0.932 12.916 1.00 92.69 369 MET A O 1
ATOM 2905 N N . THR A 1 370 ? 5.410 1.010 15.157 1.00 93.56 370 THR A N 1
ATOM 2906 C CA . THR A 1 370 ? 5.271 -0.441 15.347 1.00 93.56 370 THR A CA 1
ATOM 2907 C C . THR A 1 370 ? 4.089 -0.863 16.218 1.00 93.56 370 THR A C 1
ATOM 2909 O O . THR A 1 370 ? 3.649 -2.010 16.077 1.00 93.56 370 THR A O 1
ATOM 2912 N N . GLU A 1 371 ? 3.501 0.021 17.034 1.00 94.38 371 GLU A N 1
ATOM 2913 C CA . GLU A 1 371 ? 2.515 -0.397 18.039 1.00 94.38 371 GLU A CA 1
ATOM 2914 C C . GLU A 1 371 ? 1.403 0.614 18.365 1.00 94.38 371 GLU A C 1
ATOM 2916 O O . GLU A 1 371 ? 1.503 1.811 18.108 1.00 94.38 371 GLU A O 1
ATOM 2921 N N . PHE A 1 372 ? 0.325 0.093 18.956 1.00 97.75 372 PHE A N 1
ATOM 2922 C CA . PHE A 1 372 ? -0.649 0.863 19.730 1.00 97.75 372 PHE A CA 1
ATOM 2923 C C . PHE A 1 372 ? -0.426 0.584 21.216 1.00 97.75 372 PHE A C 1
ATOM 2925 O O . PHE A 1 372 ? -0.090 -0.542 21.596 1.00 97.75 372 PHE A O 1
ATOM 2932 N N . ALA A 1 373 ? -0.724 1.566 22.062 1.00 95.56 373 ALA A N 1
ATOM 2933 C CA . ALA A 1 373 ? -0.820 1.355 23.498 1.00 95.56 373 ALA A CA 1
ATOM 2934 C C . ALA A 1 373 ? -1.995 0.409 23.837 1.00 95.56 373 ALA A C 1
ATOM 2936 O O . ALA A 1 373 ? -2.947 0.223 23.058 1.00 95.56 373 ALA A O 1
ATOM 2937 N N . LYS A 1 374 ? -1.964 -0.222 25.015 1.00 96.06 374 LYS A N 1
ATOM 2938 C CA . LYS A 1 374 ? -3.003 -1.194 25.392 1.00 96.06 374 LYS A CA 1
ATOM 2939 C C . LYS A 1 374 ? -4.338 -0.487 25.586 1.00 96.06 374 LYS A C 1
ATOM 2941 O O . LYS A 1 374 ? -5.361 -0.984 25.110 1.00 96.06 374 LYS A O 1
ATOM 2946 N N . MET A 1 375 ? -4.348 0.685 26.218 1.00 96.00 375 MET A N 1
ATOM 2947 C CA . MET A 1 375 ? -5.592 1.427 26.434 1.00 96.00 375 MET A CA 1
ATOM 2948 C C . MET A 1 375 ? -6.084 2.135 25.164 1.00 96.00 375 MET A C 1
ATOM 2950 O O . MET A 1 375 ? -7.297 2.301 25.018 1.00 96.00 375 MET A O 1
ATOM 2954 N N . GLN A 1 376 ? -5.212 2.426 24.188 1.00 97.62 376 GLN A N 1
ATOM 2955 C CA . GLN A 1 376 ? -5.646 2.805 22.833 1.00 97.62 376 GLN A CA 1
ATOM 2956 C C . GLN A 1 376 ? -6.512 1.691 22.221 1.00 97.62 376 GLN A C 1
ATOM 2958 O O . GLN A 1 376 ? -7.610 1.948 21.726 1.00 97.62 376 GLN A O 1
ATOM 2963 N N . SER A 1 377 ? -6.089 0.429 22.346 1.00 97.38 377 SER A N 1
ATOM 2964 C CA . SER A 1 377 ? -6.872 -0.722 21.868 1.00 97.38 377 SER A CA 1
ATOM 2965 C C . SER A 1 377 ? -8.238 -0.833 22.557 1.00 97.38 377 SER A C 1
ATOM 2967 O O . SER A 1 377 ? -9.262 -1.021 21.894 1.00 97.38 377 SER A O 1
ATOM 2969 N N . VAL A 1 378 ? -8.282 -0.645 23.881 1.00 97.19 378 VAL A N 1
ATOM 2970 C CA . VAL A 1 378 ? -9.536 -0.640 24.658 1.00 97.19 378 VAL A CA 1
ATOM 2971 C C . VAL A 1 378 ? -10.471 0.479 24.195 1.00 97.19 378 VAL A C 1
ATOM 2973 O O . VAL A 1 378 ? -11.664 0.243 23.983 1.00 97.19 378 VAL A O 1
ATOM 2976 N N . ARG A 1 379 ? -9.941 1.691 23.991 1.00 96.62 379 ARG A N 1
ATOM 2977 C CA . ARG A 1 379 ? -10.720 2.832 23.503 1.00 96.62 379 ARG A CA 1
ATOM 2978 C C . ARG A 1 379 ? -11.297 2.575 22.119 1.00 96.62 379 ARG A C 1
ATOM 2980 O O . ARG A 1 379 ? -12.477 2.855 21.915 1.00 96.62 379 ARG A O 1
ATOM 2987 N N . MET A 1 380 ? -10.511 2.027 21.195 1.00 97.75 380 MET A N 1
ATOM 2988 C CA . MET A 1 380 ? -10.988 1.709 19.847 1.00 97.75 380 MET A CA 1
ATOM 2989 C C . MET A 1 380 ? -12.152 0.714 19.880 1.00 97.75 380 MET A C 1
ATOM 2991 O O . MET A 1 380 ? -13.186 0.952 19.254 1.00 97.75 380 MET A O 1
ATOM 2995 N N . LEU A 1 381 ? -12.028 -0.369 20.658 1.00 96.81 381 LEU A N 1
ATOM 2996 C CA . LEU A 1 381 ? -13.087 -1.373 20.811 1.00 96.81 381 LEU A CA 1
ATOM 2997 C C . LEU A 1 381 ? -14.372 -0.769 21.387 1.00 96.81 381 LEU A C 1
ATOM 2999 O O . LEU A 1 381 ? -15.457 -0.988 20.841 1.00 96.81 381 LEU A O 1
ATOM 3003 N N . LYS A 1 382 ? -14.251 0.022 22.460 1.00 96.69 382 LYS A N 1
ATOM 3004 C CA . LYS A 1 382 ? -15.388 0.703 23.092 1.00 96.69 382 LYS A CA 1
ATOM 3005 C C . LYS A 1 382 ? -16.069 1.665 22.117 1.00 96.69 382 LYS A C 1
ATOM 3007 O O . LYS A 1 382 ? -17.277 1.589 21.909 1.00 96.69 382 LYS A O 1
ATOM 3012 N N . THR A 1 383 ? -15.282 2.520 21.472 1.00 96.00 383 THR A N 1
ATOM 3013 C CA . THR A 1 383 ? -15.777 3.539 20.542 1.00 96.00 383 THR A CA 1
ATOM 3014 C C . THR A 1 383 ? -16.491 2.903 19.352 1.00 96.00 383 THR A C 1
ATOM 3016 O O . THR A 1 383 ? -17.590 3.323 18.986 1.00 96.00 383 THR A O 1
ATOM 3019 N N . PHE A 1 384 ? -15.924 1.841 18.774 1.00 95.56 384 PHE A N 1
ATOM 3020 C CA . PHE A 1 384 ? -16.569 1.112 17.686 1.00 95.56 384 PHE A CA 1
ATOM 3021 C C . PHE A 1 384 ? -17.907 0.499 18.123 1.00 95.56 384 PHE A C 1
ATOM 3023 O O . PHE A 1 384 ? -18.909 0.638 17.416 1.00 95.56 384 PHE A O 1
ATOM 3030 N N . ALA A 1 385 ? -17.946 -0.143 19.295 1.00 95.31 385 ALA A N 1
ATOM 3031 C CA . ALA A 1 385 ? -19.154 -0.772 19.820 1.00 95.31 385 ALA A CA 1
ATOM 3032 C C . ALA A 1 385 ? -20.280 0.238 20.106 1.00 95.31 385 ALA A C 1
ATOM 3034 O O . ALA A 1 385 ? -21.438 -0.047 19.810 1.00 95.31 385 ALA A O 1
ATOM 3035 N N . GLU A 1 386 ? -19.951 1.411 20.650 1.00 94.31 386 GLU A N 1
ATOM 3036 C CA . GLU A 1 386 ? -20.936 2.423 21.056 1.00 94.31 386 GLU A CA 1
ATOM 3037 C C . GLU A 1 386 ? -21.399 3.309 19.887 1.00 94.31 386 GLU A C 1
ATOM 3039 O O . GLU A 1 386 ? -22.584 3.668 19.785 1.00 94.31 386 GLU A O 1
ATOM 3044 N N . MET A 1 387 ? -20.472 3.667 18.992 1.00 94.25 387 MET A N 1
ATOM 3045 C CA . MET A 1 387 ? -20.682 4.733 18.009 1.00 94.25 387 MET A CA 1
ATOM 3046 C C . MET A 1 387 ? -20.818 4.236 16.569 1.00 94.25 387 MET A C 1
ATOM 3048 O O . MET A 1 387 ? -21.375 4.964 15.753 1.00 94.25 387 MET A O 1
ATOM 3052 N N . ARG A 1 388 ? -20.363 3.018 16.234 1.00 93.62 388 ARG A N 1
ATOM 3053 C CA . ARG A 1 388 ? -20.373 2.514 14.844 1.00 93.62 388 ARG A CA 1
ATOM 3054 C C . ARG A 1 388 ? -21.216 1.262 14.636 1.00 93.62 388 ARG A C 1
ATOM 3056 O O . ARG A 1 388 ? -22.040 1.237 13.723 1.00 93.62 388 ARG A O 1
ATOM 3063 N N . LYS A 1 389 ? -21.035 0.240 15.474 1.00 93.00 389 LYS A N 1
ATOM 3064 C CA . LYS A 1 389 ? -21.657 -1.081 15.306 1.00 93.00 389 LYS A CA 1
ATOM 3065 C C . LYS A 1 389 ? -23.185 -0.984 15.194 1.00 93.00 389 LYS A C 1
ATOM 3067 O O . LYS A 1 389 ? -23.841 -0.450 16.087 1.00 93.00 389 LYS A O 1
ATOM 3072 N N . GLY A 1 390 ? -23.757 -1.514 14.109 1.00 88.00 390 GLY A N 1
ATOM 3073 C CA . GLY A 1 390 ? -25.206 -1.549 13.879 1.00 88.00 390 GLY A CA 1
ATOM 3074 C C . GLY A 1 390 ? -25.874 -0.200 13.571 1.00 88.00 390 GLY A C 1
ATOM 3075 O O . GLY A 1 390 ? -27.104 -0.137 13.512 1.00 88.00 390 GLY A O 1
ATOM 3076 N N . ARG A 1 391 ? -25.108 0.883 13.377 1.00 86.25 391 ARG A N 1
ATOM 3077 C CA . ARG A 1 391 ? -25.635 2.206 13.000 1.00 86.25 391 ARG A CA 1
ATOM 3078 C C . ARG A 1 391 ? -25.788 2.284 11.474 1.00 86.25 391 ARG A C 1
ATOM 3080 O O . ARG A 1 391 ? -24.887 1.882 10.737 1.00 86.25 391 ARG A O 1
ATOM 3087 N N . LYS A 1 392 ? -26.925 2.795 10.995 1.00 76.62 392 LYS A N 1
ATOM 3088 C CA . LYS A 1 392 ? -27.240 2.910 9.561 1.00 76.62 392 LYS A CA 1
ATOM 3089 C C . LYS A 1 392 ? -27.141 4.333 9.056 1.00 76.62 392 LYS A C 1
ATOM 3091 O O . LYS A 1 392 ? -27.569 5.241 9.799 1.00 76.62 392 LYS A O 1
#

pLDDT: mean 76.23, std 17.37, range [26.5, 97.75]

Secondary structure (DSSP, 8-state):
----TTB-SSEEEE---GGGHHHHHHHHH-HHHHHHH-SSPP----HHHHHHHHHHHTTSSEEEEEEE---TT-PPPEEEEEEEEPPPSSSTTSS--BEEE-S--S-------SS--SEEEEEEETT-HHHHHHHHHTT-EEEEEEEEEEEETTEEEEEEEEEEEHHHHHHHHH-SSHHHHHHHHHHHHHHHHHHHHHHHHHGGGT-------------TTTTT--SHHHHHHHHHHH--S-TTS--EEEES--TTS--EEEPPP-SS--HHHHHH--EEEEGGGSTTSSSTTS-SSHHHHHHHHHHTTPPPTTTT-STTS-TTS-TTSPP-SS---S--TT----S-TTSSS---TTBTTS---TTT--B--HHHHHHHHHHHHHHTTT--

Radius of gyration: 29.23 Å; chains: 1; bounding box: 61×58×78 Å

InterPro domains:
  IPR008754 Peptidase M43, pregnancy-associated plasma-A [PF05572] (246-383)
  IPR008754 Peptidase M43, pregnancy-associated plasma-A [cd04275] (195-380)
  IPR016181 Acyl-CoA N-acyltransferase [SSF55729] (6-166)
  IPR024079 Metallopeptidase, catalytic domain superfamily [G3DSA:3.40.390.10] (173-390)

Organism: NCBI:txid1047168